Protein AF-0000000072250354 (afdb_homodimer)

Secondary structure (DSSP, 8-state):
---HHHHHHHHHHH-S-TT-TTT-HHHHHHHHHHHHT-SSS-EEEEEEES-TTSHHHHHHHTTEEEEEEEES-HHHHHHHHHHTTT-TTEEEEE--TTTTPPP--EEEEEEES-GGGS-HHHHHHHHHHHTTSEEEEEEEEEEEE-S--TT-S--HHHHHHHHHHH--SEEEEEEE-SSEEEEEEES--S-HHHHTT--/---HHHHHHHHHHH-S-TT-TTT-HHHHHHHHHHHHT-SSS-EEEEEEES-TTSHHHHHHHTTEEEEEEEES-HHHHHHHHHHTTT-TTEEEEE--TTTTPPP--EEEEEEES-GGGS-HHHHHHHHHHHTTSEEEEEEEEEEEE-S--TT-S--HHHHHHHHHHH--SEEEEEEE-SSEEEEEEES--S-HHHHTT--

pLDDT: mean 96.22, std 5.03, range [53.59, 98.94]

Radius of gyration: 22.18 Å; Cα contacts (8 Å, |Δi|>4): 784; chains: 2; bounding box: 41×64×51 Å

Organism: Acinetobacter pittii (strain PHEA-2) (NCBI:txid871585)

Nearest PDB structures (foldseek):
  4isc-assembly1_A  TM=9.282E-01  e=1.713E-18  Pseudomonas syringae pv. tomato str. DC3000
  3ofk-assembly2_B  TM=8.634E-01  e=3.587E-14  Bradyrhizobium sp. WM9
  8ys9-assembly1_A  TM=7.715E-01  e=9.098E-10  Rubellimicrobium thermophilum DSM 16684
  9fcu-assembly4_D  TM=7.230E-01  e=2.368E-09  Kitasatospora cystarginea
  9fcl-assembly1_A  TM=6.895E-01  e=9.098E-10  Kitasatospora cystarginea

Solvent-accessible surface area (backbone atoms only — not comparable to full-atom values): 21059 Å² total; per-residue (Å²): 129,76,52,60,51,60,52,46,37,55,49,42,71,77,29,88,55,77,86,32,65,91,72,37,62,65,47,48,35,52,48,41,35,59,62,25,66,48,92,59,87,62,40,60,36,33,37,34,45,51,38,48,49,24,71,64,50,52,61,48,50,77,30,32,61,28,31,40,32,28,16,54,22,62,60,28,30,52,45,16,41,63,71,40,62,87,42,84,52,52,46,68,41,74,33,47,81,49,82,59,60,74,84,49,68,22,41,31,37,38,43,44,70,44,71,35,68,36,50,75,66,46,43,53,53,34,50,61,47,52,70,62,23,54,38,73,74,7,34,40,42,37,36,28,54,53,62,92,56,87,87,41,87,42,41,30,68,57,47,52,48,52,48,65,73,65,49,90,49,42,78,50,33,43,34,47,43,82,58,29,38,34,40,31,31,20,56,46,81,68,46,68,47,55,76,67,66,76,103,128,78,52,59,50,61,54,46,36,56,50,41,70,77,29,88,54,77,84,32,65,91,72,36,62,65,48,47,35,51,47,41,35,59,60,26,68,48,93,58,87,61,42,60,36,33,36,32,46,50,38,49,51,24,72,65,49,52,60,48,51,76,31,32,62,28,30,41,33,27,17,54,20,62,59,28,29,51,45,17,41,62,71,39,60,87,42,83,52,52,46,67,38,72,34,46,81,49,84,59,61,74,83,50,68,22,41,31,37,39,42,44,70,46,71,35,68,36,52,73,68,44,42,53,54,35,49,60,46,53,68,64,23,55,37,73,75,6,35,40,41,36,35,29,54,53,62,89,56,88,86,44,87,42,41,31,67,58,49,52,49,52,47,66,74,65,48,90,49,41,79,51,32,44,35,46,44,81,58,30,38,35,40,31,31,20,56,46,80,68,46,66,47,55,76,67,64,74,102

Sequence (398 aa):
MIHSRVYFEDLYRHNSDPWGYDFHWYEARKRQICLALLTKPRYLKVLEVGCSNGHLSFHLAQRAEELLCIDVSARAVQLASARLQEFEHVVVENRKIPEDYSIQKFDLILISEMAYYLSADELHQFIEKLKLSLNDDGEILCCHWRHEIQDFELNAEQVHQAFQQHFPFHHYLSLNDPDFMIDLWTANTSSLAQQEKLRMIHSRVYFEDLYRHNSDPWGYDFHWYEARKRQICLALLTKPRYLKVLEVGCSNGHLSFHLAQRAEELLCIDVSARAVQLASARLQEFEHVVVENRKIPEDYSIQKFDLILISEMAYYLSADELHQFIEKLKLSLNDDGEILCCHWRHEIQDFELNAEQVHQAFQQHFPFHHYLSLNDPDFMIDLWTANTSSLAQQEKLR

InterPro domains:
  IPR008715 SAM-dependent methyltransferase, NodS-like [PF05401] (16-149)
  IPR029063 S-adenosyl-L-methionine-dependent methyltransferase superfamily [G3DSA:3.40.50.150] (24-187)
  IPR029063 S-adenosyl-L-methionine-dependent methyltransferase superfamily [SSF53335] (5-172)

Structure (mmCIF, N/CA/C/O backbone):
data_AF-0000000072250354-model_v1
#
loop_
_entity.id
_entity.type
_entity.pdbx_description
1 polymer 'N-methyl transferase'
#
loop_
_atom_site.group_PDB
_atom_site.id
_atom_site.type_symbol
_atom_site.label_atom_id
_atom_site.label_alt_id
_atom_site.label_comp_id
_atom_site.label_asym_id
_atom_site.label_entity_id
_atom_site.label_seq_id
_atom_site.pdbx_PDB_ins_code
_atom_site.Cartn_x
_atom_site.Cartn_y
_atom_site.Cartn_z
_atom_site.occupancy
_atom_site.B_iso_or_equiv
_atom_site.auth_seq_id
_atom_site.auth_comp_id
_atom_site.auth_asym_id
_atom_site.auth_atom_id
_atom_site.pdbx_PDB_model_num
ATOM 1 N N . MET A 1 1 ? -8.992 -34.5 -0.299 1 53.59 1 MET A N 1
ATOM 2 C CA . MET A 1 1 ? -8.219 -33.312 -0.688 1 53.59 1 MET A CA 1
ATOM 3 C C . MET A 1 1 ? -8.633 -32.844 -2.074 1 53.59 1 MET A C 1
ATOM 5 O O . MET A 1 1 ? -8.68 -33.625 -3.023 1 53.59 1 MET A O 1
ATOM 9 N N . ILE A 1 2 ? -9.398 -31.641 -2.033 1 64 2 ILE A N 1
ATOM 10 C CA . ILE A 1 2 ? -9.914 -31.203 -3.324 1 64 2 ILE A CA 1
ATOM 11 C C . ILE A 1 2 ? -8.75 -30.891 -4.266 1 64 2 ILE A C 1
ATOM 13 O O . ILE A 1 2 ? -7.727 -30.344 -3.848 1 64 2 ILE A O 1
ATOM 17 N N . HIS A 1 3 ? -8.844 -31.469 -5.398 1 79.12 3 HIS A N 1
ATOM 18 C CA . HIS A 1 3 ? -7.883 -31.156 -6.457 1 79.12 3 HIS A CA 1
ATOM 19 C C . HIS A 1 3 ? -8.055 -29.734 -6.965 1 79.12 3 HIS A C 1
ATOM 21 O O . HIS A 1 3 ? -9.125 -29.375 -7.457 1 79.12 3 HIS A O 1
ATOM 27 N N . SER A 1 4 ? -6.992 -28.938 -6.723 1 83.44 4 SER A N 1
ATOM 28 C CA . SER A 1 4 ? -7.055 -27.516 -7.031 1 83.44 4 SER A CA 1
ATOM 29 C C . SER A 1 4 ? -7.551 -27.281 -8.453 1 83.44 4 SER A C 1
ATOM 31 O O . SER A 1 4 ? -8.398 -26.406 -8.688 1 83.44 4 SER A O 1
ATOM 33 N N . ARG A 1 5 ? -7.16 -28.078 -9.438 1 88.62 5 ARG A N 1
ATOM 34 C CA . ARG A 1 5 ? -7.543 -27.891 -10.836 1 88.62 5 ARG A CA 1
ATOM 35 C C . ARG A 1 5 ? -9.047 -28.047 -11.008 1 88.62 5 ARG A C 1
ATOM 37 O O . ARG A 1 5 ? -9.688 -27.219 -11.664 1 88.62 5 ARG A O 1
ATOM 44 N N . VAL A 1 6 ? -9.539 -29.062 -10.477 1 89.12 6 VAL A N 1
ATOM 45 C CA . VAL A 1 6 ? -10.969 -29.312 -10.602 1 89.12 6 VAL A CA 1
ATOM 46 C C . VAL A 1 6 ? -11.75 -28.188 -9.914 1 89.12 6 VAL A C 1
ATOM 48 O O . VAL A 1 6 ? -12.742 -27.688 -10.461 1 89.12 6 VAL A O 1
ATOM 51 N N . TYR A 1 7 ? -11.297 -27.844 -8.805 1 90.5 7 TYR A N 1
ATOM 52 C CA . TYR A 1 7 ? -11.953 -26.781 -8.023 1 90.5 7 TYR A CA 1
ATOM 53 C C . TYR A 1 7 ? -12.039 -25.5 -8.828 1 90.5 7 TYR A C 1
ATOM 55 O O . TYR A 1 7 ? -13.117 -24.922 -8.984 1 90.5 7 TYR A O 1
ATOM 63 N N . PHE A 1 8 ? -10.977 -25.047 -9.383 1 93.94 8 PHE A N 1
ATOM 64 C CA . PHE A 1 8 ? -10.938 -23.75 -10.047 1 93.94 8 PHE A CA 1
ATOM 65 C C . PHE A 1 8 ? -11.609 -23.828 -11.414 1 93.94 8 PHE A C 1
ATOM 67 O O . PHE A 1 8 ? -12.227 -22.859 -11.867 1 93.94 8 PHE A O 1
ATOM 74 N N . GLU A 1 9 ? -11.539 -24.953 -12.062 1 93 9 GLU A N 1
ATOM 75 C CA . GLU A 1 9 ? -12.273 -25.109 -13.312 1 93 9 GLU A CA 1
ATOM 76 C C . GLU A 1 9 ? -13.773 -24.984 -13.086 1 93 9 GLU A C 1
ATOM 78 O O . GLU A 1 9 ? -14.477 -24.344 -13.875 1 93 9 GLU A O 1
ATOM 83 N N . ASP A 1 10 ? -14.18 -25.594 -12.047 1 91.94 10 ASP A N 1
ATOM 84 C CA . ASP A 1 10 ? -15.602 -25.531 -11.719 1 91.94 10 ASP A CA 1
ATOM 85 C C . ASP A 1 10 ? -16.016 -24.109 -11.367 1 91.94 10 ASP A C 1
ATOM 87 O O . ASP A 1 10 ? -17.094 -23.656 -11.773 1 91.94 10 ASP A O 1
ATOM 91 N N . LEU A 1 11 ? -15.164 -23.484 -10.617 1 91.44 11 LEU A N 1
ATOM 92 C CA . LEU A 1 11 ? -15.43 -22.094 -10.227 1 91.44 11 LEU A CA 1
ATOM 93 C C . LEU A 1 11 ? -15.602 -21.219 -11.453 1 91.44 11 LEU A C 1
ATOM 95 O O . LEU A 1 11 ? -16.562 -20.438 -11.539 1 91.44 11 LEU A O 1
ATOM 99 N N . TYR A 1 12 ? -14.836 -21.375 -12.484 1 93.94 12 TYR A N 1
ATOM 100 C CA . TYR A 1 12 ? -14.82 -20.5 -13.656 1 93.94 12 TYR A CA 1
ATOM 101 C C . TYR A 1 12 ? -15.812 -20.984 -14.703 1 93.94 12 TYR A C 1
ATOM 103 O O . TYR A 1 12 ? -16.172 -20.234 -15.625 1 93.94 12 TYR A O 1
ATOM 111 N N . ARG A 1 13 ? -16.188 -22.203 -14.586 1 90.12 13 ARG A N 1
ATOM 112 C CA . ARG A 1 13 ? -17.203 -22.719 -15.5 1 90.12 13 ARG A CA 1
ATOM 113 C C . ARG A 1 13 ? -18.516 -21.953 -15.359 1 90.12 13 ARG A C 1
ATOM 115 O O . ARG A 1 13 ? -19.219 -21.734 -16.344 1 90.12 13 ARG A O 1
ATOM 122 N N . HIS A 1 14 ? -18.75 -21.469 -14.242 1 89.31 14 HIS A N 1
ATOM 123 C CA . HIS A 1 14 ? -20.062 -20.891 -13.961 1 89.31 14 HIS A CA 1
ATOM 124 C C . HIS A 1 14 ? -19.984 -19.375 -13.82 1 89.31 14 HIS A C 1
ATOM 126 O O . HIS A 1 14 ? -21.016 -18.688 -13.82 1 89.31 14 HIS A O 1
ATOM 132 N N . ASN A 1 15 ? -18.828 -18.922 -13.633 1 92.25 15 ASN A N 1
ATOM 133 C CA . ASN A 1 15 ? -18.641 -17.5 -13.359 1 92.25 15 ASN A CA 1
ATOM 134 C C . ASN A 1 15 ? -17.297 -17 -13.891 1 92.25 15 ASN A C 1
ATOM 136 O O . ASN A 1 15 ? -16.234 -17.5 -13.484 1 92.25 15 ASN A O 1
ATOM 140 N N . SER A 1 16 ? -17.312 -16.031 -14.773 1 93.56 16 SER A N 1
ATOM 141 C CA . SER A 1 16 ? -16.078 -15.516 -15.375 1 93.56 16 SER A CA 1
ATOM 142 C C . SER A 1 16 ? -15.336 -14.594 -14.414 1 93.56 16 SER A C 1
ATOM 144 O O . SER A 1 16 ? -14.195 -14.219 -14.68 1 93.56 16 SER A O 1
ATOM 146 N N . ASP A 1 17 ? -15.969 -14.164 -13.328 1 95.06 17 ASP A N 1
ATOM 147 C CA . ASP A 1 17 ? -15.375 -13.32 -12.297 1 95.06 17 ASP A CA 1
ATOM 148 C C . ASP A 1 17 ? -15.82 -13.758 -10.906 1 95.06 17 ASP A C 1
ATOM 150 O O . ASP A 1 17 ? -16.469 -13 -10.188 1 95.06 17 ASP A O 1
ATOM 154 N N . PRO A 1 18 ? -15.398 -14.891 -10.531 1 92.75 18 PRO A N 1
ATOM 155 C CA . PRO A 1 18 ? -15.938 -15.508 -9.32 1 92.75 18 PRO A CA 1
ATOM 156 C C . PRO A 1 18 ? -15.617 -14.711 -8.062 1 92.75 18 PRO A C 1
ATOM 158 O O . PRO A 1 18 ? -16.328 -14.805 -7.062 1 92.75 18 PRO A O 1
ATOM 161 N N . TRP A 1 19 ? -14.594 -13.875 -8.031 1 92.75 19 TRP A N 1
ATOM 162 C CA . TRP A 1 19 ? -14.188 -13.141 -6.84 1 92.75 19 TRP A CA 1
ATOM 163 C C . TRP A 1 19 ? -14.703 -11.703 -6.887 1 92.75 19 TRP A C 1
ATOM 165 O O . TRP A 1 19 ? -14.547 -10.953 -5.918 1 92.75 19 TRP A O 1
ATOM 175 N N . GLY A 1 20 ? -15.289 -11.312 -8.008 1 94.94 20 GLY A N 1
ATOM 176 C CA . GLY A 1 20 ? -15.836 -9.969 -8.148 1 94.94 20 GLY A CA 1
ATOM 177 C C . GLY A 1 20 ? -14.773 -8.898 -8.312 1 94.94 20 GLY A C 1
ATOM 178 O O . GLY A 1 20 ? -14.859 -7.836 -7.699 1 94.94 20 GLY A O 1
ATOM 179 N N . TYR A 1 21 ? -13.734 -9.188 -9.148 1 95.19 21 TYR A N 1
ATOM 180 C CA . TYR A 1 21 ? -12.648 -8.242 -9.398 1 95.19 21 TYR A CA 1
ATOM 181 C C . TYR A 1 21 ? -13.188 -6.945 -10 1 95.19 21 TYR A C 1
ATOM 183 O O . TYR A 1 21 ? -12.641 -5.867 -9.742 1 95.19 21 TYR A O 1
ATOM 191 N N . ASP A 1 22 ? -14.266 -7.016 -10.711 1 93.94 22 ASP A N 1
ATOM 192 C CA . ASP A 1 22 ? -14.805 -5.867 -11.43 1 93.94 22 ASP A CA 1
ATOM 193 C C . ASP A 1 22 ? -15.766 -5.07 -10.555 1 93.94 22 ASP A C 1
ATOM 195 O O . ASP A 1 22 ? -16.109 -3.93 -10.875 1 93.94 22 ASP A O 1
ATOM 199 N N . PHE A 1 23 ? -16.109 -5.629 -9.383 1 94.12 23 PHE A N 1
ATOM 200 C CA . PHE A 1 23 ? -17.25 -5.023 -8.695 1 94.12 23 PHE A CA 1
ATOM 201 C C . PHE A 1 23 ? -16.859 -4.602 -7.281 1 94.12 23 PHE A C 1
ATOM 203 O O . PHE A 1 23 ? -17.359 -3.596 -6.773 1 94.12 23 PHE A O 1
ATOM 210 N N . HIS A 1 24 ? -15.992 -5.359 -6.715 1 96.31 24 HIS A N 1
ATOM 211 C CA . HIS A 1 24 ? -15.68 -5.098 -5.312 1 96.31 24 HIS A CA 1
ATOM 212 C C . HIS A 1 24 ? -14.531 -4.105 -5.18 1 96.31 24 HIS A C 1
ATOM 214 O O . HIS A 1 24 ? -13.453 -4.316 -5.738 1 96.31 24 HIS A O 1
ATOM 220 N N . TRP A 1 25 ? -14.758 -3.051 -4.375 1 97.5 25 TRP A N 1
ATOM 221 C CA . TRP A 1 25 ? -13.68 -2.131 -4.027 1 97.5 25 TRP A CA 1
ATOM 222 C C . TRP A 1 25 ? -12.555 -2.859 -3.301 1 97.5 25 TRP A C 1
ATOM 224 O O . TRP A 1 25 ? -11.375 -2.543 -3.492 1 97.5 25 TRP A O 1
ATOM 234 N N . TYR A 1 26 ? -12.953 -3.84 -2.51 1 97.5 26 TYR A N 1
ATOM 235 C CA . TYR A 1 26 ? -11.969 -4.668 -1.812 1 97.5 26 TYR A CA 1
ATOM 236 C C . TYR A 1 26 ? -10.914 -5.191 -2.775 1 97.5 26 TYR A C 1
ATOM 238 O O . TYR A 1 26 ? -9.711 -5.086 -2.506 1 97.5 26 TYR A O 1
ATOM 246 N N . GLU A 1 27 ? -11.383 -5.711 -3.867 1 97.88 27 GLU A N 1
ATOM 247 C CA . GLU A 1 27 ? -10.477 -6.305 -4.844 1 97.88 27 GLU A CA 1
ATOM 248 C C . GLU A 1 27 ? -9.633 -5.234 -5.539 1 97.88 27 GLU A C 1
ATOM 250 O O . GLU A 1 27 ? -8.43 -5.406 -5.73 1 97.88 27 GLU A O 1
ATOM 255 N N . ALA A 1 28 ? -10.25 -4.141 -5.883 1 98.06 28 AL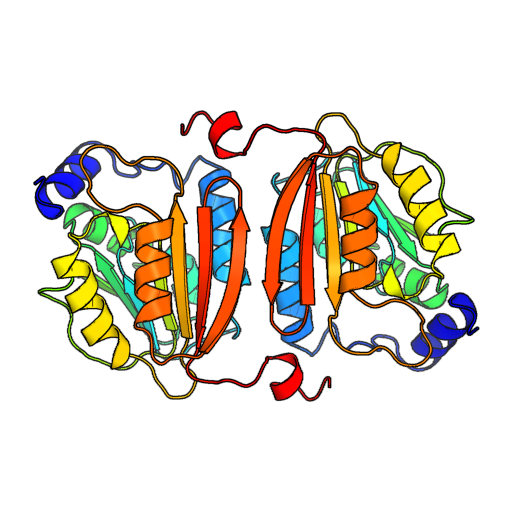A A N 1
ATOM 256 C CA . ALA A 1 28 ? -9.539 -3.043 -6.531 1 98.06 28 ALA A CA 1
ATOM 257 C C . ALA A 1 28 ? -8.469 -2.461 -5.605 1 98.06 28 ALA A C 1
ATOM 259 O O . ALA A 1 28 ? -7.336 -2.227 -6.027 1 98.06 28 ALA A O 1
ATOM 260 N N . ARG A 1 29 ? -8.836 -2.271 -4.348 1 98.5 29 ARG A N 1
ATOM 261 C CA . ARG A 1 29 ? -7.922 -1.731 -3.346 1 98.5 29 ARG A CA 1
ATOM 262 C C . ARG A 1 29 ? -6.723 -2.654 -3.141 1 98.5 29 ARG A C 1
ATOM 264 O O . ARG A 1 29 ? -5.578 -2.201 -3.137 1 98.5 29 ARG A O 1
ATOM 271 N N . LYS A 1 30 ? -7.016 -3.912 -2.994 1 98.5 30 LYS A N 1
ATOM 272 C CA . LYS A 1 30 ? -5.949 -4.887 -2.785 1 98.5 30 LYS A CA 1
ATOM 273 C C . LYS A 1 30 ? -4.965 -4.883 -3.953 1 98.5 30 LYS A C 1
ATOM 275 O O . LYS A 1 30 ? -3.75 -4.906 -3.75 1 98.5 30 LYS A O 1
ATOM 280 N N . ARG A 1 31 ? -5.484 -4.805 -5.172 1 98.38 31 ARG A N 1
ATOM 281 C CA . ARG A 1 31 ? -4.637 -4.746 -6.363 1 98.38 31 ARG A CA 1
ATOM 282 C C . ARG A 1 31 ? -3.787 -3.48 -6.367 1 98.38 31 ARG A C 1
ATOM 284 O O . ARG A 1 31 ? -2.59 -3.533 -6.66 1 98.38 31 ARG A O 1
ATOM 291 N N . GLN A 1 32 ? -4.383 -2.369 -6.02 1 98.69 32 GLN A N 1
ATOM 292 C CA . GLN A 1 32 ? -3.664 -1.101 -5.965 1 98.69 32 GLN A CA 1
ATOM 293 C C . GLN A 1 32 ? -2.553 -1.144 -4.922 1 98.69 32 GLN A C 1
ATOM 295 O O . GLN A 1 32 ? -1.458 -0.626 -5.152 1 98.69 32 GLN A O 1
ATOM 300 N N . ILE A 1 33 ? -2.852 -1.77 -3.828 1 98.88 33 ILE A N 1
ATOM 301 C CA . ILE A 1 33 ? -1.864 -1.876 -2.758 1 98.88 33 ILE A CA 1
ATOM 302 C C . ILE A 1 33 ? -0.688 -2.73 -3.225 1 98.88 33 ILE A C 1
ATOM 304 O O . ILE A 1 33 ? 0.471 -2.338 -3.078 1 98.88 33 ILE A O 1
ATOM 308 N N . CYS A 1 34 ? -0.96 -3.879 -3.826 1 98.88 34 CYS A N 1
ATOM 309 C CA . CYS A 1 34 ? 0.105 -4.742 -4.324 1 98.88 34 CYS A CA 1
ATOM 310 C C . CYS A 1 34 ? 1.019 -3.986 -5.281 1 98.88 34 CYS A C 1
ATOM 312 O O . CYS A 1 34 ? 2.242 -4.062 -5.168 1 98.88 34 CYS A O 1
ATOM 314 N N . LEU A 1 35 ? 0.418 -3.256 -6.164 1 98.81 35 LEU A N 1
ATOM 315 C CA . LEU A 1 35 ? 1.185 -2.529 -7.168 1 98.81 35 LEU A CA 1
ATOM 316 C C . LEU A 1 35 ? 2.01 -1.418 -6.527 1 98.81 35 LEU A C 1
ATOM 318 O O . LEU A 1 35 ? 3.176 -1.224 -6.879 1 98.81 35 LEU A O 1
ATOM 322 N N . ALA A 1 36 ? 1.438 -0.729 -5.594 1 98.88 36 ALA A N 1
ATOM 323 C CA . ALA A 1 36 ? 2.105 0.413 -4.973 1 98.88 36 ALA A CA 1
ATOM 324 C C . ALA A 1 36 ? 3.297 -0.038 -4.133 1 98.88 36 ALA A C 1
ATOM 326 O O . ALA A 1 36 ? 4.273 0.702 -3.979 1 98.88 36 ALA A O 1
ATOM 327 N N . LEU A 1 37 ? 3.279 -1.235 -3.637 1 98.81 37 LEU A N 1
ATOM 328 C CA . LEU A 1 37 ? 4.293 -1.713 -2.703 1 98.81 37 LEU A CA 1
ATOM 329 C C . LEU A 1 37 ? 5.57 -2.1 -3.439 1 98.81 37 LEU A C 1
ATOM 331 O O . LEU A 1 37 ? 6.617 -2.287 -2.816 1 98.81 37 LEU A O 1
ATOM 335 N N . LEU A 1 38 ? 5.523 -2.258 -4.738 1 98.69 38 LEU A N 1
ATOM 336 C CA . LEU A 1 38 ? 6.684 -2.662 -5.527 1 98.69 38 LEU A CA 1
ATOM 337 C C . LEU A 1 38 ? 7.785 -1.607 -5.457 1 98.69 38 LEU A C 1
ATOM 339 O O . LEU A 1 38 ? 7.5 -0.408 -5.477 1 98.69 38 LEU A O 1
ATOM 343 N N . THR A 1 39 ? 9.031 -2.023 -5.488 1 97.94 39 THR A N 1
ATOM 344 C CA . THR A 1 39 ? 10.125 -1.116 -5.148 1 97.94 39 THR A CA 1
ATOM 345 C C . THR A 1 39 ? 10.695 -0.461 -6.402 1 97.94 39 THR A C 1
ATOM 347 O O . THR A 1 39 ? 11.523 0.448 -6.312 1 97.94 39 THR A O 1
ATOM 350 N N . LYS A 1 40 ? 10.25 -0.917 -7.562 1 97.69 40 LYS A N 1
ATOM 351 C CA . LYS A 1 40 ? 10.68 -0.307 -8.82 1 97.69 40 LYS A CA 1
ATOM 352 C C . LYS A 1 40 ? 9.477 0.114 -9.664 1 97.69 40 LYS A C 1
ATOM 354 O O . LYS A 1 40 ? 8.414 -0.51 -9.594 1 97.69 40 LYS A O 1
ATOM 359 N N . PRO A 1 41 ? 9.719 1.136 -10.477 1 97.44 41 PRO A N 1
ATOM 360 C CA . PRO A 1 41 ? 8.617 1.548 -11.344 1 97.44 41 PRO A CA 1
ATOM 361 C C . PRO A 1 41 ? 8.375 0.572 -12.492 1 97.44 41 PRO A C 1
ATOM 363 O O . PRO A 1 41 ? 7.25 0.463 -12.992 1 97.44 41 PRO A O 1
ATOM 366 N N . ARG A 1 42 ? 9.43 -0.102 -12.953 1 98.06 42 ARG A N 1
ATOM 367 C CA . ARG A 1 42 ? 9.359 -1.068 -14.039 1 98.06 42 ARG A CA 1
ATOM 368 C C . ARG A 1 42 ? 10.305 -2.238 -13.797 1 98.06 42 ARG A C 1
ATOM 370 O O . ARG A 1 42 ? 11.312 -2.094 -13.102 1 98.06 42 ARG A O 1
ATOM 377 N N . TYR A 1 43 ? 9.93 -3.336 -14.43 1 98.5 43 TYR A N 1
ATOM 378 C CA . TYR A 1 43 ? 10.703 -4.566 -14.328 1 98.5 43 TYR A CA 1
ATOM 379 C C . TYR A 1 43 ? 10.961 -5.172 -15.703 1 98.5 43 TYR A C 1
ATOM 381 O O . TYR A 1 43 ? 10.164 -4.988 -16.625 1 98.5 43 TYR A O 1
ATOM 389 N N . LEU A 1 44 ? 12.094 -5.859 -15.852 1 98.56 44 LEU A N 1
ATOM 390 C CA . LEU A 1 44 ? 12.375 -6.527 -17.125 1 98.56 44 LEU A CA 1
ATOM 391 C C . LEU A 1 44 ? 11.531 -7.785 -17.266 1 98.56 44 LEU A C 1
ATOM 393 O O . LEU A 1 44 ? 10.719 -7.887 -18.203 1 98.56 44 LEU A O 1
ATOM 397 N N . LYS A 1 45 ? 11.664 -8.719 -16.391 1 98.81 45 LYS A N 1
ATOM 398 C CA . LYS A 1 45 ? 10.984 -10.008 -16.438 1 98.81 45 LYS A CA 1
ATOM 399 C C . LYS A 1 45 ? 10.156 -10.25 -15.188 1 98.81 45 LYS A C 1
ATOM 401 O O . LYS A 1 45 ? 10.695 -10.32 -14.086 1 98.81 45 LYS A O 1
ATOM 406 N N . VAL A 1 46 ? 8.812 -10.445 -15.383 1 98.81 46 VAL A N 1
ATOM 407 C CA . VAL A 1 46 ? 7.875 -10.57 -14.273 1 98.81 46 VAL A CA 1
ATOM 408 C C . VAL A 1 46 ? 7.105 -11.883 -14.391 1 98.81 46 VAL A C 1
ATOM 410 O O . VAL A 1 46 ? 6.715 -12.289 -15.484 1 98.81 46 VAL A O 1
ATOM 413 N N . LEU A 1 47 ? 6.918 -12.57 -13.25 1 98.88 47 LEU A N 1
ATOM 414 C CA . LEU A 1 47 ? 6.062 -13.75 -13.148 1 98.88 47 LEU A CA 1
ATOM 415 C C . LEU A 1 47 ? 4.891 -13.492 -12.211 1 98.88 47 LEU A C 1
ATOM 417 O O . LEU A 1 47 ? 5.078 -13.023 -11.086 1 98.88 47 LEU A O 1
ATOM 421 N N . GLU A 1 48 ? 3.719 -13.727 -12.672 1 98.81 48 GLU A N 1
ATOM 422 C CA . GLU A 1 48 ? 2.531 -13.766 -11.828 1 98.81 48 GLU A CA 1
ATOM 423 C C . GLU A 1 48 ? 1.993 -15.188 -11.695 1 98.81 48 GLU A C 1
ATOM 425 O O . GLU A 1 48 ? 1.588 -15.797 -12.68 1 98.81 48 GLU A O 1
ATOM 430 N N . VAL A 1 49 ? 2.004 -15.688 -10.5 1 98.5 49 VAL A N 1
ATOM 431 C CA . VAL A 1 49 ? 1.511 -17.031 -10.227 1 98.5 49 VAL A CA 1
ATOM 432 C C . VAL A 1 49 ? 0.055 -16.969 -9.766 1 98.5 49 VAL A C 1
ATOM 434 O O . VAL A 1 49 ? -0.271 -16.266 -8.812 1 98.5 49 VAL A O 1
ATOM 437 N N . GLY A 1 50 ? -0.802 -17.75 -10.391 1 97.81 50 GLY A N 1
ATOM 438 C CA . GLY A 1 50 ? -2.227 -17.656 -10.109 1 97.81 50 GLY A CA 1
ATOM 439 C C . GLY A 1 50 ? -2.848 -16.359 -10.594 1 97.81 50 GLY A C 1
ATOM 440 O O . GLY A 1 50 ? -3.447 -15.625 -9.812 1 97.81 50 GLY A O 1
ATOM 441 N N . CYS A 1 51 ? -2.801 -16.172 -11.938 1 98.38 51 CYS A N 1
ATOM 442 C CA . CYS A 1 51 ? -3.146 -14.867 -12.484 1 98.38 51 CYS A CA 1
ATOM 443 C C . CYS A 1 51 ? -4.66 -14.703 -12.594 1 98.38 51 CYS A C 1
ATOM 445 O O . CYS A 1 51 ? -5.152 -13.602 -12.836 1 98.38 51 CYS A O 1
ATOM 447 N N . SER A 1 52 ? -5.441 -15.82 -12.391 1 97.69 52 SER A N 1
ATOM 448 C CA . SER A 1 52 ? -6.891 -15.797 -12.531 1 97.69 52 SER A CA 1
ATOM 449 C C . SER A 1 52 ? -7.305 -15.195 -13.875 1 97.69 52 SER A C 1
ATOM 451 O O . SER A 1 52 ? -6.797 -15.602 -14.922 1 97.69 52 SER A O 1
ATOM 453 N N . ASN A 1 53 ? -8.281 -14.305 -13.906 1 97.75 53 ASN A N 1
ATOM 454 C CA . ASN A 1 53 ? -8.781 -13.781 -15.172 1 97.75 53 ASN A CA 1
ATOM 455 C C . ASN A 1 53 ? -7.992 -12.555 -15.633 1 97.75 53 ASN A C 1
ATOM 457 O O . ASN A 1 53 ? -8.414 -11.852 -16.547 1 97.75 53 ASN A O 1
ATOM 461 N N . GLY A 1 54 ? -6.898 -12.164 -14.969 1 98.56 54 GLY A N 1
ATOM 462 C CA . GLY A 1 54 ? -5.895 -11.281 -15.555 1 98.56 54 GLY A CA 1
ATOM 463 C C . GLY A 1 54 ? -6.035 -9.844 -15.109 1 98.56 54 GLY A C 1
ATOM 464 O O . GLY A 1 54 ? -5.473 -8.938 -15.727 1 98.56 54 GLY A O 1
ATOM 465 N N . HIS A 1 55 ? -6.762 -9.523 -14.008 1 98.31 55 HIS A N 1
ATOM 466 C CA . HIS A 1 55 ? -6.977 -8.148 -13.578 1 98.31 55 HIS A CA 1
ATOM 467 C C . HIS A 1 55 ? -5.676 -7.512 -13.094 1 98.31 55 HIS A C 1
ATOM 469 O O . HIS A 1 55 ? -5.305 -6.426 -13.539 1 98.31 55 HIS A O 1
ATOM 475 N N . LEU A 1 56 ? -5.012 -8.195 -12.203 1 98.62 56 LEU A N 1
ATOM 476 C CA . LEU A 1 56 ? -3.729 -7.688 -11.734 1 98.62 56 LEU A CA 1
ATOM 477 C C . LEU A 1 56 ? -2.693 -7.711 -12.859 1 98.62 56 LEU A C 1
ATOM 479 O O . LEU A 1 56 ? -1.891 -6.785 -12.984 1 98.62 56 LEU A O 1
ATOM 483 N N . SER A 1 57 ? -2.768 -8.719 -13.719 1 98.88 57 SER A N 1
ATOM 484 C CA . SER A 1 57 ? -1.855 -8.906 -14.844 1 98.88 57 SER A CA 1
ATOM 485 C C . SER A 1 57 ? -1.873 -7.703 -15.781 1 98.88 57 SER A C 1
ATOM 487 O O . SER A 1 57 ? -0.832 -7.301 -16.312 1 98.88 57 SER A O 1
ATOM 489 N N . PHE A 1 58 ? -3.055 -7.176 -15.977 1 98.88 58 PHE A N 1
ATOM 490 C CA . PHE A 1 58 ? -3.209 -6.027 -16.859 1 98.88 58 PHE A CA 1
ATOM 491 C C . PHE A 1 58 ? -2.324 -4.871 -16.406 1 98.88 58 PHE A C 1
ATOM 493 O O . PHE A 1 58 ? -1.64 -4.25 -17.219 1 98.88 58 PHE A O 1
ATOM 500 N N . HIS A 1 59 ? -2.309 -4.594 -15.172 1 98.75 59 HIS A N 1
ATOM 501 C CA . HIS A 1 59 ? -1.505 -3.506 -14.617 1 98.75 59 HIS A CA 1
ATOM 502 C C . HIS A 1 59 ? -0.025 -3.871 -14.594 1 98.75 59 HIS A C 1
ATOM 504 O O . HIS A 1 59 ? 0.833 -3.021 -14.844 1 98.75 59 HIS A O 1
ATOM 510 N N . LEU A 1 60 ? 0.284 -5.16 -14.289 1 98.88 60 LEU A N 1
ATOM 511 C CA . LEU A 1 60 ? 1.67 -5.621 -14.305 1 98.88 60 LEU A CA 1
ATOM 512 C C . LEU A 1 60 ? 2.27 -5.488 -15.703 1 98.88 60 LEU A C 1
ATOM 514 O O . LEU A 1 60 ? 3.441 -5.133 -15.852 1 98.88 60 LEU A O 1
ATOM 518 N N . ALA A 1 61 ? 1.466 -5.758 -16.703 1 98.94 61 ALA A N 1
ATOM 519 C CA . ALA A 1 61 ? 1.918 -5.676 -18.078 1 98.94 61 ALA A CA 1
ATOM 520 C C . ALA A 1 61 ? 2.443 -4.281 -18.406 1 98.94 61 ALA A C 1
ATOM 522 O O . ALA A 1 61 ? 3.383 -4.133 -19.188 1 98.94 61 ALA A O 1
ATOM 523 N N . GLN A 1 62 ? 1.881 -3.287 -17.828 1 98.62 62 GLN A N 1
ATOM 524 C CA . GLN A 1 62 ? 2.25 -1.899 -18.094 1 98.62 62 GLN A CA 1
ATOM 525 C C . GLN A 1 62 ? 3.578 -1.549 -17.422 1 98.62 62 GLN A C 1
ATOM 527 O O . GLN A 1 62 ? 4.188 -0.525 -17.75 1 98.62 62 GLN A O 1
ATOM 532 N N . ARG A 1 63 ? 4.031 -2.418 -16.531 1 98.38 63 ARG A N 1
ATOM 533 C CA . ARG A 1 63 ? 5.25 -2.137 -15.781 1 98.38 63 ARG A CA 1
ATOM 534 C C . ARG A 1 63 ? 6.312 -3.195 -16.047 1 98.38 63 ARG A C 1
ATOM 536 O O . ARG A 1 63 ? 7.32 -3.26 -15.336 1 98.38 63 ARG A O 1
ATOM 543 N N . ALA A 1 64 ? 6.051 -4.098 -17.047 1 98.75 64 ALA A N 1
ATOM 544 C CA . ALA A 1 64 ? 6.965 -5.203 -17.312 1 98.75 64 ALA A CA 1
ATOM 545 C C . ALA A 1 64 ? 7.422 -5.188 -18.766 1 98.75 64 ALA A C 1
ATOM 547 O O . ALA A 1 64 ? 6.637 -4.883 -19.672 1 98.75 64 ALA A O 1
ATOM 548 N N . GLU A 1 65 ? 8.664 -5.52 -19.016 1 98.75 65 GLU A N 1
ATOM 549 C CA . GLU A 1 65 ? 9.102 -5.77 -20.391 1 98.75 65 GLU A CA 1
ATOM 550 C C . GLU A 1 65 ? 8.625 -7.129 -20.875 1 98.75 65 GLU A C 1
ATOM 552 O O . GLU A 1 65 ? 8.266 -7.285 -22.047 1 98.75 65 GLU A O 1
ATOM 557 N N . GLU A 1 66 ? 8.695 -8.07 -20.031 1 98.81 66 GLU A N 1
ATOM 558 C CA . GLU A 1 66 ? 8.141 -9.406 -20.234 1 98.81 66 GLU A CA 1
ATOM 559 C C . GLU A 1 66 ? 7.312 -9.852 -19.047 1 98.81 66 GLU A C 1
ATOM 561 O O . GLU A 1 66 ? 7.762 -9.75 -17.891 1 98.81 66 GLU A O 1
ATOM 566 N N . LEU A 1 67 ? 6.137 -10.328 -19.328 1 98.88 67 LEU A N 1
ATOM 567 C CA . LEU A 1 67 ? 5.254 -10.797 -18.266 1 98.88 67 LEU A CA 1
ATOM 568 C C . LEU A 1 67 ? 4.75 -12.211 -18.547 1 98.88 67 LEU A C 1
ATOM 570 O O . LEU A 1 67 ? 4.137 -12.453 -19.594 1 98.88 67 LEU A O 1
ATOM 574 N N . LEU A 1 68 ? 5.094 -13.109 -17.672 1 98.88 68 LEU A N 1
ATOM 575 C CA . LEU A 1 68 ? 4.539 -14.453 -17.703 1 98.88 68 LEU A CA 1
ATOM 576 C C . LEU A 1 68 ? 3.465 -14.617 -16.641 1 98.88 68 LEU A C 1
ATOM 578 O O . LEU A 1 68 ? 3.727 -14.422 -15.453 1 98.88 68 LEU A O 1
ATOM 582 N N . CYS A 1 69 ? 2.301 -14.914 -17.094 1 98.81 69 CYS A N 1
ATOM 583 C CA . CYS A 1 69 ? 1.187 -15.227 -16.203 1 98.81 69 CYS A CA 1
ATOM 584 C C . CYS A 1 69 ? 0.834 -16.703 -16.25 1 98.81 69 CYS A C 1
ATOM 586 O O . CYS A 1 69 ? 0.703 -17.266 -17.344 1 98.81 69 CYS A O 1
ATOM 588 N N . ILE A 1 70 ? 0.626 -17.312 -15.078 1 98.44 70 ILE A N 1
ATOM 589 C CA . ILE A 1 70 ? 0.262 -18.734 -15.094 1 98.44 70 ILE A CA 1
ATOM 590 C C . ILE A 1 70 ? -0.93 -18.969 -14.172 1 98.44 70 ILE A C 1
ATOM 592 O O . ILE A 1 70 ? -1.074 -18.297 -13.148 1 98.44 70 ILE A O 1
ATOM 596 N N . ASP A 1 71 ? -1.74 -19.891 -14.523 1 98 71 ASP A N 1
ATOM 597 C CA . ASP A 1 71 ? -2.891 -20.312 -13.734 1 98 71 ASP A CA 1
ATOM 598 C C . ASP A 1 71 ? -3.236 -21.766 -14.008 1 98 71 ASP A C 1
ATOM 600 O O . ASP A 1 71 ? -2.988 -22.281 -15.102 1 98 71 ASP A O 1
ATOM 604 N N . VAL A 1 72 ? -3.832 -22.391 -13.016 1 97.06 72 VAL A N 1
ATOM 605 C CA . VAL A 1 72 ? -4.145 -23.812 -13.109 1 97.06 72 VAL A CA 1
ATOM 606 C C . VAL A 1 72 ? -5.426 -24.016 -13.914 1 97.06 72 VAL A C 1
ATOM 608 O O . VAL A 1 72 ? -5.629 -25.062 -14.523 1 97.06 72 VAL A O 1
ATOM 611 N N . SER A 1 73 ? -6.312 -23.062 -13.938 1 96.94 73 SER A N 1
ATOM 612 C CA . SER A 1 73 ? -7.594 -23.156 -14.633 1 96.94 73 SER A CA 1
ATOM 613 C C . SER A 1 73 ? -7.457 -22.781 -16.094 1 96.94 73 SER A C 1
ATOM 615 O O . SER A 1 73 ? -7.035 -21.656 -16.422 1 96.94 73 SER A O 1
ATOM 617 N N . ALA A 1 74 ? -7.875 -23.672 -17 1 97.25 74 ALA A N 1
ATOM 618 C CA . ALA A 1 74 ? -7.855 -23.391 -18.422 1 97.25 74 ALA A CA 1
ATOM 619 C C . ALA A 1 74 ? -8.789 -22.234 -18.766 1 97.25 74 ALA A C 1
ATOM 621 O O . ALA A 1 74 ? -8.469 -21.406 -19.625 1 97.25 74 ALA A O 1
ATOM 622 N N . ARG A 1 75 ? -9.852 -22.219 -18.109 1 97.19 75 ARG A N 1
ATOM 623 C CA . ARG A 1 75 ? -10.82 -21.141 -18.359 1 97.19 75 ARG A CA 1
ATOM 624 C C . ARG A 1 75 ? -10.273 -19.797 -17.906 1 97.19 75 ARG A C 1
ATOM 626 O O . ARG A 1 75 ? -10.422 -18.797 -18.609 1 97.19 75 ARG A O 1
ATOM 633 N N . ALA A 1 76 ? -9.656 -19.719 -16.734 1 97.62 76 ALA A N 1
ATOM 634 C CA . ALA A 1 76 ? -9.031 -18.484 -16.266 1 97.62 76 ALA A CA 1
ATOM 635 C C . ALA A 1 76 ? -7.973 -18 -17.25 1 97.62 76 ALA A C 1
ATOM 637 O O . ALA A 1 76 ? -7.914 -16.812 -17.562 1 97.62 76 ALA A O 1
ATOM 638 N N . VAL A 1 77 ? -7.23 -18.938 -17.766 1 98.31 77 VAL A N 1
ATOM 639 C CA . VAL A 1 77 ? -6.164 -18.625 -18.719 1 98.31 77 VAL A CA 1
ATOM 640 C C . VAL A 1 77 ? -6.758 -18.031 -19.984 1 98.31 77 VAL A C 1
ATOM 642 O O . VAL A 1 77 ? -6.23 -17.047 -20.516 1 98.31 77 VAL A O 1
ATOM 645 N N . GLN A 1 78 ? -7.805 -18.609 -20.438 1 98.19 78 GLN A N 1
ATOM 646 C CA . GLN A 1 78 ? -8.484 -18.078 -21.625 1 98.19 78 GLN A CA 1
ATOM 647 C C . GLN A 1 78 ? -8.961 -16.656 -21.406 1 98.19 78 GLN A C 1
ATOM 649 O O . GLN A 1 78 ? -8.758 -15.781 -22.25 1 98.19 78 GLN A O 1
ATOM 654 N N . LEU A 1 79 ? -9.578 -16.422 -20.281 1 98.19 79 LEU A N 1
ATOM 655 C CA . LEU A 1 79 ? -10.086 -15.102 -19.938 1 98.19 79 LEU A CA 1
ATOM 656 C C . LEU A 1 79 ? -8.945 -14.102 -19.797 1 98.19 79 LEU A C 1
ATOM 658 O O . LEU A 1 79 ? -9.031 -12.977 -20.312 1 98.19 79 LEU A O 1
ATOM 662 N N . ALA A 1 80 ? -7.895 -14.508 -19.156 1 98.69 80 ALA A N 1
ATOM 663 C CA . ALA A 1 80 ? -6.734 -13.633 -18.969 1 98.69 80 ALA A CA 1
ATOM 664 C C . ALA A 1 80 ? -6.078 -13.312 -20.312 1 98.69 80 ALA A C 1
ATOM 666 O O . ALA A 1 8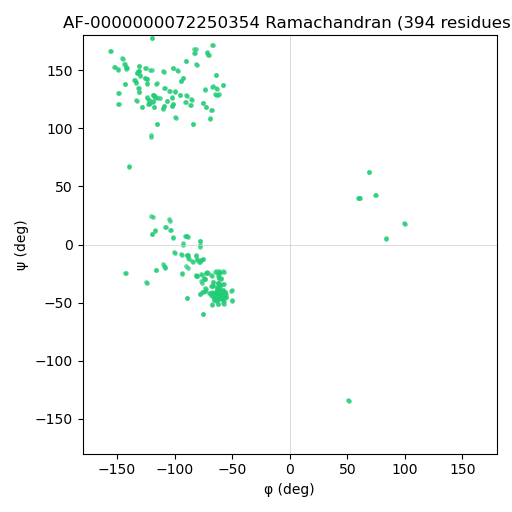0 ? -5.703 -12.164 -20.562 1 98.69 80 ALA A O 1
ATOM 667 N N . SER A 1 81 ? -5.977 -14.336 -21.141 1 98.75 81 SER A N 1
ATOM 668 C CA . SER A 1 81 ? -5.395 -14.133 -22.453 1 98.75 81 SER A CA 1
ATOM 669 C C . SER A 1 81 ? -6.191 -13.109 -23.266 1 98.75 81 SER A C 1
ATOM 671 O O . SER A 1 81 ? -5.613 -12.258 -23.938 1 98.75 81 SER A O 1
ATOM 673 N N . ALA A 1 82 ? -7.438 -13.242 -23.156 1 98.44 82 ALA A N 1
ATOM 674 C CA . ALA A 1 82 ? -8.297 -12.289 -23.859 1 98.44 82 ALA A CA 1
ATOM 675 C C . ALA A 1 82 ? -8.102 -10.883 -23.312 1 98.44 82 ALA A C 1
ATOM 677 O O . ALA A 1 82 ? -8.023 -9.914 -24.078 1 98.44 82 ALA A O 1
ATOM 678 N N . ARG A 1 83 ? -7.98 -10.711 -22.031 1 98.25 83 ARG A N 1
ATOM 679 C CA . ARG A 1 83 ? -7.82 -9.422 -21.375 1 98.25 83 ARG A CA 1
ATOM 680 C C . ARG A 1 83 ? -6.484 -8.781 -21.734 1 98.25 83 ARG A C 1
ATOM 682 O O . ARG A 1 83 ? -6.387 -7.559 -21.844 1 98.25 83 ARG A O 1
ATOM 689 N N . LEU A 1 84 ? -5.508 -9.609 -21.953 1 98.75 84 LEU A N 1
ATOM 690 C CA . LEU A 1 84 ? -4.141 -9.125 -22.109 1 98.75 84 LEU A CA 1
ATOM 691 C C . LEU A 1 84 ? -3.725 -9.141 -23.578 1 98.75 84 LEU A C 1
ATOM 693 O O . LEU A 1 84 ? -2.543 -9 -23.891 1 98.75 84 LEU A O 1
ATOM 697 N N . GLN A 1 85 ? -4.645 -9.32 -24.469 1 98.25 85 GLN A N 1
ATOM 698 C CA . GLN A 1 85 ? -4.387 -9.578 -25.875 1 98.25 85 GLN A CA 1
ATOM 699 C C . GLN A 1 85 ? -3.623 -8.422 -26.531 1 98.25 85 GLN A C 1
ATOM 701 O O . GLN A 1 85 ? -2.875 -8.625 -27.484 1 98.25 85 GLN A O 1
ATOM 706 N N . GLU A 1 86 ? -3.709 -7.195 -26 1 98.25 86 GLU A N 1
ATOM 707 C CA . GLU A 1 86 ? -3.08 -6.027 -26.609 1 98.25 86 GLU A CA 1
ATOM 708 C C . GLU A 1 86 ? -1.595 -5.961 -26.266 1 98.25 86 GLU A C 1
ATOM 710 O O . GLU A 1 86 ? -0.849 -5.184 -26.859 1 98.25 86 GLU A O 1
ATOM 715 N N . PHE A 1 87 ? -1.218 -6.727 -25.359 1 98.69 87 PHE A N 1
ATOM 716 C CA . PHE A 1 87 ? 0.169 -6.711 -24.906 1 98.69 87 PHE A CA 1
ATOM 717 C C . PHE A 1 87 ? 0.956 -7.852 -25.547 1 98.69 87 PHE A C 1
ATOM 719 O O . PHE A 1 87 ? 0.879 -8.992 -25.094 1 98.69 87 PHE A O 1
ATOM 726 N N . GLU A 1 88 ? 1.836 -7.605 -26.422 1 98.5 88 GLU A N 1
ATOM 727 C CA . GLU A 1 88 ? 2.584 -8.609 -27.172 1 98.5 88 GLU A CA 1
ATOM 728 C C . GLU A 1 88 ? 3.623 -9.297 -26.297 1 98.5 88 GLU A C 1
ATOM 730 O O . GLU A 1 88 ? 4.027 -10.43 -26.562 1 98.5 88 GLU A O 1
ATOM 735 N N . HIS A 1 89 ? 4.016 -8.562 -25.266 1 98.75 89 HIS A N 1
ATOM 736 C CA . HIS A 1 89 ? 5.102 -9.07 -24.438 1 98.75 89 HIS A CA 1
ATOM 737 C C . HIS A 1 89 ? 4.566 -9.898 -23.281 1 98.75 89 HIS A C 1
ATOM 739 O O . HIS A 1 89 ? 5.324 -10.289 -22.391 1 98.75 89 HIS A O 1
ATOM 745 N N . VAL A 1 90 ? 3.258 -10.195 -23.234 1 98.88 90 VAL A N 1
ATOM 746 C CA . VAL A 1 90 ? 2.629 -10.984 -22.188 1 98.88 90 VAL A CA 1
ATOM 747 C C . VAL A 1 90 ? 2.338 -12.391 -22.688 1 98.88 90 VAL A C 1
ATOM 749 O O . VAL A 1 90 ? 1.821 -12.562 -23.797 1 98.88 90 VAL A O 1
ATOM 752 N N . VAL A 1 91 ? 2.711 -13.375 -21.906 1 98.75 91 VAL A N 1
ATOM 753 C CA . VAL A 1 91 ? 2.379 -14.773 -22.156 1 98.75 91 VAL A CA 1
ATOM 754 C C . VAL A 1 91 ? 1.545 -15.32 -21 1 98.75 91 VAL A C 1
ATOM 756 O O . VAL A 1 91 ? 1.884 -15.125 -19.844 1 98.75 91 VAL A O 1
ATOM 759 N N . VAL A 1 92 ? 0.454 -15.914 -21.328 1 98.81 92 VAL A N 1
ATOM 760 C CA . VAL A 1 92 ? -0.406 -16.547 -20.328 1 98.81 92 VAL A CA 1
ATOM 761 C C . VAL A 1 92 ? -0.423 -18.062 -20.562 1 98.81 92 VAL A C 1
ATOM 763 O O . VAL A 1 92 ? -0.741 -18.531 -21.656 1 98.81 92 VAL A O 1
ATOM 766 N N . GLU A 1 93 ? -0.103 -18.812 -19.516 1 98.62 93 GLU A N 1
ATOM 767 C CA . GLU A 1 93 ? 0.009 -20.25 -19.688 1 98.62 93 GLU A CA 1
ATOM 768 C C . GLU A 1 93 ? -0.797 -21 -18.625 1 98.62 93 GLU A C 1
ATOM 770 O O . GLU A 1 93 ? -0.889 -20.547 -17.469 1 98.62 93 GLU A O 1
ATOM 775 N N . ASN A 1 94 ? -1.367 -22.141 -19.062 1 98.06 94 ASN A N 1
ATOM 776 C CA . ASN A 1 94 ? -2.031 -23.047 -18.125 1 98.06 94 ASN A CA 1
ATOM 777 C C . ASN A 1 94 ? -1.033 -23.984 -17.453 1 98.06 94 ASN A C 1
ATOM 779 O O . ASN A 1 94 ? -0.529 -24.922 -18.062 1 98.06 94 ASN A O 1
ATOM 783 N N . ARG A 1 95 ? -0.722 -23.641 -16.141 1 97.06 95 ARG A N 1
ATOM 784 C CA . ARG A 1 95 ? 0.258 -24.406 -15.383 1 97.06 95 ARG A CA 1
ATOM 785 C C . ARG A 1 95 ? -0.251 -24.719 -13.977 1 97.06 95 ARG A C 1
ATOM 787 O O . ARG A 1 95 ? -0.886 -23.859 -13.352 1 97.06 95 ARG A O 1
ATOM 794 N N . LYS A 1 96 ? 0.062 -25.906 -13.539 1 95.75 96 LYS A N 1
ATOM 795 C CA . LYS A 1 96 ? -0.177 -26.281 -12.148 1 95.75 96 LYS A CA 1
ATOM 796 C C . LYS A 1 96 ? 1.111 -26.219 -11.336 1 95.75 96 LYS A C 1
ATOM 798 O O . LYS A 1 96 ? 2.082 -26.906 -11.641 1 95.75 96 LYS A O 1
ATOM 803 N N . ILE A 1 97 ? 1.062 -25.422 -10.352 1 94.88 97 ILE A N 1
ATOM 804 C CA . ILE A 1 97 ? 2.227 -25.297 -9.477 1 94.88 97 ILE A CA 1
ATOM 805 C C . ILE A 1 97 ? 2.084 -26.266 -8.297 1 94.88 97 ILE A C 1
ATOM 807 O O . ILE A 1 97 ? 0.975 -26.5 -7.816 1 94.88 97 ILE A O 1
ATOM 811 N N . PRO A 1 98 ? 3.193 -26.844 -7.867 1 95.88 98 PRO A N 1
ATOM 812 C CA . PRO A 1 98 ? 4.574 -26.625 -8.305 1 95.88 98 PRO A CA 1
ATOM 813 C C . PRO A 1 98 ? 5.008 -27.578 -9.414 1 95.88 98 PRO A C 1
ATOM 815 O O . PRO A 1 98 ? 6.121 -27.453 -9.93 1 95.88 98 PRO A O 1
ATOM 818 N N . GLU A 1 99 ? 4.133 -28.453 -9.867 1 94.44 99 GLU A N 1
ATOM 819 C CA . GLU A 1 99 ? 4.5 -29.516 -10.805 1 94.44 99 GLU A CA 1
ATOM 820 C C . GLU A 1 99 ? 4.988 -28.938 -12.125 1 94.44 99 GLU A C 1
ATOM 822 O O . GLU A 1 99 ? 5.965 -29.406 -12.703 1 94.44 99 GLU A O 1
ATOM 827 N N . ASP A 1 100 ? 4.363 -27.922 -12.555 1 94.69 100 ASP A N 1
ATOM 828 C CA . ASP A 1 100 ? 4.656 -27.344 -13.859 1 94.69 100 ASP A CA 1
ATOM 829 C C . ASP A 1 100 ? 5.461 -26.047 -13.727 1 94.69 100 ASP A C 1
ATOM 831 O O . ASP A 1 100 ? 5.398 -25.188 -14.594 1 94.69 100 ASP A O 1
ATOM 835 N N . TYR A 1 101 ? 6.094 -25.891 -12.656 1 93.12 101 TYR A N 1
ATOM 836 C CA . TYR A 1 101 ? 6.945 -24.719 -12.469 1 93.12 101 TYR A CA 1
ATOM 837 C C . TYR A 1 101 ? 8.344 -24.969 -13.023 1 93.12 101 TYR A C 1
ATOM 839 O O . TYR A 1 101 ? 9 -25.938 -12.656 1 93.12 101 TYR A O 1
ATOM 847 N N . SER A 1 102 ? 8.758 -24.172 -13.969 1 88.12 102 SER A N 1
ATOM 848 C CA . SER A 1 102 ? 10.117 -24.203 -14.5 1 88.12 102 SER A CA 1
ATOM 849 C C . SER A 1 102 ? 10.977 -23.109 -13.883 1 88.12 102 SER A C 1
ATOM 851 O O . SER A 1 102 ? 10.617 -21.922 -13.93 1 88.12 102 SER A O 1
ATOM 853 N N . ILE A 1 103 ? 12.141 -23.547 -13.453 1 91.81 103 ILE A N 1
ATOM 854 C CA . ILE A 1 103 ? 13.023 -22.594 -12.781 1 91.81 103 ILE A CA 1
ATOM 855 C C . ILE A 1 103 ? 13.617 -21.625 -13.805 1 91.81 103 ILE A C 1
ATOM 857 O O . ILE A 1 103 ? 14.289 -22.062 -14.75 1 91.81 103 ILE A O 1
ATOM 861 N N . GLN A 1 104 ? 13.336 -20.484 -13.641 1 94.94 104 GLN A N 1
ATOM 862 C CA . GLN A 1 104 ? 13.898 -19.328 -14.344 1 94.94 104 GLN A CA 1
ATOM 863 C C . GLN A 1 104 ? 14.008 -18.125 -13.422 1 94.94 104 GLN A C 1
ATOM 865 O O . GLN A 1 104 ? 13.422 -18.094 -12.336 1 94.94 104 GLN A O 1
ATOM 870 N N . LYS A 1 105 ? 14.844 -17.219 -13.82 1 97.5 105 LYS A N 1
ATOM 871 C CA . LYS A 1 105 ? 15.047 -16.062 -12.945 1 97.5 105 LYS A CA 1
ATOM 872 C C . LYS A 1 105 ? 14.141 -14.906 -13.359 1 97.5 105 LYS A C 1
ATOM 874 O O . LYS A 1 105 ? 13.938 -14.664 -14.555 1 97.5 105 LYS A O 1
ATOM 879 N N . PHE A 1 106 ? 13.617 -14.227 -12.445 1 98.69 106 PHE A N 1
ATOM 880 C CA . PHE A 1 106 ? 12.711 -13.102 -12.633 1 98.69 106 PHE A CA 1
ATOM 881 C C . PHE A 1 106 ? 13.156 -11.906 -11.797 1 98.69 106 PHE A C 1
ATOM 883 O O . PHE A 1 106 ? 13.859 -12.07 -10.805 1 98.69 106 PHE A O 1
ATOM 890 N N . ASP A 1 107 ? 12.789 -10.695 -12.273 1 98.81 107 ASP A N 1
ATOM 891 C CA . ASP A 1 107 ? 12.992 -9.477 -11.5 1 98.81 107 ASP A CA 1
ATOM 892 C C . ASP A 1 107 ? 11.883 -9.289 -10.461 1 98.81 107 ASP A C 1
ATOM 894 O O . ASP A 1 107 ? 12.086 -8.633 -9.438 1 98.81 107 ASP A O 1
ATOM 898 N N . LEU A 1 108 ? 10.758 -9.852 -10.766 1 98.88 108 LEU A N 1
ATOM 899 C CA . LEU A 1 108 ? 9.594 -9.75 -9.891 1 98.88 108 LEU A CA 1
ATOM 900 C C . LEU A 1 108 ? 8.727 -10.992 -10 1 98.88 108 LEU A C 1
ATOM 902 O O . LEU A 1 108 ? 8.43 -11.453 -11.109 1 98.88 108 LEU A O 1
ATOM 906 N N . ILE A 1 109 ? 8.383 -11.547 -8.867 1 98.88 109 ILE A N 1
ATOM 907 C CA . ILE A 1 109 ? 7.41 -12.625 -8.781 1 98.88 109 ILE A CA 1
ATOM 908 C C . ILE A 1 109 ? 6.258 -12.219 -7.863 1 98.88 109 ILE A C 1
ATOM 910 O O . ILE A 1 109 ? 6.484 -11.828 -6.715 1 98.88 109 ILE A O 1
ATOM 914 N N . LEU A 1 110 ? 5.07 -12.281 -8.383 1 98.88 110 LEU A N 1
ATOM 915 C CA . LEU A 1 110 ? 3.881 -12 -7.586 1 98.88 110 LEU A CA 1
ATOM 916 C C . LEU A 1 110 ? 3.119 -13.281 -7.273 1 98.88 110 LEU A C 1
ATOM 918 O O . LEU A 1 110 ? 2.768 -14.039 -8.18 1 98.88 110 LEU A O 1
ATOM 922 N N . ILE A 1 111 ? 2.916 -13.516 -6.031 1 98.75 111 ILE A N 1
ATOM 923 C CA . ILE A 1 111 ? 2.137 -14.633 -5.512 1 98.75 111 ILE A CA 1
ATOM 924 C C . ILE A 1 111 ? 0.973 -14.102 -4.676 1 98.75 111 ILE A C 1
ATOM 926 O O . ILE A 1 111 ? 1.12 -13.875 -3.473 1 98.75 111 ILE A O 1
ATOM 930 N N . SER A 1 112 ? -0.113 -13.969 -5.316 1 97.94 112 SER A N 1
ATOM 931 C CA . SER A 1 112 ? -1.251 -13.328 -4.66 1 97.94 112 SER A CA 1
ATOM 932 C C . SER A 1 112 ? -2.465 -14.258 -4.637 1 97.94 112 SER A C 1
ATOM 934 O O . SER A 1 112 ? -2.918 -14.719 -5.688 1 97.94 112 SER A O 1
ATOM 936 N N . GLU A 1 113 ? -2.953 -14.539 -3.443 1 96.75 113 GLU A N 1
ATOM 937 C CA . GLU A 1 113 ? -4.219 -15.211 -3.16 1 96.75 113 GLU A CA 1
ATOM 938 C C . GLU A 1 113 ? -4.258 -16.609 -3.777 1 96.75 113 GLU A C 1
ATOM 940 O O . GLU A 1 113 ? -5.281 -17.016 -4.332 1 96.75 113 GLU A O 1
ATOM 945 N N . MET A 1 114 ? -3.162 -17.328 -3.73 1 95.81 114 MET A N 1
ATOM 946 C CA . MET A 1 114 ? -3.234 -18.641 -4.375 1 95.81 114 MET A CA 1
ATOM 947 C C . MET A 1 114 ? -2.457 -19.672 -3.58 1 95.81 114 MET A C 1
ATOM 949 O O . MET A 1 114 ? -2.76 -20.875 -3.65 1 95.81 114 MET A O 1
ATOM 953 N N . ALA A 1 115 ? -1.421 -19.312 -2.748 1 97.25 115 ALA A N 1
ATOM 954 C CA . ALA A 1 115 ? -0.495 -20.281 -2.168 1 97.25 115 ALA A CA 1
ATOM 955 C C . ALA A 1 115 ? -1.183 -21.109 -1.095 1 97.25 115 ALA A C 1
ATOM 957 O O . ALA A 1 115 ? -0.749 -22.234 -0.8 1 97.25 115 ALA A O 1
ATOM 958 N N . TYR A 1 116 ? -2.268 -20.594 -0.496 1 95.81 116 TYR A N 1
ATOM 959 C CA . TYR A 1 116 ? -2.957 -21.344 0.544 1 95.81 116 TYR A CA 1
ATOM 960 C C . TYR A 1 116 ? -3.836 -22.438 -0.062 1 95.81 116 TYR A C 1
ATOM 962 O O . TYR A 1 116 ? -4.445 -23.219 0.663 1 95.81 116 TYR A O 1
ATOM 970 N N . TYR A 1 117 ? -3.914 -22.562 -1.405 1 95 117 TYR A N 1
ATOM 971 C CA . TYR A 1 117 ? -4.629 -23.656 -2.066 1 95 117 TYR A CA 1
ATOM 972 C C . TYR A 1 117 ? -3.721 -24.859 -2.264 1 95 117 TYR A C 1
ATOM 974 O O . TYR A 1 117 ? -4.176 -25.922 -2.686 1 95 117 TYR A O 1
ATOM 982 N N . LEU A 1 118 ? -2.439 -24.734 -2.014 1 95.69 118 LEU A N 1
ATOM 983 C CA . LEU A 1 118 ? -1.488 -25.828 -2.066 1 95.69 118 LEU A CA 1
ATOM 984 C C . LEU A 1 118 ? -1.538 -26.656 -0.785 1 95.69 118 LEU A C 1
ATOM 986 O O . LEU A 1 118 ? -1.949 -26.156 0.264 1 95.69 118 LEU A O 1
ATOM 990 N N . SER A 1 119 ? -1.14 -27.938 -0.901 1 95.19 119 SER A N 1
ATOM 991 C CA . SER A 1 119 ? -0.835 -28.688 0.315 1 95.19 119 SER A CA 1
ATOM 992 C C . SER A 1 119 ? 0.458 -28.188 0.957 1 95.19 119 SER A C 1
ATOM 994 O O . SER A 1 119 ? 1.252 -27.5 0.315 1 95.19 119 SER A O 1
ATOM 996 N N . ALA A 1 120 ? 0.654 -28.547 2.221 1 95.81 120 ALA A N 1
ATOM 997 C CA . ALA A 1 120 ? 1.888 -28.172 2.904 1 95.81 120 ALA A CA 1
ATOM 998 C C . ALA A 1 120 ? 3.113 -28.656 2.137 1 95.81 120 ALA A C 1
ATOM 1000 O O . ALA A 1 120 ? 4.098 -27.938 1.997 1 95.81 120 ALA A O 1
ATOM 1001 N N . ASP A 1 121 ? 2.988 -29.859 1.67 1 96.75 121 ASP A N 1
ATOM 1002 C CA . ASP A 1 121 ? 4.09 -30.438 0.907 1 96.75 121 ASP A CA 1
ATOM 1003 C C . ASP A 1 121 ? 4.301 -29.688 -0.408 1 96.75 121 ASP A C 1
ATOM 1005 O O . ASP A 1 121 ? 5.438 -29.406 -0.792 1 96.75 121 ASP A O 1
ATOM 1009 N N . GLU A 1 122 ? 3.301 -29.406 -1.115 1 96.75 122 GLU A N 1
ATOM 1010 C CA . GLU A 1 122 ? 3.383 -28.656 -2.365 1 96.75 122 GLU A CA 1
ATOM 1011 C C . GLU A 1 122 ? 3.979 -27.266 -2.139 1 96.75 122 GLU A C 1
ATOM 1013 O O . GLU A 1 122 ? 4.777 -26.781 -2.945 1 96.75 122 GLU A O 1
ATOM 1018 N N . LEU A 1 123 ? 3.537 -26.625 -1.073 1 97.88 123 LEU A N 1
ATOM 1019 C CA . LEU A 1 123 ? 4.074 -25.312 -0.741 1 97.88 123 LEU A CA 1
ATOM 1020 C C . LEU A 1 123 ? 5.582 -25.375 -0.519 1 97.88 123 LEU A C 1
ATOM 1022 O O . LEU A 1 123 ? 6.328 -24.531 -1.015 1 97.88 123 LEU A O 1
ATOM 1026 N N . HIS A 1 124 ? 6.004 -26.375 0.208 1 97.94 124 HIS A N 1
ATOM 1027 C CA . HIS A 1 124 ? 7.43 -26.547 0.454 1 97.94 124 HIS A CA 1
ATOM 1028 C C . HIS A 1 124 ? 8.195 -26.719 -0.852 1 97.94 124 HIS A C 1
ATOM 1030 O O . HIS A 1 124 ? 9.258 -26.125 -1.042 1 97.94 124 HIS A O 1
ATOM 1036 N N . GLN A 1 125 ? 7.668 -27.531 -1.72 1 97.94 125 GLN A N 1
ATOM 1037 C CA . GLN A 1 125 ? 8.289 -27.734 -3.023 1 97.94 125 GLN A CA 1
ATOM 1038 C C . GLN A 1 125 ? 8.344 -26.438 -3.824 1 97.94 125 GLN A C 1
ATOM 1040 O O . GLN A 1 125 ? 9.344 -26.141 -4.477 1 97.94 125 GLN A O 1
ATOM 1045 N N . PHE A 1 126 ? 7.277 -25.734 -3.777 1 98.12 126 PHE A N 1
ATOM 1046 C CA . PHE A 1 126 ? 7.195 -24.453 -4.473 1 98.12 126 PHE A CA 1
ATOM 1047 C C . PHE A 1 126 ? 8.242 -23.484 -3.951 1 98.12 126 PHE A C 1
ATOM 1049 O O . PHE A 1 126 ? 8.938 -22.828 -4.734 1 98.12 126 PHE A O 1
ATOM 1056 N N . ILE A 1 127 ? 8.414 -23.391 -2.65 1 98.56 127 ILE A N 1
ATOM 1057 C CA . ILE A 1 127 ? 9.391 -22.516 -2.002 1 98.56 127 ILE A CA 1
ATOM 1058 C C . ILE A 1 127 ? 10.797 -22.875 -2.471 1 98.56 127 ILE A C 1
ATOM 1060 O O . ILE A 1 127 ? 11.594 -21.984 -2.777 1 98.56 127 ILE A O 1
ATOM 1064 N N . GLU A 1 128 ? 11.062 -24.156 -2.596 1 98.25 128 GLU A N 1
ATOM 1065 C CA . GLU A 1 128 ? 12.383 -24.609 -3.039 1 98.25 128 GLU A CA 1
ATOM 1066 C C . GLU A 1 128 ? 12.68 -24.109 -4.453 1 98.25 128 GLU A C 1
ATOM 1068 O O . GLU A 1 128 ? 13.82 -23.734 -4.758 1 98.25 128 GLU A O 1
ATOM 1073 N N . LYS A 1 129 ? 11.695 -24.094 -5.234 1 98.19 129 LYS A N 1
ATOM 1074 C CA . LYS A 1 129 ? 11.859 -23.609 -6.598 1 98.19 129 LYS A CA 1
ATOM 1075 C C . LYS A 1 129 ? 11.992 -22.078 -6.629 1 98.19 129 LYS A C 1
ATOM 1077 O O . LYS A 1 129 ? 12.812 -21.547 -7.379 1 98.19 129 LYS A O 1
ATOM 1082 N N . LEU A 1 130 ? 11.234 -21.406 -5.82 1 98.31 130 LEU A N 1
ATOM 1083 C CA . LEU A 1 130 ? 11.258 -19.953 -5.75 1 98.31 130 LEU A CA 1
ATOM 1084 C C . LEU A 1 130 ? 12.625 -19.453 -5.309 1 98.31 130 LEU A C 1
ATOM 1086 O O . LEU A 1 130 ? 13.078 -18.406 -5.758 1 98.31 130 LEU A O 1
ATOM 1090 N N . LYS A 1 131 ? 13.281 -20.219 -4.461 1 98 131 LYS A N 1
ATOM 1091 C CA . LYS A 1 131 ? 14.594 -19.844 -3.941 1 98 131 LYS A CA 1
ATOM 1092 C C . LYS A 1 131 ? 15.594 -19.625 -5.074 1 98 131 LYS A C 1
ATOM 1094 O O . LYS A 1 131 ? 16.547 -18.859 -4.934 1 98 131 LYS A O 1
ATOM 1099 N N . LEU A 1 132 ? 15.297 -20.25 -6.184 1 97.62 132 LEU A N 1
ATOM 1100 C CA . LEU A 1 132 ? 16.219 -20.234 -7.312 1 97.62 132 LEU A CA 1
ATOM 1101 C C . LEU A 1 132 ? 15.688 -19.359 -8.438 1 97.62 132 LEU A C 1
ATOM 1103 O O . LEU A 1 132 ? 16.203 -19.375 -9.555 1 97.62 132 LEU A O 1
ATOM 1107 N N . SER A 1 133 ? 14.695 -18.547 -8.125 1 98 133 SER A N 1
ATOM 1108 C CA . SER A 1 133 ? 13.938 -17.953 -9.227 1 98 133 SER A CA 1
ATOM 1109 C C . SER A 1 133 ? 14.078 -16.438 -9.242 1 98 133 SER A C 1
ATOM 1111 O O . SER A 1 133 ? 13.328 -15.75 -9.945 1 98 133 SER A O 1
ATOM 1113 N N . LEU A 1 134 ? 14.992 -15.844 -8.492 1 97.81 134 LEU A N 1
ATOM 1114 C CA . LEU A 1 134 ? 15.117 -14.391 -8.461 1 97.81 134 LEU A CA 1
ATOM 1115 C C . LEU A 1 134 ? 16.469 -13.945 -9.023 1 97.81 134 LEU A C 1
ATOM 1117 O O . LEU A 1 134 ? 17.5 -14.562 -8.734 1 97.81 134 LEU A O 1
ATOM 1121 N N . ASN A 1 135 ? 16.438 -12.891 -9.812 1 97.62 135 ASN A N 1
ATOM 1122 C CA . ASN A 1 135 ? 17.656 -12.148 -10.148 1 97.62 135 ASN A CA 1
ATOM 1123 C C . ASN A 1 135 ? 18.234 -11.445 -8.922 1 97.62 135 ASN A C 1
ATOM 1125 O O . ASN A 1 135 ? 17.594 -11.398 -7.871 1 97.62 135 ASN A O 1
ATOM 1129 N N . ASP A 1 136 ? 19.438 -10.844 -8.984 1 94.31 136 ASP A N 1
ATOM 1130 C CA . ASP A 1 136 ? 20.188 -10.25 -7.875 1 94.31 136 ASP A CA 1
ATOM 1131 C C . ASP A 1 136 ? 19.406 -9.086 -7.266 1 94.31 136 ASP A C 1
ATOM 1133 O O . ASP A 1 136 ? 19.531 -8.805 -6.07 1 94.31 136 ASP A O 1
ATOM 1137 N N . ASP A 1 137 ? 18.609 -8.492 -8.023 1 94.5 137 ASP A N 1
ATOM 1138 C CA . ASP A 1 137 ? 17.844 -7.367 -7.512 1 94.5 137 ASP A CA 1
ATOM 1139 C C . ASP A 1 137 ? 16.344 -7.645 -7.594 1 94.5 137 ASP A C 1
ATOM 1141 O O . ASP A 1 137 ? 15.531 -6.715 -7.664 1 94.5 137 ASP A O 1
ATOM 1145 N N . GLY A 1 138 ? 16.062 -8.945 -7.625 1 98.19 138 GLY A N 1
ATOM 1146 C CA . GLY A 1 138 ? 14.664 -9.312 -7.781 1 98.19 138 GLY A CA 1
ATOM 1147 C C . GLY A 1 138 ? 13.891 -9.289 -6.477 1 98.19 138 GLY A C 1
ATOM 1148 O O . GLY A 1 138 ? 14.484 -9.18 -5.402 1 98.19 138 GLY A O 1
ATOM 1149 N N . GLU A 1 139 ? 12.562 -9.297 -6.559 1 98.56 139 GLU A N 1
ATOM 1150 C CA . GLU A 1 139 ? 11.719 -9.297 -5.367 1 98.56 139 GLU A CA 1
ATOM 1151 C C . GLU A 1 139 ? 10.5 -10.188 -5.551 1 98.56 139 GLU A C 1
ATOM 1153 O O . GLU A 1 139 ? 10.102 -10.484 -6.684 1 98.56 139 GLU A O 1
ATOM 1158 N N . ILE A 1 140 ? 10 -10.734 -4.449 1 98.88 140 ILE A N 1
ATOM 1159 C CA . ILE A 1 140 ? 8.797 -11.555 -4.391 1 98.88 140 ILE A CA 1
ATOM 1160 C C . ILE A 1 140 ? 7.758 -10.875 -3.5 1 98.88 140 ILE A C 1
ATOM 1162 O O . ILE A 1 140 ? 8.031 -10.586 -2.334 1 98.88 140 ILE A O 1
ATOM 1166 N N . LEU A 1 141 ? 6.645 -10.547 -4.074 1 98.94 141 LEU A N 1
ATOM 1167 C CA . LEU A 1 141 ? 5.531 -10.016 -3.297 1 98.94 141 LEU A CA 1
ATOM 1168 C C . LEU A 1 141 ? 4.465 -11.078 -3.066 1 98.94 141 LEU A C 1
ATOM 1170 O O . LEU A 1 141 ? 4.012 -11.727 -4.016 1 98.94 141 LEU A O 1
ATOM 1174 N N . CYS A 1 142 ? 4.09 -11.305 -1.815 1 98.94 142 CYS A N 1
ATOM 1175 C CA . CYS A 1 142 ? 3.072 -12.273 -1.425 1 98.94 142 CYS A CA 1
ATOM 1176 C C . CYS A 1 142 ? 1.896 -11.578 -0.745 1 98.94 142 CYS A C 1
ATOM 1178 O O . CYS A 1 142 ? 2.086 -10.797 0.186 1 98.94 142 CYS A O 1
ATOM 1180 N N . CYS A 1 143 ? 0.754 -11.836 -1.191 1 98.88 143 CYS A N 1
ATOM 1181 C CA . CYS A 1 143 ? -0.487 -11.266 -0.675 1 98.88 143 CYS A CA 1
ATOM 1182 C C . CYS A 1 143 ? -1.542 -12.352 -0.481 1 98.88 143 CYS A C 1
ATOM 1184 O O . CYS A 1 143 ? -1.905 -13.047 -1.431 1 98.88 143 CYS A O 1
ATOM 1186 N N . HIS A 1 144 ? -2.092 -12.461 0.805 1 98.75 144 HIS A N 1
ATOM 1187 C CA . HIS A 1 144 ? -3.025 -13.555 1.025 1 98.75 144 HIS A CA 1
ATOM 1188 C C . HIS A 1 144 ? -4.156 -13.141 1.962 1 98.75 144 HIS A C 1
ATOM 1190 O O . HIS A 1 144 ? -3.92 -12.453 2.957 1 98.75 144 HIS A O 1
ATOM 1196 N N . TRP A 1 145 ? -5.301 -13.562 1.579 1 97.88 145 TRP A N 1
ATOM 1197 C CA . TRP A 1 145 ? -6.535 -13.438 2.344 1 97.88 145 TRP A CA 1
ATOM 1198 C C . TRP A 1 145 ? -6.402 -14.109 3.709 1 97.88 145 TRP A C 1
ATOM 1200 O O . TRP A 1 145 ? -5.926 -15.242 3.807 1 97.88 145 TRP A O 1
ATOM 1210 N N . ARG A 1 146 ? -6.898 -13.461 4.793 1 97 146 ARG A N 1
ATOM 1211 C CA . ARG A 1 146 ? -6.609 -13.922 6.145 1 97 146 ARG A CA 1
ATOM 1212 C C . ARG A 1 146 ? -7.703 -14.859 6.652 1 97 146 ARG A C 1
ATOM 1214 O O . ARG A 1 146 ? -7.492 -15.617 7.602 1 97 146 ARG A O 1
ATOM 1221 N N . HIS A 1 147 ? -8.875 -14.719 6.094 1 93.94 147 HIS A N 1
ATOM 1222 C CA . HIS A 1 147 ? -10.008 -15.438 6.664 1 93.94 147 HIS A CA 1
ATOM 1223 C C . HIS A 1 147 ? -10.062 -16.875 6.164 1 93.94 147 HIS A C 1
ATOM 1225 O O . HIS A 1 147 ? -9.32 -17.25 5.25 1 93.94 147 HIS A O 1
ATOM 1231 N N . GLU A 1 148 ? -10.883 -17.578 6.82 1 88.31 148 GLU A N 1
ATOM 1232 C CA . GLU A 1 148 ? -10.938 -19.016 6.578 1 88.31 148 GLU A CA 1
ATOM 1233 C C . GLU A 1 148 ? -11.367 -19.312 5.145 1 88.31 148 GLU A C 1
ATOM 1235 O O . GLU A 1 148 ? -12.266 -18.656 4.609 1 88.31 148 GLU A O 1
ATOM 1240 N N . ILE A 1 149 ? -10.586 -20.25 4.59 1 86.81 149 ILE A N 1
ATOM 1241 C CA . ILE A 1 149 ? -10.953 -20.828 3.301 1 86.81 149 ILE A CA 1
ATOM 1242 C C . ILE A 1 149 ? -11.406 -22.266 3.492 1 86.81 149 ILE A C 1
ATOM 1244 O O . ILE A 1 149 ? -10.617 -23.125 3.916 1 86.81 149 ILE A O 1
ATOM 1248 N N . GLN A 1 150 ? -12.602 -22.516 3.135 1 85.5 150 GLN A N 1
ATOM 1249 C CA . GLN A 1 150 ? -13.156 -23.828 3.389 1 85.5 150 GLN A CA 1
ATOM 1250 C C . GLN A 1 150 ? -12.461 -24.891 2.547 1 85.5 150 GLN A C 1
ATOM 1252 O O . GLN A 1 150 ? -12.148 -24.656 1.376 1 85.5 150 GLN A O 1
ATOM 1257 N N . ASP A 1 151 ? -12.109 -26.047 3.105 1 86.19 151 ASP A N 1
ATOM 1258 C CA . ASP A 1 151 ? -11.688 -27.266 2.428 1 86.19 151 ASP A CA 1
ATOM 1259 C C . ASP A 1 151 ? -10.203 -27.219 2.09 1 86.19 151 ASP A C 1
ATOM 1261 O O . ASP A 1 151 ? -9.695 -28.094 1.367 1 86.19 151 ASP A O 1
ATOM 1265 N N . PHE A 1 152 ? -9.539 -26.203 2.531 1 87.94 152 PHE A N 1
ATOM 1266 C CA . PHE A 1 152 ? -8.109 -26.141 2.271 1 87.94 152 PHE A CA 1
ATOM 1267 C C . PHE A 1 152 ? -7.324 -26.062 3.576 1 87.94 152 PHE A C 1
ATOM 1269 O O . PHE A 1 152 ? -7.793 -25.484 4.559 1 87.94 152 PHE A O 1
ATOM 1276 N N . GLU A 1 153 ? -6.207 -26.578 3.504 1 89.06 153 GLU A N 1
ATOM 1277 C CA . GLU A 1 153 ? -5.395 -26.859 4.684 1 89.06 153 GLU A CA 1
ATOM 1278 C C . GLU A 1 153 ? -4.727 -25.594 5.199 1 89.06 153 GLU A C 1
ATOM 1280 O O . GLU A 1 153 ? -4.656 -25.359 6.41 1 89.06 153 GLU A O 1
ATOM 1285 N N . LEU A 1 154 ? -4.219 -24.797 4.363 1 94.81 154 LEU A N 1
ATOM 1286 C CA . LEU A 1 154 ? -3.346 -23.672 4.727 1 94.81 154 LEU A CA 1
ATOM 1287 C C . LEU A 1 154 ? -4.133 -22.375 4.797 1 94.81 154 LEU A C 1
ATOM 1289 O O . LEU A 1 154 ? -5.141 -22.219 4.105 1 94.81 154 LEU A O 1
ATOM 1293 N N . ASN A 1 155 ? -3.697 -21.484 5.648 1 96.31 155 ASN A N 1
ATOM 1294 C CA . ASN A 1 155 ? -4.18 -20.109 5.691 1 96.31 155 ASN A CA 1
ATOM 1295 C C . ASN A 1 155 ? -3.051 -19.109 5.441 1 96.31 155 ASN A C 1
ATOM 1297 O O . ASN A 1 155 ? -1.898 -19.516 5.258 1 96.31 155 ASN A O 1
ATOM 1301 N N . ALA A 1 156 ? -3.387 -17.859 5.418 1 97.69 156 ALA A N 1
ATOM 1302 C CA . ALA A 1 156 ? -2.426 -16.812 5.074 1 97.69 156 ALA A CA 1
ATOM 1303 C C . ALA A 1 156 ? -1.229 -16.844 6.02 1 97.69 156 ALA A C 1
ATOM 1305 O O . ALA A 1 156 ? -0.08 -16.75 5.578 1 97.69 156 ALA A O 1
ATOM 1306 N N . GLU A 1 157 ? -1.503 -16.938 7.305 1 97.44 157 GLU A N 1
ATOM 1307 C CA . GLU A 1 157 ? -0.44 -16.906 8.305 1 97.44 157 GLU A CA 1
ATOM 1308 C C . GLU A 1 157 ? 0.538 -18.062 8.102 1 97.44 157 GLU A C 1
ATOM 1310 O O . GLU A 1 157 ? 1.754 -17.875 8.164 1 97.44 157 GLU A O 1
ATOM 1315 N N . GLN A 1 158 ? -0.005 -19.219 7.863 1 97.5 158 GLN A N 1
ATOM 1316 C CA . GLN A 1 158 ? 0.827 -20.406 7.652 1 97.5 158 GLN A CA 1
ATOM 1317 C C . GLN A 1 158 ? 1.682 -20.25 6.395 1 97.5 158 GLN A C 1
ATOM 1319 O O . GLN A 1 158 ? 2.865 -20.609 6.398 1 97.5 158 GLN A O 1
ATOM 1324 N N . VAL A 1 159 ? 1.1 -19.75 5.352 1 98.31 159 VAL A N 1
ATOM 1325 C CA . VAL A 1 159 ? 1.806 -19.547 4.09 1 98.31 159 VAL A CA 1
ATOM 1326 C C . VAL A 1 159 ? 2.945 -18.562 4.289 1 98.31 159 VAL A C 1
ATOM 1328 O O . VAL A 1 159 ? 4.094 -18.844 3.936 1 98.31 159 VAL A O 1
ATOM 1331 N N . HIS A 1 160 ? 2.666 -17.422 4.863 1 98.69 160 HIS A N 1
ATOM 1332 C CA . HIS A 1 160 ? 3.668 -16.375 5.035 1 98.69 160 HIS A CA 1
ATOM 1333 C C . HIS A 1 160 ? 4.746 -16.812 6.023 1 98.69 160 HIS A C 1
ATOM 1335 O O . HIS A 1 160 ? 5.914 -16.453 5.871 1 98.69 160 HIS A O 1
ATOM 1341 N N . GLN A 1 161 ? 4.332 -17.547 7.02 1 98.44 161 GLN A N 1
ATOM 1342 C CA . GLN A 1 161 ? 5.316 -18.094 7.941 1 98.44 161 GLN A CA 1
ATOM 1343 C C . GLN A 1 161 ? 6.27 -19.047 7.223 1 98.44 161 GLN A C 1
ATOM 1345 O O . GLN A 1 161 ? 7.477 -19.047 7.48 1 98.44 161 GLN A O 1
ATOM 1350 N N . ALA A 1 162 ? 5.723 -19.891 6.355 1 98.56 162 ALA A N 1
ATOM 1351 C CA . ALA A 1 162 ? 6.555 -20.812 5.574 1 98.56 162 ALA A CA 1
ATOM 1352 C C . ALA A 1 162 ? 7.543 -20.031 4.703 1 98.56 162 ALA A C 1
ATOM 1354 O O . ALA A 1 162 ? 8.727 -20.375 4.645 1 98.56 162 ALA A O 1
ATOM 1355 N N . PHE A 1 163 ? 7.062 -18.984 4.004 1 98.62 163 PHE A N 1
ATOM 1356 C CA . PHE A 1 163 ? 7.953 -18.141 3.215 1 98.62 163 PHE A CA 1
ATOM 1357 C C . PHE A 1 163 ? 9.047 -17.531 4.09 1 98.62 163 PHE A C 1
ATOM 1359 O O . PHE A 1 163 ? 10.227 -17.609 3.75 1 98.62 163 PHE A O 1
ATOM 1366 N N . GLN A 1 164 ? 8.672 -16.984 5.199 1 98.38 164 GLN A N 1
ATOM 1367 C CA . GLN A 1 164 ? 9.594 -16.312 6.109 1 98.38 164 GLN A CA 1
ATOM 1368 C C . GLN A 1 164 ? 10.664 -17.281 6.613 1 98.38 164 GLN A C 1
ATOM 1370 O O . GLN A 1 164 ? 11.836 -16.922 6.711 1 98.38 164 GLN A O 1
ATOM 1375 N N . GLN A 1 165 ? 10.289 -18.453 6.891 1 98.19 165 GLN A N 1
ATOM 1376 C CA . GLN A 1 165 ? 11.18 -19.438 7.484 1 98.19 165 GLN A CA 1
ATOM 1377 C C . GLN A 1 165 ? 12.172 -19.984 6.453 1 98.19 165 GLN A C 1
ATOM 1379 O O . GLN A 1 165 ? 13.305 -20.328 6.797 1 98.19 165 GLN A O 1
ATOM 1384 N N . HIS A 1 166 ? 11.781 -20 5.18 1 98.44 166 HIS A N 1
ATOM 1385 C CA . HIS A 1 166 ? 12.578 -20.797 4.246 1 98.44 166 HIS A CA 1
ATOM 1386 C C . HIS A 1 166 ? 13.227 -19.906 3.188 1 98.44 166 HIS A C 1
ATOM 1388 O O . HIS A 1 166 ? 14.195 -20.312 2.541 1 98.44 166 HIS A O 1
ATOM 1394 N N . PHE A 1 167 ? 12.68 -18.734 2.959 1 98.06 167 PHE A N 1
ATOM 1395 C CA . PHE A 1 167 ? 13.266 -17.844 1.957 1 98.06 167 PHE A CA 1
ATOM 1396 C C . PHE A 1 167 ? 14.664 -17.406 2.371 1 98.06 167 PHE A C 1
ATOM 1398 O O . PHE A 1 167 ? 14.875 -16.984 3.508 1 98.06 167 PHE A O 1
ATOM 1405 N N . PRO A 1 168 ? 15.641 -17.547 1.518 1 97.81 168 PRO A N 1
ATOM 1406 C CA . PRO A 1 168 ? 16.953 -16.969 1.786 1 97.81 168 PRO A CA 1
ATOM 1407 C C . PRO A 1 168 ? 17.016 -15.461 1.524 1 97.81 168 PRO A C 1
ATOM 1409 O O . PRO A 1 168 ? 18.094 -14.867 1.545 1 97.81 168 PRO A O 1
ATOM 1412 N N . PHE A 1 169 ? 15.922 -14.844 1.164 1 98.25 169 PHE A N 1
ATOM 1413 C CA . PHE A 1 169 ? 15.82 -13.453 0.737 1 98.25 169 PHE A CA 1
ATOM 1414 C C . PHE A 1 169 ? 15.555 -12.539 1.928 1 98.25 169 PHE A C 1
ATOM 1416 O O . PHE A 1 169 ? 15.055 -12.984 2.963 1 98.25 169 PHE A O 1
ATOM 1423 N N . HIS A 1 170 ? 15.883 -11.281 1.759 1 98.12 170 HIS A N 1
ATOM 1424 C CA . HIS A 1 170 ? 15.664 -10.266 2.779 1 98.12 170 HIS A CA 1
ATOM 1425 C C . HIS A 1 170 ? 14.188 -9.875 2.855 1 98.12 170 HIS A C 1
ATOM 1427 O O . HIS A 1 170 ? 13.586 -9.516 1.843 1 98.12 170 HIS A O 1
ATOM 1433 N N . HIS A 1 171 ? 13.602 -10.047 4.039 1 98.62 171 HIS A N 1
ATOM 1434 C CA . HIS A 1 171 ? 12.242 -9.555 4.242 1 98.62 171 HIS A CA 1
ATOM 1435 C C . HIS A 1 171 ? 12.203 -8.023 4.246 1 98.62 171 HIS A C 1
ATOM 1437 O O . HIS A 1 171 ? 12.672 -7.391 5.195 1 98.62 171 HIS A O 1
ATOM 1443 N N . TYR A 1 172 ? 11.688 -7.43 3.268 1 98.38 172 TYR A N 1
ATOM 1444 C CA . TYR A 1 172 ? 11.766 -5.992 3.02 1 98.38 172 TYR A CA 1
ATOM 1445 C C . TYR A 1 172 ? 10.617 -5.258 3.688 1 98.38 172 TYR A C 1
ATOM 1447 O O . TYR A 1 172 ? 10.812 -4.199 4.293 1 98.38 172 TYR A O 1
ATOM 1455 N N . LEU A 1 173 ? 9.453 -5.758 3.533 1 98.38 173 LEU A N 1
ATOM 1456 C CA . LEU A 1 173 ? 8.273 -5.027 3.977 1 98.38 173 LEU A CA 1
ATOM 1457 C C . LEU A 1 173 ? 7.168 -5.988 4.406 1 98.38 173 LEU A C 1
ATOM 1459 O O . LEU A 1 173 ? 7.047 -7.086 3.852 1 98.38 173 LEU A O 1
ATOM 1463 N N . SER A 1 174 ? 6.336 -5.531 5.355 1 98.81 174 SER A N 1
ATOM 1464 C CA . SER A 1 174 ? 5.109 -6.227 5.734 1 98.81 174 SER A CA 1
ATOM 1465 C C . SER A 1 174 ? 3.932 -5.258 5.816 1 98.81 174 SER A C 1
ATOM 1467 O O . SER A 1 174 ? 4.094 -4.109 6.234 1 98.81 174 SER A O 1
ATOM 1469 N N . LEU A 1 175 ? 2.812 -5.637 5.379 1 98.88 175 LEU A N 1
ATOM 1470 C CA . LEU A 1 175 ? 1.537 -4.941 5.512 1 98.88 175 LEU A CA 1
ATOM 1471 C C . LEU A 1 175 ? 0.495 -5.84 6.168 1 98.88 175 LEU A C 1
ATOM 1473 O O . LEU A 1 175 ? 0.269 -6.965 5.723 1 98.88 175 LEU A O 1
ATOM 1477 N N . ASN A 1 176 ? -0.143 -5.379 7.238 1 98.69 176 ASN A N 1
ATOM 1478 C CA . ASN A 1 176 ? -1.192 -6.094 7.957 1 98.69 176 ASN A CA 1
ATOM 1479 C C . ASN A 1 176 ? -2.529 -5.363 7.867 1 98.69 176 ASN A C 1
ATOM 1481 O O . ASN A 1 176 ? -2.736 -4.352 8.539 1 98.69 176 ASN A O 1
ATOM 1485 N N . ASP A 1 177 ? -3.344 -5.832 7.094 1 98.56 177 ASP A N 1
ATOM 1486 C CA . ASP A 1 177 ? -4.746 -5.445 6.953 1 98.56 177 ASP A CA 1
ATOM 1487 C C . ASP A 1 177 ? -5.664 -6.445 7.656 1 98.56 177 ASP A C 1
ATOM 1489 O O . ASP A 1 177 ? -5.293 -7.602 7.855 1 98.56 177 ASP A O 1
ATOM 1493 N N . PRO A 1 178 ? -6.801 -5.965 8.094 1 98.06 178 PRO A N 1
ATOM 1494 C CA . PRO A 1 178 ? -7.68 -6.93 8.766 1 98.06 178 PRO A CA 1
ATOM 1495 C C . PRO A 1 178 ? -8.102 -8.078 7.852 1 98.06 178 PRO A C 1
ATOM 1497 O O . PRO A 1 178 ? -8.43 -9.164 8.328 1 98.06 178 PRO A O 1
ATOM 1500 N N . ASP A 1 179 ? -8.078 -7.902 6.566 1 98.5 179 ASP A N 1
ATOM 1501 C CA . ASP A 1 179 ? -8.656 -8.875 5.652 1 98.5 179 ASP A CA 1
ATOM 1502 C C . ASP A 1 179 ? -7.57 -9.625 4.883 1 98.5 179 ASP A C 1
ATOM 1504 O O . ASP A 1 179 ? -7.832 -10.68 4.297 1 98.5 179 ASP A O 1
ATOM 1508 N N . PHE A 1 180 ? -6.375 -9.094 4.812 1 98.62 180 PHE A N 1
ATOM 1509 C CA . PHE A 1 180 ? -5.273 -9.742 4.113 1 98.62 180 PHE A CA 1
ATOM 1510 C C . PHE A 1 180 ? -3.932 -9.266 4.66 1 98.62 180 PHE A C 1
ATOM 1512 O O . PHE A 1 180 ? -3.881 -8.328 5.457 1 98.62 180 PHE A O 1
ATOM 1519 N N . MET A 1 181 ? -2.875 -9.961 4.316 1 98.69 181 MET A N 1
ATOM 1520 C CA . MET A 1 181 ? -1.517 -9.562 4.664 1 98.69 181 MET A CA 1
ATOM 1521 C C . MET A 1 181 ? -0.601 -9.625 3.447 1 98.69 181 MET A C 1
ATOM 1523 O O . MET A 1 181 ? -0.847 -10.398 2.52 1 98.69 181 MET A O 1
ATOM 1527 N N . ILE A 1 182 ? 0.365 -8.773 3.406 1 98.94 182 ILE A N 1
ATOM 1528 C CA . ILE A 1 182 ? 1.334 -8.727 2.316 1 98.94 182 ILE A CA 1
ATOM 1529 C C . ILE A 1 182 ? 2.75 -8.68 2.887 1 98.94 182 ILE A C 1
ATOM 1531 O O . ILE A 1 182 ? 3.01 -7.969 3.861 1 98.94 182 ILE A O 1
ATOM 1535 N N . ASP A 1 183 ? 3.604 -9.469 2.34 1 98.94 183 ASP A N 1
ATOM 1536 C CA . ASP A 1 183 ? 5.039 -9.383 2.582 1 98.94 183 ASP A CA 1
ATOM 1537 C C . ASP A 1 183 ? 5.812 -9.258 1.27 1 98.94 183 ASP A C 1
ATOM 1539 O O . ASP A 1 183 ? 5.41 -9.828 0.25 1 98.94 183 ASP A O 1
ATOM 1543 N N . LEU A 1 184 ? 6.828 -8.492 1.314 1 98.88 184 LEU A N 1
ATOM 1544 C CA . LEU A 1 184 ? 7.754 -8.359 0.194 1 98.88 184 LEU A CA 1
ATOM 1545 C C . LEU A 1 184 ? 9.156 -8.805 0.592 1 98.88 184 LEU A C 1
ATOM 1547 O O . LEU A 1 184 ? 9.68 -8.375 1.624 1 98.88 184 LEU A O 1
ATOM 1551 N N . TRP A 1 185 ? 9.695 -9.727 -0.112 1 98.81 185 TRP A N 1
ATOM 1552 C CA . TRP A 1 185 ? 11.086 -10.164 0.04 1 98.81 185 TRP A CA 1
ATOM 1553 C C . TRP A 1 185 ? 11.922 -9.734 -1.158 1 98.81 185 TRP A C 1
ATOM 1555 O O . TRP A 1 185 ? 11.414 -9.641 -2.277 1 98.81 185 TRP A O 1
ATOM 1565 N N . THR A 1 186 ? 13.164 -9.484 -0.914 1 98.44 186 THR A N 1
ATOM 1566 C CA . THR A 1 186 ? 14.023 -9.062 -2.014 1 98.44 186 THR A CA 1
ATOM 1567 C C . THR A 1 186 ? 15.414 -9.664 -1.872 1 98.44 186 THR A C 1
ATOM 1569 O O . THR A 1 186 ? 15.852 -9.977 -0.763 1 98.44 186 THR A O 1
ATOM 1572 N N . ALA A 1 187 ? 16.062 -9.828 -3.027 1 97 187 ALA A N 1
ATOM 1573 C CA . ALA A 1 187 ? 17.453 -10.273 -3.045 1 97 187 ALA A CA 1
ATOM 1574 C C . ALA A 1 187 ? 18.391 -9.133 -2.678 1 97 187 ALA A C 1
ATOM 1576 O O . ALA A 1 187 ? 19.5 -9.367 -2.193 1 97 187 ALA A O 1
ATOM 1577 N N . ASN A 1 188 ? 17.953 -7.914 -2.912 1 94.19 188 ASN A N 1
ATOM 1578 C CA . ASN A 1 188 ? 18.734 -6.719 -2.59 1 94.19 188 ASN A CA 1
ATOM 1579 C C . ASN A 1 188 ? 18.422 -6.211 -1.185 1 94.19 188 ASN A C 1
ATOM 1581 O O . ASN A 1 188 ? 17.312 -5.727 -0.923 1 94.19 188 ASN A O 1
ATOM 1585 N N . THR A 1 189 ? 19.406 -6.098 -0.35 1 93.69 189 THR A N 1
ATOM 1586 C CA . THR A 1 189 ? 19.172 -5.77 1.051 1 93.69 189 THR A CA 1
ATOM 1587 C C . THR A 1 189 ? 19.125 -4.258 1.254 1 93.69 189 THR A C 1
ATOM 1589 O O . THR A 1 189 ? 18.703 -3.779 2.309 1 93.69 189 THR A O 1
ATOM 1592 N N . SER A 1 190 ? 19.547 -3.504 0.237 1 96.12 190 SER A N 1
ATOM 1593 C CA . SER A 1 190 ? 19.516 -2.051 0.357 1 96.12 190 SER A CA 1
ATOM 1594 C C . SER A 1 190 ? 18.094 -1.517 0.258 1 96.12 190 SER A C 1
ATOM 1596 O O . SER A 1 190 ? 17.344 -1.906 -0.636 1 96.12 190 SER A O 1
ATOM 1598 N N . SER A 1 191 ? 17.797 -0.653 1.163 1 96.62 191 SER A N 1
ATOM 1599 C CA . SER A 1 191 ? 16.5 0.007 1.063 1 96.62 191 SER A CA 1
ATOM 1600 C C . SER A 1 191 ? 16.469 1.005 -0.09 1 96.62 191 SER A C 1
ATOM 1602 O O . SER A 1 191 ? 17.516 1.355 -0.637 1 96.62 191 SER A O 1
ATOM 1604 N N . LEU A 1 192 ? 15.273 1.438 -0.466 1 96.62 192 LEU A N 1
ATOM 1605 C CA . LEU A 1 192 ? 15.148 2.414 -1.542 1 96.62 192 LEU A CA 1
ATOM 1606 C C . LEU A 1 192 ? 15.836 3.723 -1.17 1 96.62 192 LEU A C 1
ATOM 1608 O O . LEU A 1 192 ? 16.469 4.359 -2.016 1 96.62 192 LEU A O 1
ATOM 1612 N N . ALA A 1 193 ? 15.633 4.211 0.087 1 96.56 193 ALA A N 1
ATOM 1613 C CA . ALA A 1 193 ? 16.297 5.43 0.542 1 96.56 193 ALA A CA 1
ATOM 1614 C C . ALA A 1 193 ? 17.812 5.316 0.413 1 96.56 193 ALA A C 1
ATOM 1616 O O . ALA A 1 193 ? 18.484 6.285 0.052 1 96.56 193 ALA A O 1
ATOM 1617 N N . GLN A 1 194 ? 18.375 4.117 0.757 1 96.62 194 GLN A N 1
ATOM 1618 C CA . GLN A 1 194 ? 19.797 3.885 0.601 1 96.62 194 GLN A CA 1
ATOM 1619 C C . GLN A 1 194 ? 20.203 3.922 -0.87 1 96.62 194 GLN A C 1
ATOM 1621 O O . GLN A 1 194 ? 21.203 4.559 -1.229 1 96.62 194 GLN A O 1
ATOM 1626 N N . GLN A 1 195 ? 19.469 3.301 -1.723 1 95 195 GLN A N 1
ATOM 1627 C CA . GLN A 1 195 ? 19.766 3.227 -3.148 1 95 195 GLN A CA 1
ATOM 1628 C C . GLN A 1 195 ? 19.75 4.613 -3.785 1 95 195 GLN A C 1
ATOM 1630 O O . GLN A 1 195 ? 20.562 4.902 -4.672 1 95 195 GLN A O 1
ATOM 1635 N N . GLU A 1 196 ? 18.875 5.5 -3.256 1 95.62 196 GLU A N 1
ATOM 1636 C CA . GLU A 1 196 ? 18.734 6.832 -3.834 1 95.62 196 GLU A CA 1
ATOM 1637 C C . GLU A 1 196 ? 19.484 7.875 -3.021 1 95.62 196 GLU A C 1
ATOM 1639 O O . GLU A 1 196 ? 19.359 9.078 -3.271 1 95.62 196 GLU A O 1
ATOM 1644 N N . LYS A 1 197 ? 20.234 7.59 -2.039 1 94.19 197 LYS A N 1
ATOM 1645 C CA . LYS A 1 197 ? 21.109 8.414 -1.216 1 94.19 197 LYS A CA 1
ATOM 1646 C C . LYS A 1 197 ? 20.328 9.5 -0.491 1 94.19 197 LYS A C 1
ATOM 1648 O O . LYS A 1 197 ? 20.719 10.672 -0.495 1 94.19 197 LYS A O 1
ATOM 1653 N N . LEU A 1 198 ? 19.141 9.062 -0.028 1 93.12 198 LEU A N 1
ATOM 1654 C CA . LEU A 1 198 ? 18.328 9.969 0.779 1 93.12 198 LEU A CA 1
ATOM 1655 C C . LEU A 1 198 ? 18.766 9.93 2.24 1 93.12 198 LEU A C 1
ATOM 1657 O O . LEU A 1 198 ? 18.391 10.805 3.027 1 93.12 198 LEU A O 1
ATOM 1661 N N . ARG A 1 199 ? 19.594 8.859 2.625 1 82.75 199 ARG A N 1
ATOM 1662 C CA . ARG A 1 199 ? 20.172 8.68 3.947 1 82.75 199 ARG A CA 1
ATOM 1663 C C . ARG A 1 199 ? 21.531 7.988 3.854 1 82.75 199 ARG A C 1
ATOM 1665 O O . ARG A 1 199 ? 21.828 7.312 2.863 1 82.75 199 ARG A O 1
ATOM 1672 N N . MET B 1 1 ? 15.43 24.734 20.422 1 54.62 1 MET B N 1
ATOM 1673 C CA . MET B 1 1 ? 14.344 24.094 19.703 1 54.62 1 MET B CA 1
ATOM 1674 C C . MET B 1 1 ? 13.969 24.891 18.453 1 54.62 1 MET B C 1
ATOM 1676 O O . MET B 1 1 ? 13.75 26.094 18.531 1 54.62 1 MET B O 1
ATOM 1680 N N . ILE B 1 2 ? 14.398 24.25 17.234 1 64.94 2 ILE B N 1
ATOM 1681 C CA . ILE B 1 2 ? 14.164 25.016 16.016 1 64.94 2 ILE B CA 1
ATOM 1682 C C . ILE B 1 2 ? 12.672 25.25 15.844 1 64.94 2 ILE B C 1
ATOM 1684 O O . ILE B 1 2 ? 11.852 24.375 16.141 1 64.94 2 ILE B O 1
ATOM 1688 N N . HIS B 1 3 ? 12.352 26.469 15.625 1 78.94 3 HIS B N 1
ATOM 1689 C CA . HIS B 1 3 ? 10.977 26.828 15.289 1 78.94 3 HIS B CA 1
ATOM 1690 C C . HIS B 1 3 ? 10.586 26.281 13.922 1 78.94 3 HIS B C 1
ATOM 1692 O O . HIS B 1 3 ? 11.211 26.625 12.914 1 78.94 3 HIS B O 1
ATOM 1698 N N . SER B 1 4 ? 9.602 25.375 13.945 1 83.5 4 SER B N 1
ATOM 1699 C CA . SER B 1 4 ? 9.203 24.672 12.727 1 83.5 4 SER B CA 1
ATOM 1700 C C . SER B 1 4 ? 8.938 25.656 11.586 1 83.5 4 SER B C 1
ATOM 1702 O O . SER B 1 4 ? 9.383 25.438 10.461 1 83.5 4 SER B O 1
ATOM 1704 N N . ARG B 1 5 ? 8.32 26.812 11.82 1 88.75 5 ARG B N 1
ATOM 1705 C CA . ARG B 1 5 ? 7.984 27.766 10.773 1 88.75 5 ARG B CA 1
ATOM 1706 C C . ARG B 1 5 ? 9.242 28.328 10.109 1 88.75 5 ARG B C 1
ATOM 1708 O O . ARG B 1 5 ? 9.328 28.391 8.883 1 88.75 5 ARG B O 1
ATOM 1715 N N . VAL B 1 6 ? 10.125 28.719 10.906 1 89.12 6 VAL B N 1
ATOM 1716 C CA . VAL B 1 6 ? 11.359 29.266 10.375 1 89.12 6 VAL B CA 1
ATOM 1717 C C . VAL B 1 6 ? 12.109 28.203 9.578 1 89.12 6 VAL B C 1
ATOM 1719 O O . VAL B 1 6 ? 12.617 28.484 8.484 1 89.12 6 VAL B O 1
ATOM 1722 N N . TYR B 1 7 ? 12.133 27.078 10.109 1 90.44 7 TYR B N 1
ATOM 1723 C CA . TYR B 1 7 ? 12.828 25.969 9.461 1 90.44 7 TYR B CA 1
ATOM 1724 C C . TYR B 1 7 ? 12.266 25.703 8.07 1 90.44 7 TYR B C 1
ATOM 1726 O O . TYR B 1 7 ? 13.008 25.672 7.09 1 90.44 7 TYR B O 1
ATOM 1734 N N . PHE B 1 8 ? 11.008 25.578 7.941 1 93.88 8 PHE B N 1
ATOM 1735 C CA . PHE B 1 8 ? 10.391 25.203 6.672 1 93.88 8 PHE B CA 1
ATOM 1736 C C . PHE B 1 8 ? 10.375 26.375 5.707 1 93.88 8 PHE B C 1
ATOM 1738 O O . PHE B 1 8 ? 10.5 26.188 4.492 1 93.88 8 PHE B O 1
ATOM 1745 N N . GLU B 1 9 ? 10.234 27.562 6.211 1 92.88 9 GLU B N 1
ATOM 1746 C CA . GLU B 1 9 ? 10.328 28.734 5.336 1 92.88 9 GLU B CA 1
ATOM 1747 C C . GLU B 1 9 ? 11.703 28.812 4.684 1 92.88 9 GLU B C 1
ATOM 1749 O O . GLU B 1 9 ? 11.82 29.109 3.49 1 92.88 9 GLU B O 1
ATOM 1754 N N . ASP B 1 10 ? 12.68 28.562 5.492 1 91.94 10 ASP B N 1
ATOM 1755 C CA . ASP B 1 10 ? 14.039 28.594 4.973 1 91.94 10 ASP B CA 1
ATOM 1756 C C . ASP B 1 10 ? 14.258 27.484 3.943 1 91.94 10 ASP B C 1
ATOM 1758 O O . ASP B 1 10 ? 14.898 27.719 2.912 1 91.94 10 ASP B O 1
ATOM 1762 N N . LEU B 1 11 ? 13.727 26.359 4.273 1 91.56 11 LEU B N 1
ATOM 1763 C CA . LEU B 1 11 ? 13.844 25.219 3.365 1 91.56 11 LEU B CA 1
ATOM 1764 C C . LEU B 1 11 ? 13.242 25.547 2.002 1 91.56 11 LEU B C 1
ATOM 1766 O O . LEU B 1 11 ? 13.875 25.312 0.969 1 91.56 11 LEU B O 1
ATOM 1770 N N . TYR B 1 12 ? 12.141 26.203 1.922 1 93.94 12 TYR B N 1
ATOM 1771 C CA . TYR B 1 12 ? 11.414 26.469 0.685 1 93.94 12 TYR B CA 1
ATOM 1772 C C . TYR B 1 12 ? 11.898 27.75 0.024 1 93.94 12 TYR B C 1
ATOM 1774 O O . TYR B 1 12 ? 11.641 27.984 -1.16 1 93.94 12 TYR B O 1
ATOM 1782 N N . ARG B 1 13 ? 12.523 28.562 0.799 1 90.12 13 ARG B N 1
ATOM 1783 C CA . ARG B 1 13 ? 13.102 29.781 0.224 1 90.12 13 ARG B CA 1
ATOM 1784 C C . ARG B 1 13 ? 14.156 29.438 -0.827 1 90.12 13 ARG B C 1
ATOM 1786 O O . ARG B 1 13 ? 14.281 30.141 -1.831 1 90.12 13 ARG B O 1
ATOM 1793 N N . HIS B 1 14 ? 14.766 28.375 -0.692 1 89.69 14 HIS B N 1
ATOM 1794 C CA . HIS B 1 14 ? 15.914 28.062 -1.53 1 89.69 14 HIS B CA 1
ATOM 1795 C C . HIS B 1 14 ? 15.594 26.953 -2.523 1 89.69 14 HIS B C 1
ATOM 1797 O O . HIS B 1 14 ? 16.344 26.734 -3.475 1 89.69 14 HIS B O 1
ATOM 1803 N N . ASN B 1 15 ? 14.578 26.266 -2.225 1 92.25 15 ASN B N 1
ATOM 1804 C CA . ASN B 1 15 ? 14.234 25.094 -3.021 1 92.25 15 ASN B CA 1
ATOM 1805 C C . ASN B 1 15 ? 12.727 24.859 -3.061 1 92.25 15 ASN B C 1
ATOM 1807 O O . ASN B 1 15 ? 12.094 24.656 -2.02 1 92.25 15 ASN B O 1
ATOM 1811 N N . SER B 1 16 ? 12.141 24.859 -4.238 1 93.44 16 SER B N 1
ATOM 1812 C CA . SER B 1 16 ? 10.703 24.688 -4.375 1 93.44 16 SER B CA 1
ATOM 1813 C C . SER B 1 16 ? 10.297 23.234 -4.203 1 93.44 16 SER B C 1
ATOM 1815 O O . SER B 1 16 ? 9.109 22.922 -4.105 1 93.44 16 SER B O 1
ATOM 1817 N N . ASP B 1 17 ? 11.242 22.312 -4.227 1 95.12 17 ASP B N 1
ATOM 1818 C CA . ASP B 1 17 ? 11.023 20.875 -4.023 1 95.12 17 ASP B CA 1
ATOM 1819 C C . ASP B 1 17 ? 12.125 20.266 -3.174 1 95.12 17 ASP B C 1
ATOM 1821 O O . ASP B 1 17 ? 12.859 19.391 -3.641 1 95.12 17 ASP B O 1
ATOM 1825 N N . PRO B 1 18 ? 12.172 20.641 -1.967 1 92.81 18 PRO B N 1
ATOM 1826 C CA . PRO B 1 18 ? 13.312 20.297 -1.123 1 92.81 18 PRO B CA 1
ATOM 1827 C C . PRO B 1 18 ? 13.438 18.797 -0.894 1 92.81 18 PRO B C 1
ATOM 1829 O O . PRO B 1 18 ? 14.531 18.297 -0.626 1 92.81 18 PRO B O 1
ATOM 1832 N N . TRP B 1 19 ? 12.383 18.016 -1.017 1 92.75 19 TRP B N 1
ATOM 1833 C CA . TRP B 1 19 ? 12.414 16.578 -0.732 1 92.75 19 TRP B CA 1
ATOM 1834 C C . TRP B 1 19 ? 12.539 15.766 -2.02 1 92.75 19 TRP B C 1
ATOM 1836 O O . TRP B 1 19 ? 12.688 14.547 -1.979 1 92.75 19 TRP B O 1
ATOM 1846 N N . GLY B 1 20 ? 12.453 16.438 -3.168 1 94.94 20 GLY B N 1
ATOM 1847 C CA . GLY B 1 20 ? 12.586 15.766 -4.453 1 94.94 20 GLY B CA 1
ATOM 1848 C C . GLY B 1 20 ? 11.359 14.953 -4.832 1 94.94 20 GLY B C 1
ATOM 1849 O O . GLY B 1 20 ? 11.484 13.828 -5.309 1 94.94 20 GLY B O 1
ATOM 1850 N N . TYR B 1 21 ? 10.148 15.523 -4.598 1 95.19 21 TYR B N 1
ATOM 1851 C CA . TYR B 1 21 ? 8.891 14.852 -4.922 1 95.19 21 TYR B CA 1
ATOM 1852 C C . TYR B 1 21 ? 8.812 14.539 -6.414 1 95.19 21 TYR B C 1
ATOM 1854 O O . TYR B 1 21 ? 8.227 13.531 -6.812 1 95.19 21 TYR B O 1
ATOM 1862 N N . ASP B 1 22 ? 9.438 15.328 -7.227 1 94 22 ASP B N 1
ATOM 1863 C CA . ASP B 1 22 ? 9.336 15.211 -8.68 1 94 22 ASP B CA 1
ATOM 1864 C C . ASP B 1 22 ? 10.398 14.25 -9.227 1 94 22 ASP B C 1
ATOM 1866 O O . ASP B 1 22 ? 10.297 13.789 -10.367 1 94 22 ASP B O 1
ATOM 1870 N N . PHE B 1 23 ? 11.352 13.852 -8.359 1 94.12 23 PHE B N 1
ATOM 1871 C CA . PHE B 1 23 ? 12.508 13.195 -8.961 1 94.12 23 PHE B CA 1
ATOM 1872 C C . PHE B 1 23 ? 12.727 11.82 -8.336 1 94.12 23 PHE B C 1
ATOM 1874 O O . PHE B 1 23 ? 13.18 10.898 -9.016 1 94.12 23 PHE B O 1
ATOM 1881 N N . HIS B 1 24 ? 12.391 11.727 -7.09 1 96.31 24 HIS B N 1
ATOM 1882 C CA . HIS B 1 24 ? 12.695 10.484 -6.395 1 96.31 24 HIS B CA 1
ATOM 1883 C C . HIS B 1 24 ? 11.555 9.484 -6.523 1 96.31 24 HIS B C 1
ATOM 1885 O O . HIS B 1 24 ? 10.414 9.789 -6.176 1 96.31 24 HIS B O 1
ATOM 1891 N N . TRP B 1 25 ? 11.891 8.25 -6.973 1 97.5 25 TRP B N 1
ATOM 1892 C CA . TRP B 1 25 ? 10.922 7.16 -6.965 1 97.5 25 TRP B CA 1
ATOM 1893 C C . TRP B 1 25 ? 10.43 6.879 -5.551 1 97.5 25 TRP B C 1
ATOM 1895 O O . TRP B 1 25 ? 9.258 6.555 -5.348 1 97.5 25 TRP B O 1
ATOM 1905 N N . TYR B 1 26 ? 11.336 7.035 -4.602 1 97.5 26 TYR B N 1
ATOM 1906 C CA . TYR B 1 26 ? 10.977 6.871 -3.197 1 97.5 26 TYR B CA 1
ATOM 1907 C C . TYR B 1 26 ? 9.734 7.68 -2.852 1 97.5 26 TYR B C 1
ATOM 1909 O O . TYR B 1 26 ? 8.797 7.164 -2.24 1 97.5 26 TYR B O 1
ATOM 1917 N N . GLU B 1 27 ? 9.758 8.914 -3.26 1 97.88 27 GLU B N 1
ATOM 1918 C CA . GLU B 1 27 ? 8.656 9.82 -2.941 1 97.88 27 GLU B CA 1
ATOM 1919 C C . GLU B 1 27 ? 7.387 9.43 -3.699 1 97.88 27 GLU B C 1
ATOM 1921 O O . GLU B 1 27 ? 6.293 9.422 -3.131 1 97.88 27 GLU B O 1
ATOM 1926 N N . ALA B 1 28 ? 7.527 9.078 -4.941 1 98.06 28 ALA B N 1
ATOM 1927 C CA . ALA B 1 28 ? 6.383 8.664 -5.75 1 98.06 28 ALA B CA 1
ATOM 1928 C C . ALA B 1 28 ? 5.758 7.387 -5.199 1 98.06 28 ALA B C 1
ATOM 1930 O O . ALA B 1 28 ? 4.531 7.293 -5.074 1 98.06 28 ALA B O 1
ATOM 1931 N N . ARG B 1 29 ? 6.602 6.434 -4.84 1 98.5 29 ARG B N 1
ATOM 1932 C CA . ARG B 1 29 ? 6.152 5.164 -4.289 1 98.5 29 ARG B CA 1
ATOM 1933 C C . ARG B 1 29 ? 5.402 5.371 -2.975 1 98.5 29 ARG B C 1
ATOM 1935 O O . ARG B 1 29 ? 4.316 4.824 -2.779 1 98.5 29 ARG B O 1
ATOM 1942 N N . LYS B 1 30 ? 5.996 6.164 -2.123 1 98.5 30 LYS B N 1
ATOM 1943 C CA . LYS B 1 30 ? 5.371 6.43 -0.831 1 98.5 30 LYS B CA 1
ATOM 1944 C C . LYS B 1 30 ? 3.99 7.059 -1.007 1 98.5 30 LYS B C 1
ATOM 1946 O O . LYS B 1 30 ? 3.035 6.668 -0.332 1 98.5 30 LYS B O 1
ATOM 1951 N N . ARG B 1 31 ? 3.873 7.988 -1.939 1 98.38 31 ARG B N 1
ATOM 1952 C CA . ARG B 1 31 ? 2.592 8.625 -2.229 1 98.38 31 ARG B CA 1
ATOM 1953 C C . ARG B 1 31 ? 1.582 7.605 -2.752 1 98.38 31 ARG B C 1
ATOM 1955 O O . ARG B 1 31 ? 0.425 7.594 -2.324 1 98.38 31 ARG B O 1
ATOM 1962 N N . GLN B 1 32 ? 2.014 6.746 -3.637 1 98.69 32 GLN B N 1
ATOM 1963 C CA . GLN B 1 32 ? 1.145 5.715 -4.191 1 98.69 32 GLN B CA 1
ATOM 1964 C C . GLN B 1 32 ? 0.667 4.754 -3.107 1 98.69 32 GLN B C 1
ATOM 1966 O O . GLN B 1 32 ? -0.495 4.344 -3.104 1 98.69 32 GLN B O 1
ATOM 1971 N N . ILE B 1 33 ? 1.556 4.445 -2.221 1 98.88 33 ILE B N 1
ATOM 1972 C CA . ILE B 1 33 ? 1.209 3.541 -1.133 1 98.88 33 ILE B CA 1
ATOM 1973 C C . ILE B 1 33 ? 0.161 4.191 -0.233 1 98.88 33 ILE B C 1
ATOM 1975 O O . ILE B 1 33 ? -0.863 3.58 0.083 1 98.88 33 ILE B O 1
ATOM 1979 N N . CYS B 1 34 ? 0.365 5.441 0.161 1 98.88 34 CYS B N 1
ATOM 1980 C CA . CYS B 1 34 ? -0.6 6.141 1.002 1 98.88 34 CYS B CA 1
ATOM 1981 C C . CYS B 1 34 ? -1.984 6.137 0.364 1 98.88 34 CYS B C 1
ATOM 1983 O O . CYS B 1 34 ? -2.979 5.84 1.03 1 98.88 34 CYS B O 1
ATOM 1985 N N . LEU B 1 35 ? -2.016 6.418 -0.896 1 98.81 35 LEU B N 1
ATOM 1986 C CA . LEU B 1 35 ? -3.289 6.5 -1.604 1 98.81 35 LEU B CA 1
ATOM 1987 C C . LEU B 1 35 ? -3.951 5.129 -1.689 1 98.81 35 LEU B C 1
ATOM 1989 O O . LEU B 1 35 ? -5.16 5.004 -1.488 1 98.81 35 LEU B O 1
ATOM 1993 N N . ALA B 1 36 ? -3.186 4.125 -1.956 1 98.81 36 ALA B N 1
ATOM 1994 C CA . ALA B 1 36 ? -3.727 2.781 -2.145 1 98.81 36 ALA B CA 1
ATOM 1995 C C . ALA B 1 36 ? -4.285 2.227 -0.837 1 98.81 36 ALA B C 1
ATOM 1997 O O . ALA B 1 36 ? -5.219 1.423 -0.846 1 98.81 36 ALA B O 1
ATOM 1998 N N . LEU B 1 37 ? -3.785 2.658 0.276 1 98.81 37 LEU B N 1
ATOM 1999 C CA . LEU B 1 37 ? -4.137 2.088 1.572 1 98.81 37 LEU B CA 1
ATOM 2000 C C . LEU B 1 37 ? -5.492 2.6 2.041 1 98.81 37 LEU B C 1
ATOM 2002 O O . LEU B 1 37 ? -6.078 2.055 2.982 1 98.81 37 LEU B O 1
ATOM 2006 N N . LEU B 1 38 ? -6.004 3.648 1.438 1 98.69 38 LEU B N 1
ATOM 2007 C CA . LEU B 1 38 ? -7.277 4.234 1.842 1 98.69 38 LEU B CA 1
ATOM 2008 C C . LEU B 1 38 ? -8.422 3.254 1.619 1 98.69 38 LEU B C 1
ATOM 2010 O O . LEU B 1 38 ? -8.445 2.537 0.616 1 98.69 38 LEU B O 1
ATOM 2014 N N . THR B 1 39 ? -9.43 3.283 2.473 1 97.94 39 THR B N 1
ATOM 2015 C CA . THR B 1 39 ? -10.414 2.209 2.492 1 97.94 39 THR B CA 1
ATOM 2016 C C . THR B 1 39 ? -11.617 2.555 1.613 1 97.94 39 THR B C 1
ATOM 2018 O O . THR B 1 39 ? -12.477 1.71 1.369 1 97.94 39 THR B O 1
ATOM 2021 N N . LYS B 1 40 ? -11.664 3.795 1.147 1 97.62 40 LYS B N 1
ATOM 2022 C CA . LYS B 1 40 ? -12.734 4.203 0.238 1 97.62 40 LYS B CA 1
ATOM 2023 C C . LYS B 1 40 ? -12.164 4.789 -1.051 1 97.62 40 LYS B C 1
ATOM 2025 O O . LYS B 1 40 ? -11.078 5.387 -1.043 1 97.62 40 LYS B O 1
ATOM 2030 N N . PRO B 1 41 ? -12.953 4.637 -2.113 1 97.44 41 PRO B N 1
ATOM 2031 C CA . PRO B 1 41 ? -12.477 5.223 -3.367 1 97.44 41 PRO B CA 1
ATOM 2032 C C . PRO B 1 41 ? -12.578 6.746 -3.385 1 97.44 41 PRO B C 1
ATOM 2034 O O . PRO B 1 41 ? -11.812 7.414 -4.082 1 97.44 41 PRO B O 1
ATOM 2037 N N . ARG B 1 42 ? -13.555 7.289 -2.656 1 98.06 42 ARG B N 1
ATOM 2038 C CA . ARG B 1 42 ? -13.789 8.727 -2.57 1 98.06 42 ARG B CA 1
ATOM 2039 C C . ARG B 1 42 ? -14.25 9.125 -1.174 1 98.06 42 ARG B C 1
ATOM 2041 O O . ARG B 1 42 ? -14.828 8.312 -0.45 1 98.06 42 ARG B O 1
ATOM 2048 N N . TYR B 1 43 ? -13.984 10.383 -0.897 1 98.5 43 TYR B N 1
ATOM 2049 C CA . TYR B 1 43 ? -14.352 10.961 0.394 1 98.5 43 TYR B CA 1
ATOM 2050 C C . TYR B 1 43 ? -15.07 12.289 0.216 1 98.5 43 TYR B C 1
ATOM 2052 O O . TYR B 1 43 ? -14.844 13 -0.767 1 98.5 43 TYR B O 1
ATOM 2060 N N . LEU B 1 44 ? -15.969 12.609 1.141 1 98.56 44 LEU B N 1
ATOM 2061 C CA . LEU B 1 44 ? -16.641 13.906 1.079 1 98.56 44 LEU B CA 1
ATOM 2062 C C . LEU B 1 44 ? -15.719 15.023 1.521 1 98.56 44 LEU B C 1
ATOM 2064 O O . LEU B 1 44 ? -15.422 15.938 0.742 1 98.56 44 LEU B O 1
ATOM 2068 N N . LYS B 1 45 ? -15.227 14.984 2.738 1 98.81 45 LYS B N 1
ATOM 2069 C CA . LYS B 1 45 ? -14.398 16.031 3.324 1 98.81 45 LYS B CA 1
ATOM 2070 C C . LYS B 1 45 ? -13.055 15.461 3.791 1 98.81 45 LYS B C 1
ATOM 2072 O O . LYS B 1 45 ? -13.008 14.594 4.664 1 98.81 45 LYS B O 1
ATOM 2077 N N . VAL B 1 46 ? -11.938 16.016 3.217 1 98.81 46 VAL B N 1
ATOM 2078 C CA . VAL B 1 46 ? -10.594 15.5 3.467 1 98.81 46 VAL B CA 1
ATOM 2079 C C . VAL B 1 46 ? -9.703 16.625 4 1 98.81 46 VAL B C 1
ATOM 2081 O O . VAL B 1 46 ? -9.773 17.766 3.533 1 98.81 46 VAL B O 1
ATOM 2084 N N . LEU B 1 47 ? -8.867 16.297 5.012 1 98.88 47 LEU B N 1
ATOM 2085 C CA . LEU B 1 47 ? -7.836 17.188 5.523 1 98.88 47 LEU B CA 1
ATOM 2086 C C . LEU B 1 47 ? -6.445 16.594 5.305 1 98.88 47 LEU B C 1
ATOM 2088 O O . LEU B 1 47 ? -6.199 15.438 5.648 1 98.88 47 LEU B O 1
ATOM 2092 N N . GLU B 1 48 ? -5.598 17.328 4.695 1 98.81 48 GLU B N 1
ATOM 2093 C CA . GLU B 1 48 ? -4.18 16.984 4.637 1 98.81 48 GLU B CA 1
ATOM 2094 C C . GLU B 1 48 ? -3.352 17.953 5.484 1 98.81 48 GLU B C 1
ATOM 2096 O O . GLU B 1 48 ? -3.318 19.156 5.215 1 98.81 48 GLU B O 1
ATOM 2101 N N . VAL B 1 49 ? -2.713 17.438 6.484 1 98.5 49 VAL B N 1
ATOM 2102 C CA . VAL B 1 49 ? -1.878 18.25 7.371 1 98.5 49 VAL B CA 1
ATOM 2103 C C . VAL B 1 49 ? -0.424 18.188 6.91 1 98.5 49 VAL B C 1
ATOM 2105 O O . VAL B 1 49 ? 0.139 17.094 6.754 1 98.5 49 VAL B O 1
ATOM 2108 N N . GLY B 1 50 ? 0.203 19.312 6.75 1 97.75 50 GLY B N 1
ATOM 2109 C CA . GLY B 1 50 ? 1.544 19.359 6.191 1 97.75 50 GLY B CA 1
ATOM 2110 C C . GLY B 1 50 ? 1.586 18.984 4.719 1 97.75 50 GLY B C 1
ATOM 2111 O O . GLY B 1 50 ? 2.305 18.062 4.332 1 97.75 50 GLY B O 1
ATOM 2112 N N . CYS B 1 51 ? 0.893 19.812 3.891 1 98.38 51 CYS B N 1
ATOM 2113 C CA . CYS B 1 51 ? 0.668 19.406 2.508 1 98.38 51 CYS B CA 1
ATOM 2114 C C . CYS B 1 51 ? 1.89 19.703 1.646 1 98.38 51 CYS B C 1
ATOM 2116 O O . CYS B 1 51 ? 1.973 19.25 0.502 1 98.38 51 CYS B O 1
ATOM 2118 N N . SER B 1 52 ? 2.898 20.453 2.207 1 97.69 52 SER B N 1
ATOM 2119 C CA . SER B 1 52 ? 4.086 20.859 1.456 1 97.69 52 SER B CA 1
ATOM 2120 C C . SER B 1 52 ? 3.709 21.516 0.131 1 97.69 52 SER B C 1
ATOM 2122 O O . SER B 1 52 ? 2.881 22.422 0.097 1 97.69 52 SER B O 1
ATOM 2124 N N . ASN B 1 53 ? 4.336 21.156 -0.967 1 97.75 53 ASN B N 1
ATOM 2125 C CA . ASN B 1 53 ? 4.086 21.844 -2.238 1 97.75 53 ASN B CA 1
ATOM 2126 C C . ASN B 1 53 ? 2.939 21.188 -3.002 1 97.75 53 ASN B C 1
ATOM 2128 O O . ASN B 1 53 ? 2.734 21.469 -4.184 1 97.75 53 ASN B O 1
ATOM 2132 N N . GLY B 1 54 ? 2.211 20.219 -2.447 1 98.56 54 GLY B N 1
ATOM 2133 C CA . GLY B 1 54 ? 0.894 19.828 -2.93 1 98.56 54 GLY B CA 1
ATOM 2134 C C . GLY B 1 54 ? 0.914 18.594 -3.799 1 98.56 54 GLY B C 1
ATOM 2135 O O . GLY B 1 54 ? -0.045 18.312 -4.523 1 98.56 54 GLY B O 1
ATOM 2136 N N . HIS B 1 55 ? 1.97 17.75 -3.779 1 98.31 55 HIS B N 1
ATOM 2137 C CA . HIS B 1 55 ? 2.061 16.562 -4.633 1 98.31 55 HIS B CA 1
ATOM 2138 C C . HIS B 1 55 ? 1.02 15.523 -4.246 1 98.31 55 HIS B C 1
ATOM 2140 O O . HIS B 1 55 ? 0.264 15.047 -5.098 1 98.31 55 HIS B O 1
ATOM 2146 N N . LEU B 1 56 ? 0.99 15.195 -2.986 1 98.62 56 LEU B N 1
ATOM 2147 C CA . LEU B 1 56 ? -0.018 14.25 -2.523 1 98.62 56 LEU B CA 1
ATOM 2148 C C . LEU B 1 56 ? -1.416 14.844 -2.629 1 98.62 56 LEU B C 1
ATOM 2150 O O . LEU B 1 56 ? -2.367 14.156 -3.002 1 98.62 56 LEU B O 1
ATOM 2154 N N . SER B 1 57 ? -1.523 16.156 -2.383 1 98.88 57 SER B N 1
ATOM 2155 C CA . SER B 1 57 ? -2.781 16.891 -2.424 1 98.88 57 SER B CA 1
ATOM 2156 C C . SER B 1 57 ? -3.445 16.766 -3.791 1 98.88 57 SER B C 1
ATOM 2158 O O . SER B 1 57 ? -4.668 16.656 -3.885 1 98.88 57 SER B O 1
ATOM 2160 N N . PHE B 1 58 ? -2.623 16.812 -4.805 1 98.88 58 PHE B N 1
ATOM 2161 C CA . PHE B 1 58 ? -3.133 16.734 -6.168 1 98.88 58 PHE B CA 1
ATOM 2162 C C . PHE B 1 58 ? -3.938 15.453 -6.363 1 98.88 58 PHE B C 1
ATOM 2164 O O . PHE B 1 58 ? -5.031 15.484 -6.93 1 98.88 58 PHE B O 1
ATOM 2171 N N . HIS B 1 59 ? -3.457 14.375 -5.922 1 98.75 59 HIS B N 1
ATOM 2172 C CA . HIS B 1 59 ? -4.133 13.086 -6.051 1 98.75 59 HIS B CA 1
ATOM 2173 C C . HIS B 1 59 ? -5.328 12.992 -5.109 1 98.75 59 HIS B C 1
ATOM 2175 O O . HIS B 1 59 ? -6.363 12.422 -5.465 1 98.75 59 HIS B O 1
ATOM 2181 N N . LEU B 1 60 ? -5.176 13.555 -3.871 1 98.88 60 LEU B N 1
ATOM 2182 C CA . LEU B 1 60 ? -6.289 13.57 -2.926 1 98.88 60 LEU B CA 1
ATOM 2183 C C . LEU B 1 60 ? -7.469 14.359 -3.484 1 98.88 60 LEU B C 1
ATOM 2185 O O . LEU B 1 60 ? -8.625 13.977 -3.285 1 98.88 60 LEU B O 1
ATOM 2189 N N . ALA B 1 61 ? -7.16 15.43 -4.172 1 98.88 61 ALA B N 1
ATOM 2190 C CA 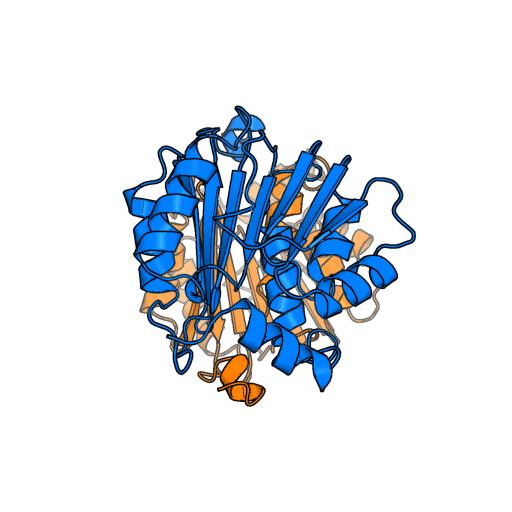. ALA B 1 61 ? -8.195 16.281 -4.758 1 98.88 61 ALA B CA 1
ATOM 2191 C C . ALA B 1 61 ? -9.094 15.477 -5.695 1 98.88 61 ALA B C 1
ATOM 2193 O O . ALA B 1 61 ? -10.297 15.742 -5.797 1 98.88 61 ALA B O 1
ATOM 2194 N N . GLN B 1 62 ? -8.562 14.516 -6.363 1 98.62 62 GLN B N 1
ATOM 2195 C CA . GLN B 1 62 ? -9.297 13.703 -7.332 1 98.62 62 GLN B CA 1
ATOM 2196 C C . GLN B 1 62 ? -10.219 12.711 -6.637 1 98.62 62 GLN B C 1
ATOM 2198 O O . GLN B 1 62 ? -11.102 12.133 -7.266 1 98.62 62 GLN B O 1
ATOM 2203 N N . ARG B 1 63 ? -10.023 12.555 -5.336 1 98.38 63 ARG B N 1
ATOM 2204 C CA . ARG B 1 63 ? -10.797 11.57 -4.586 1 98.38 63 ARG B CA 1
ATOM 2205 C C . ARG B 1 63 ? -11.609 12.234 -3.482 1 98.38 63 ARG B C 1
ATOM 2207 O O . ARG B 1 63 ? -12.141 11.555 -2.604 1 98.38 63 ARG B O 1
ATOM 2214 N N . ALA B 1 64 ? -11.648 13.602 -3.473 1 98.75 64 ALA B N 1
ATOM 2215 C CA . ALA B 1 64 ? -12.328 14.328 -2.408 1 98.75 64 ALA B CA 1
ATOM 2216 C C . ALA B 1 64 ? -13.383 15.273 -2.98 1 98.75 64 ALA B C 1
ATOM 2218 O O . ALA B 1 64 ? -13.172 15.891 -4.027 1 98.75 64 ALA B O 1
ATOM 2219 N N . GLU B 1 65 ? -14.5 15.398 -2.32 1 98.75 65 GLU B N 1
ATOM 2220 C CA . GLU B 1 65 ? -15.445 16.453 -2.666 1 98.75 65 GLU B CA 1
ATOM 2221 C C . GLU B 1 65 ? -14.969 17.812 -2.162 1 98.75 65 GLU B C 1
ATOM 2223 O O . GLU B 1 65 ? -15.164 18.828 -2.826 1 98.75 65 GLU B O 1
ATOM 2228 N N . GLU B 1 66 ? -14.445 17.812 -1.007 1 98.81 66 GLU B N 1
ATOM 2229 C CA . GLU B 1 66 ? -13.781 18.953 -0.403 1 98.81 66 GLU B CA 1
ATOM 2230 C C . GLU B 1 66 ? -12.422 18.562 0.175 1 98.81 66 GLU B C 1
ATOM 2232 O O . GLU B 1 66 ? -12.312 17.578 0.904 1 98.81 66 GLU B O 1
ATOM 2237 N N . LEU B 1 67 ? -11.43 19.344 -0.159 1 98.88 67 LEU B N 1
ATOM 2238 C CA . LEU B 1 67 ? -10.086 19.078 0.34 1 98.88 67 LEU B CA 1
ATOM 2239 C C . LEU B 1 67 ? -9.484 20.328 0.973 1 98.88 67 LEU B C 1
ATOM 2241 O O . LEU B 1 67 ? -9.375 21.375 0.321 1 98.88 67 LEU B O 1
ATOM 2245 N N . LEU B 1 68 ? -9.188 20.219 2.23 1 98.88 68 LEU B N 1
ATOM 2246 C CA . LEU B 1 68 ? -8.43 21.25 2.936 1 98.88 68 LEU B CA 1
ATOM 2247 C C . LEU B 1 68 ? -6.98 20.828 3.129 1 98.88 68 LEU B C 1
ATOM 2249 O O . LEU B 1 68 ? -6.711 19.781 3.727 1 98.88 68 LEU B O 1
ATOM 2253 N N . CYS B 1 69 ? -6.121 21.594 2.58 1 98.81 69 CYS B N 1
ATOM 2254 C CA . CYS B 1 69 ? -4.688 21.391 2.766 1 98.81 69 CYS B CA 1
ATOM 2255 C C . CYS B 1 69 ? -4.094 22.484 3.639 1 98.81 69 CYS B C 1
ATOM 2257 O O . CYS B 1 69 ? -4.344 23.672 3.406 1 98.81 69 CYS B O 1
ATOM 2259 N N . ILE B 1 70 ? -3.252 22.094 4.605 1 98.44 70 ILE B N 1
ATOM 2260 C CA . ILE B 1 70 ? -2.645 23.125 5.449 1 98.44 70 ILE B CA 1
ATOM 2261 C C . ILE B 1 70 ? -1.145 22.859 5.566 1 98.44 70 ILE B C 1
ATOM 2263 O O . ILE B 1 70 ? -0.7 21.719 5.562 1 98.44 70 ILE B O 1
ATOM 2267 N N . ASP B 1 71 ? -0.413 23.906 5.672 1 98 71 ASP B N 1
ATOM 2268 C CA . ASP B 1 71 ? 1.031 23.859 5.875 1 98 71 ASP B CA 1
ATOM 2269 C C . ASP B 1 71 ? 1.515 25.094 6.629 1 98 71 ASP B C 1
ATOM 2271 O O . ASP B 1 71 ? 0.914 26.172 6.523 1 98 71 ASP B O 1
ATOM 2275 N N . VAL B 1 72 ? 2.611 24.922 7.328 1 97.06 72 VAL B N 1
ATOM 2276 C CA . VAL B 1 72 ? 3.139 26 8.156 1 97.06 72 VAL B CA 1
ATOM 2277 C C . VAL B 1 72 ? 3.928 26.984 7.297 1 97.06 72 VAL B C 1
ATOM 2279 O O . VAL B 1 72 ? 4.047 28.172 7.641 1 97.06 72 VAL B O 1
ATOM 2282 N N . SER B 1 73 ? 4.484 26.562 6.203 1 96.94 73 SER B N 1
ATOM 2283 C CA . SER B 1 73 ? 5.301 27.406 5.328 1 96.94 73 SER B CA 1
ATOM 2284 C C . SER B 1 73 ? 4.438 28.172 4.34 1 96.94 73 SER B C 1
ATOM 2286 O O . SER B 1 73 ? 3.689 27.578 3.561 1 96.94 73 SER B O 1
ATOM 2288 N N . ALA B 1 74 ? 4.582 29.5 4.328 1 97.19 74 ALA B N 1
ATOM 2289 C CA . ALA B 1 74 ? 3.855 30.328 3.375 1 97.19 74 ALA B CA 1
ATOM 2290 C C . ALA B 1 74 ? 4.262 30.016 1.94 1 97.19 74 ALA B C 1
ATOM 2292 O O . ALA B 1 74 ? 3.422 30.016 1.036 1 97.19 74 ALA B O 1
ATOM 2293 N N . ARG B 1 75 ? 5.484 29.75 1.788 1 97.19 75 ARG B N 1
ATOM 2294 C CA . ARG B 1 75 ? 5.98 29.438 0.454 1 97.19 75 ARG B CA 1
ATOM 2295 C C . ARG B 1 75 ? 5.43 28.094 -0.03 1 97.19 75 ARG B C 1
ATOM 2297 O O . ARG B 1 75 ? 5.027 27.969 -1.189 1 97.19 75 ARG B O 1
ATOM 2304 N N . ALA B 1 76 ? 5.406 27.078 0.819 1 97.62 76 ALA B N 1
ATOM 2305 C CA . ALA B 1 76 ? 4.816 25.781 0.461 1 97.62 76 ALA B CA 1
ATOM 2306 C C . ALA B 1 76 ? 3.352 25.938 0.069 1 97.62 76 ALA B C 1
ATOM 2308 O O . ALA B 1 76 ? 2.902 25.375 -0.928 1 97.62 76 ALA B O 1
ATOM 2309 N N . VAL B 1 77 ? 2.672 26.781 0.802 1 98.31 77 VAL B N 1
ATOM 2310 C CA . VAL B 1 77 ? 1.255 27.031 0.563 1 98.31 77 VAL B CA 1
ATOM 2311 C C . VAL B 1 77 ? 1.066 27.656 -0.813 1 98.31 77 VAL B C 1
ATOM 2313 O O . VAL B 1 77 ? 0.159 27.281 -1.559 1 98.31 77 VAL B O 1
ATOM 2316 N N . GLN B 1 78 ? 1.889 28.609 -1.115 1 98.19 78 GLN B N 1
ATOM 2317 C CA . GLN B 1 78 ? 1.827 29.25 -2.42 1 98.19 78 GLN B CA 1
ATOM 2318 C C . GLN B 1 78 ? 2.041 28.234 -3.547 1 98.19 78 GLN B C 1
ATOM 2320 O O . GLN B 1 78 ? 1.295 28.234 -4.527 1 98.19 78 GLN B O 1
ATOM 2325 N N . LEU B 1 79 ? 3.035 27.422 -3.398 1 98.19 79 LEU B N 1
ATOM 2326 C CA . LEU B 1 79 ? 3.35 26.406 -4.398 1 98.19 79 LEU B CA 1
ATOM 2327 C C . LEU B 1 79 ? 2.213 25.406 -4.527 1 98.19 79 LEU B C 1
ATOM 2329 O O . LEU B 1 79 ? 1.824 25.031 -5.641 1 98.19 79 LEU B O 1
ATOM 2333 N N . ALA B 1 80 ? 1.69 24.984 -3.412 1 98.69 80 ALA B N 1
ATOM 2334 C CA . ALA B 1 80 ? 0.583 24.031 -3.42 1 98.69 80 ALA B CA 1
ATOM 2335 C C . ALA B 1 80 ? -0.66 24.641 -4.062 1 98.69 80 ALA B C 1
ATOM 2337 O O . ALA B 1 80 ? -1.344 23.984 -4.852 1 98.69 80 ALA B O 1
ATOM 2338 N N . SER B 1 81 ? -0.906 25.891 -3.721 1 98.75 81 SER B N 1
ATOM 2339 C CA . SER B 1 81 ? -2.051 26.578 -4.305 1 98.75 81 SER B CA 1
ATOM 2340 C C . SER B 1 81 ? -1.941 26.641 -5.824 1 98.75 81 SER B C 1
ATOM 2342 O O . SER B 1 81 ? -2.93 26.438 -6.531 1 98.75 81 SER B O 1
ATOM 2344 N N . ALA B 1 82 ? -0.786 26.922 -6.242 1 98.44 82 ALA B N 1
ATOM 2345 C CA . ALA B 1 82 ? -0.559 26.969 -7.684 1 98.44 82 ALA B CA 1
ATOM 2346 C C . ALA B 1 82 ? -0.774 25.609 -8.32 1 98.44 82 ALA B C 1
ATOM 2348 O O . ALA B 1 82 ? -1.396 25.5 -9.383 1 98.44 82 ALA B O 1
ATOM 2349 N N . ARG B 1 83 ? -0.339 24.547 -7.703 1 98.25 83 ARG B N 1
ATOM 2350 C CA . ARG B 1 83 ? -0.454 23.188 -8.211 1 98.25 83 ARG B CA 1
ATOM 2351 C C . ARG B 1 83 ? -1.912 22.734 -8.258 1 98.25 83 ARG B C 1
ATOM 2353 O O . ARG B 1 83 ? -2.309 21.984 -9.148 1 98.25 83 ARG B O 1
ATOM 2360 N N . LEU B 1 84 ? -2.68 23.234 -7.332 1 98.75 84 LEU B N 1
ATOM 2361 C CA . LEU B 1 84 ? -4.039 22.75 -7.145 1 98.75 84 LEU B CA 1
ATOM 2362 C C . LEU B 1 84 ? -5.059 23.719 -7.723 1 98.75 84 LEU B C 1
ATOM 2364 O O . LEU B 1 84 ? -6.258 23.594 -7.461 1 98.75 84 LEU B O 1
ATOM 2368 N N . GLN B 1 85 ? -4.629 24.656 -8.484 1 98.25 85 GLN B N 1
ATOM 2369 C CA . GLN B 1 85 ? -5.434 25.797 -8.93 1 98.25 85 GLN B CA 1
ATOM 2370 C C . GLN B 1 85 ? -6.629 25.328 -9.758 1 98.25 85 GLN B C 1
ATOM 2372 O O . GLN B 1 85 ? -7.672 25.984 -9.773 1 98.25 85 GLN B O 1
ATOM 2377 N N . GLU B 1 86 ? -6.586 24.156 -10.398 1 98.25 86 GLU B N 1
ATOM 2378 C CA . GLU B 1 86 ? -7.656 23.688 -11.273 1 98.25 86 GLU B CA 1
ATOM 2379 C C . GLU B 1 86 ? -8.805 23.094 -10.469 1 98.25 86 GLU B C 1
ATOM 2381 O O . GLU B 1 86 ? -9.883 22.844 -11.008 1 98.25 86 GLU B O 1
ATOM 2386 N N . PHE B 1 87 ? -8.555 22.859 -9.266 1 98.69 87 PHE B N 1
ATOM 2387 C CA . PHE B 1 87 ? -9.555 22.234 -8.414 1 98.69 87 PHE B CA 1
ATOM 2388 C C . PHE B 1 87 ? -10.281 23.281 -7.57 1 98.69 87 PHE B C 1
ATOM 2390 O O . PHE B 1 87 ? -9.758 23.734 -6.547 1 98.69 87 PHE B O 1
ATOM 2397 N N . GLU B 1 88 ? -11.492 23.578 -7.812 1 98.5 88 GLU B N 1
ATOM 2398 C CA . GLU B 1 88 ? -12.258 24.625 -7.145 1 98.5 88 GLU B CA 1
ATOM 2399 C C . GLU B 1 88 ? -12.617 24.219 -5.719 1 98.5 88 GLU B C 1
ATOM 2401 O O . GLU B 1 88 ? -12.852 25.078 -4.863 1 98.5 88 GLU B O 1
ATOM 2406 N N . HIS B 1 89 ? -12.656 22.906 -5.531 1 98.75 89 HIS B N 1
ATOM 2407 C CA . HIS B 1 89 ? -13.109 22.406 -4.238 1 98.75 89 HIS B CA 1
ATOM 2408 C C . HIS B 1 89 ? -11.945 22.234 -3.271 1 98.75 89 HIS B C 1
ATOM 2410 O O . HIS B 1 89 ? -12.109 21.688 -2.182 1 98.75 89 HIS B O 1
ATOM 2416 N N . VAL B 1 90 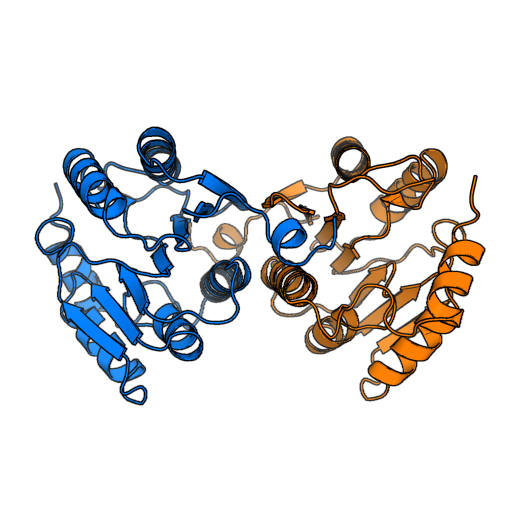? -10.734 22.688 -3.639 1 98.88 90 VAL B N 1
ATOM 2417 C CA . VAL B 1 90 ? -9.547 22.578 -2.799 1 98.88 90 VAL B CA 1
ATOM 2418 C C . VAL B 1 90 ? -9.227 23.953 -2.184 1 98.88 90 VAL B C 1
ATOM 2420 O O . VAL B 1 90 ? -9.242 24.969 -2.875 1 98.88 90 VAL B O 1
ATOM 2423 N N . VAL B 1 91 ? -8.992 23.953 -0.888 1 98.75 91 VAL B N 1
ATOM 2424 C CA . VAL B 1 91 ? -8.523 25.125 -0.166 1 98.75 91 VAL B CA 1
ATOM 2425 C C . VAL B 1 91 ? -7.16 24.844 0.46 1 98.75 91 VAL B C 1
ATOM 2427 O O . VAL B 1 91 ? -6.961 23.797 1.087 1 98.75 91 VAL B O 1
ATOM 2430 N N . VAL B 1 92 ? -6.234 25.688 0.224 1 98.81 92 VAL B N 1
ATOM 2431 C CA . VAL B 1 92 ? -4.906 25.594 0.815 1 98.81 92 VAL B CA 1
ATOM 2432 C C . VAL B 1 92 ? -4.672 26.75 1.775 1 98.81 92 VAL B C 1
ATOM 2434 O O . VAL B 1 92 ? -4.801 27.922 1.392 1 98.81 92 VAL B O 1
ATOM 2437 N N . GLU B 1 93 ? -4.309 26.422 2.998 1 98.62 93 GLU B N 1
ATOM 2438 C CA . GLU B 1 93 ? -4.176 27.484 4 1 98.62 93 GLU B CA 1
ATOM 2439 C C . GLU B 1 93 ? -2.838 27.375 4.73 1 98.62 93 GLU B C 1
ATOM 2441 O O . GLU B 1 93 ? -2.336 26.281 4.969 1 98.62 93 GLU B O 1
ATOM 2446 N N . ASN B 1 94 ? -2.307 28.578 5.074 1 98 94 ASN B N 1
ATOM 2447 C CA . ASN B 1 94 ? -1.12 28.656 5.918 1 98 94 ASN B CA 1
ATOM 2448 C C . ASN B 1 94 ? -1.481 28.562 7.398 1 98 94 ASN B C 1
ATOM 2450 O O . ASN B 1 94 ? -2.004 29.531 7.973 1 98 94 ASN B O 1
ATOM 2454 N N . ARG B 1 95 ? -1.225 27.344 7.984 1 97.06 95 ARG B N 1
ATOM 2455 C CA . ARG B 1 95 ? -1.567 27.094 9.383 1 97.06 95 ARG B CA 1
ATOM 2456 C C . ARG B 1 95 ? -0.426 26.391 10.109 1 97.06 95 ARG B C 1
ATOM 2458 O O . ARG B 1 95 ? 0.233 25.516 9.547 1 97.06 95 ARG B O 1
ATOM 2465 N N . LYS B 1 96 ? -0.252 26.797 11.336 1 95.81 96 LYS B N 1
ATOM 2466 C CA . LYS B 1 96 ? 0.667 26.109 12.234 1 95.81 96 LYS B CA 1
ATOM 2467 C C . LYS B 1 96 ? -0.089 25.203 13.203 1 95.81 96 LYS B C 1
ATOM 2469 O O . LYS B 1 96 ? -0.92 25.672 13.977 1 95.81 96 LYS B O 1
ATOM 2474 N N . ILE B 1 97 ? 0.243 23.969 13.125 1 94.81 97 ILE B N 1
ATOM 2475 C CA . ILE B 1 97 ? -0.391 23.016 14.031 1 94.81 97 ILE B CA 1
ATOM 2476 C C . ILE B 1 97 ? 0.472 22.844 15.281 1 94.81 97 ILE B C 1
ATOM 2478 O O . ILE B 1 97 ? 1.701 22.891 15.203 1 94.81 97 ILE B O 1
ATOM 2482 N N . PRO B 1 98 ? -0.169 22.688 16.422 1 95.81 98 PRO B N 1
ATOM 2483 C CA . PRO B 1 98 ? -1.608 22.547 16.656 1 95.81 98 PRO B CA 1
ATOM 2484 C C . PRO B 1 98 ? -2.291 23.891 16.953 1 95.81 98 PRO B C 1
ATOM 2486 O O . PRO B 1 98 ? -3.514 23.938 17.109 1 95.81 98 PRO B O 1
ATOM 2489 N N . GLU B 1 99 ? -1.563 24.984 16.969 1 94.56 99 GLU B N 1
ATOM 2490 C CA . GLU B 1 99 ? -2.09 26.281 17.391 1 94.56 99 GLU B CA 1
ATOM 2491 C C . GLU B 1 99 ? -3.236 26.734 16.5 1 94.56 99 GLU B C 1
ATOM 2493 O O . GLU B 1 99 ? -4.242 27.25 16.984 1 94.56 99 GLU B O 1
ATOM 2498 N N . ASP B 1 100 ? -3.094 26.5 15.266 1 94.75 100 ASP B N 1
ATOM 2499 C CA . ASP B 1 100 ? -4.062 27 14.289 1 94.75 100 ASP B CA 1
ATOM 2500 C C . ASP B 1 100 ? -4.973 25.875 13.797 1 94.75 100 ASP B C 1
ATOM 2502 O O . ASP B 1 100 ? -5.52 25.953 12.695 1 94.75 100 ASP B O 1
ATOM 2506 N N . TYR B 1 101 ? -5.059 24.859 14.516 1 93.19 101 TYR B N 1
ATOM 2507 C CA . TYR B 1 101 ? -5.961 23.766 14.156 1 93.19 101 TYR B CA 1
ATOM 2508 C C . TYR B 1 101 ? -7.367 24.031 14.68 1 93.19 101 TYR B C 1
ATOM 2510 O O . TYR B 1 101 ? -7.562 24.266 15.875 1 93.19 101 TYR B O 1
ATOM 2518 N N . SER B 1 102 ? -8.32 24.094 13.789 1 88.31 102 SER B N 1
ATOM 2519 C CA . SER B 1 102 ? -9.727 24.219 14.164 1 88.31 102 SER B CA 1
ATOM 2520 C C . SER B 1 102 ? -10.43 22.859 14.086 1 88.31 102 SER B C 1
ATOM 2522 O O . SER B 1 102 ? -10.383 22.188 13.055 1 88.31 102 SER B O 1
ATOM 2524 N N . ILE B 1 103 ? -11.148 22.594 15.156 1 91.94 103 ILE B N 1
ATOM 2525 C CA . ILE B 1 103 ? -11.812 21.297 15.219 1 91.94 103 ILE B CA 1
ATOM 2526 C C . ILE B 1 103 ? -13 21.266 14.25 1 91.94 103 ILE B C 1
ATOM 2528 O O . ILE B 1 103 ? -13.914 22.078 14.367 1 91.94 103 ILE B O 1
ATOM 2532 N N . GLN B 1 104 ? -12.938 20.453 13.391 1 95 104 GLN B N 1
ATOM 2533 C CA . GLN B 1 104 ? -13.984 20.078 12.453 1 95 104 GLN B CA 1
ATOM 2534 C C . GLN B 1 104 ? -13.922 18.578 12.117 1 95 104 GLN B C 1
ATOM 2536 O O . GLN B 1 104 ? -12.922 17.922 12.406 1 95 104 GLN B O 1
ATOM 2541 N N . LYS B 1 105 ? -15.016 18.094 11.633 1 97.5 105 LYS B N 1
ATOM 2542 C CA . LYS B 1 105 ? -15.039 16.656 11.352 1 97.5 105 LYS B CA 1
ATOM 2543 C C . LYS B 1 105 ? -14.688 16.375 9.891 1 97.5 105 LYS B C 1
ATOM 2545 O O . LYS B 1 105 ? -15.102 17.125 8.992 1 97.5 105 LYS B O 1
ATOM 2550 N N . PHE B 1 106 ? -13.969 15.391 9.648 1 98.69 106 PHE B N 1
ATOM 2551 C CA . PHE B 1 106 ? -13.508 14.969 8.328 1 98.69 106 PHE B CA 1
ATOM 2552 C C . PHE B 1 106 ? -13.766 13.484 8.109 1 98.69 106 PHE B C 1
ATOM 2554 O O . PHE B 1 106 ? -13.891 12.727 9.078 1 98.69 106 PHE B O 1
ATOM 2561 N N . ASP B 1 107 ? -13.914 13.109 6.832 1 98.81 107 ASP B N 1
ATOM 2562 C CA . ASP B 1 107 ? -13.992 11.695 6.457 1 98.81 107 ASP B CA 1
ATOM 2563 C C . ASP B 1 107 ? -12.602 11.07 6.375 1 98.81 107 ASP B C 1
ATOM 2565 O O . ASP B 1 107 ? -12.453 9.859 6.539 1 98.81 107 ASP B O 1
ATOM 2569 N N . LEU B 1 108 ? -11.648 11.891 6.098 1 98.88 108 LEU B N 1
ATOM 2570 C CA .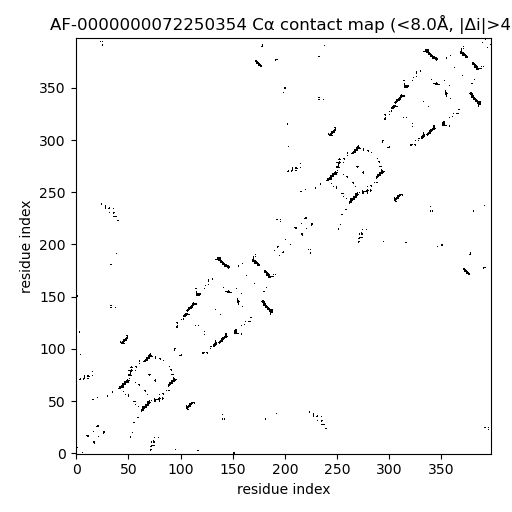 LEU B 1 108 ? -10.266 11.445 5.961 1 98.88 108 LEU B CA 1
ATOM 2571 C C . LEU B 1 108 ? -9.297 12.539 6.402 1 98.88 108 LEU B C 1
ATOM 2573 O O . LEU B 1 108 ? -9.445 13.695 6.008 1 98.88 108 LEU B O 1
ATOM 2577 N N . ILE B 1 109 ? -8.375 12.164 7.242 1 98.88 109 ILE B N 1
ATOM 2578 C CA . ILE B 1 109 ? -7.27 13.031 7.625 1 98.88 109 ILE B CA 1
ATOM 2579 C C . ILE B 1 109 ? -5.941 12.344 7.301 1 98.88 109 ILE B C 1
ATOM 2581 O O . ILE B 1 109 ? -5.699 11.219 7.73 1 98.88 109 ILE B O 1
ATOM 2585 N N . LEU B 1 110 ? -5.133 13 6.535 1 98.88 110 LEU B N 1
ATOM 2586 C CA . LEU B 1 110 ? -3.801 12.5 6.215 1 98.88 110 LEU B CA 1
ATOM 2587 C C . LEU B 1 110 ? -2.73 13.289 6.961 1 98.88 110 LEU B C 1
ATOM 2589 O O . LEU B 1 110 ? -2.676 14.516 6.867 1 98.88 110 LEU B O 1
ATOM 2593 N N . ILE B 1 111 ? -1.939 12.594 7.695 1 98.75 111 ILE B N 1
ATOM 2594 C CA . ILE B 1 111 ? -0.793 13.125 8.422 1 98.75 111 ILE B CA 1
ATOM 2595 C C . ILE B 1 111 ? 0.483 12.43 7.961 1 98.75 111 ILE B C 1
ATOM 2597 O O . ILE B 1 111 ? 0.858 11.383 8.508 1 98.75 111 ILE B O 1
ATOM 2601 N N . SER B 1 112 ? 1.103 13.016 7.023 1 97.88 112 SER B N 1
ATOM 2602 C CA . SER B 1 112 ? 2.25 12.367 6.398 1 97.88 112 SER B CA 1
ATOM 2603 C C . SER B 1 112 ? 3.506 13.227 6.523 1 97.88 112 SER B C 1
ATOM 2605 O O . SER B 1 112 ? 3.516 14.391 6.105 1 97.88 112 SER B O 1
ATOM 2607 N N . GLU B 1 113 ? 4.531 12.672 7.129 1 96.75 113 GLU B N 1
ATOM 2608 C CA . GLU B 1 113 ? 5.895 13.188 7.18 1 96.75 113 GLU B CA 1
ATOM 2609 C C . GLU B 1 113 ? 5.945 14.555 7.844 1 96.75 113 GLU B C 1
ATOM 2611 O O . GLU B 1 113 ? 6.656 15.453 7.383 1 96.75 113 GLU B O 1
ATOM 2616 N N . MET B 1 114 ? 5.18 14.766 8.891 1 95.75 114 MET B N 1
ATOM 2617 C CA . MET B 1 114 ? 5.227 16.109 9.461 1 95.75 114 MET B CA 1
ATOM 2618 C C . MET B 1 114 ? 5.129 16.062 10.984 1 95.75 114 MET B C 1
ATOM 2620 O O . MET B 1 114 ? 5.605 16.969 11.664 1 95.75 114 MET B O 1
ATOM 2624 N N . ALA B 1 115 ? 4.535 14.992 11.617 1 97.25 115 ALA B N 1
ATOM 2625 C CA . ALA B 1 115 ? 4.203 15.016 13.039 1 97.25 115 ALA B CA 1
ATOM 2626 C C . ALA B 1 115 ? 5.461 14.953 13.898 1 97.25 115 ALA B C 1
ATOM 2628 O O . ALA B 1 115 ? 5.457 15.383 15.055 1 97.25 115 ALA B O 1
ATOM 2629 N N . TYR B 1 116 ? 6.559 14.406 13.352 1 95.88 116 TYR B N 1
ATOM 2630 C CA . TYR B 1 116 ? 7.789 14.305 14.125 1 95.88 116 TYR B CA 1
ATOM 2631 C C . TYR B 1 116 ? 8.508 15.641 14.188 1 95.88 116 TYR B C 1
ATOM 2633 O O . TYR B 1 116 ? 9.539 15.773 14.852 1 95.88 116 TYR B O 1
ATOM 2641 N N . TYR B 1 117 ? 7.992 16.719 13.555 1 95 117 TYR B N 1
ATOM 2642 C CA . TYR B 1 117 ? 8.547 18.062 13.664 1 95 117 TYR B CA 1
ATOM 2643 C C . TYR B 1 117 ? 7.926 18.812 14.836 1 95 117 TYR B C 1
ATOM 2645 O O . TYR B 1 117 ? 8.359 19.922 15.172 1 95 117 TYR B O 1
ATOM 2653 N N . LEU B 1 118 ? 6.902 18.266 15.445 1 95.69 118 LEU B N 1
ATOM 2654 C CA . LEU B 1 118 ? 6.289 18.844 16.641 1 95.69 118 LEU B CA 1
ATOM 2655 C C . LEU B 1 118 ? 7.086 18.469 17.891 1 95.69 118 LEU B C 1
ATOM 2657 O O . LEU B 1 118 ? 7.809 17.469 17.891 1 95.69 118 LEU B O 1
ATOM 2661 N N . SER B 1 119 ? 6.965 19.312 18.922 1 95.19 119 SER B N 1
ATOM 2662 C CA . SER B 1 119 ? 7.41 18.875 20.25 1 95.19 119 SER B CA 1
ATOM 2663 C C . SER B 1 119 ? 6.477 17.812 20.812 1 95.19 119 SER B C 1
ATOM 2665 O O . SER B 1 119 ? 5.352 17.641 20.344 1 95.19 119 SER B O 1
ATOM 2667 N N . ALA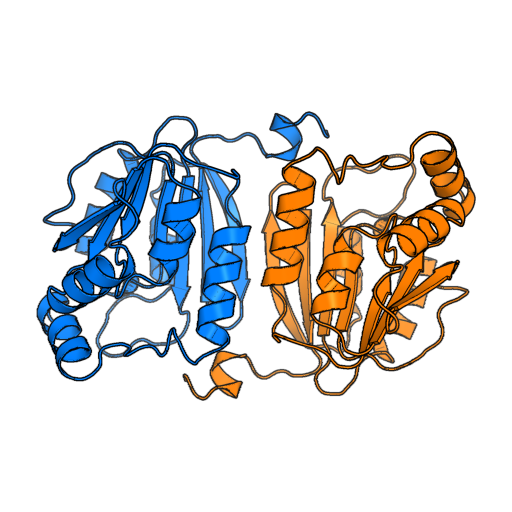 B 1 120 ? 6.949 17.094 21.828 1 95.81 120 ALA B N 1
ATOM 2668 C CA . ALA B 1 120 ? 6.109 16.078 22.469 1 95.81 120 ALA B CA 1
ATOM 2669 C C . ALA B 1 120 ? 4.809 16.703 22.969 1 95.81 120 ALA B C 1
ATOM 2671 O O . ALA B 1 120 ? 3.736 16.109 22.828 1 95.81 120 ALA B O 1
ATOM 2672 N N . ASP B 1 121 ? 4.957 17.859 23.531 1 96.69 121 ASP B N 1
ATOM 2673 C CA . ASP B 1 121 ? 3.783 18.562 24.047 1 96.69 121 ASP B CA 1
ATOM 2674 C C . ASP B 1 121 ? 2.846 18.969 22.922 1 96.69 121 ASP B C 1
ATOM 2676 O O . ASP B 1 121 ? 1.628 18.812 23.016 1 96.69 121 ASP B O 1
ATOM 2680 N N . GLU B 1 122 ? 3.322 19.5 21.875 1 96.81 122 GLU B N 1
ATOM 2681 C CA . GLU B 1 122 ? 2.525 19.875 20.719 1 96.81 122 GLU B CA 1
ATOM 2682 C C . GLU B 1 122 ? 1.818 18.672 20.109 1 96.81 122 GLU B C 1
ATOM 2684 O O . GLU B 1 122 ? 0.659 18.766 19.703 1 96.81 122 GLU B O 1
ATOM 2689 N N . LEU B 1 123 ? 2.545 17.578 20 1 97.88 123 LEU B N 1
ATOM 2690 C CA . LEU B 1 123 ? 1.95 16.344 19.484 1 97.88 123 LEU B CA 1
ATOM 2691 C C . LEU B 1 123 ? 0.76 15.914 20.328 1 97.88 123 LEU B C 1
ATOM 2693 O O . LEU B 1 123 ? -0.29 15.555 19.797 1 97.88 123 LEU B O 1
ATOM 2697 N N . HIS B 1 124 ? 0.94 15.969 21.625 1 97.94 124 HIS B N 1
ATOM 2698 C CA . HIS B 1 124 ? -0.149 15.594 22.516 1 97.94 124 HIS B CA 1
ATOM 2699 C C . HIS B 1 124 ? -1.364 16.5 22.312 1 97.94 124 HIS B C 1
ATOM 2701 O O . HIS B 1 124 ? -2.498 16.016 22.25 1 97.94 124 HIS B O 1
ATOM 2707 N N . GLN B 1 125 ? -1.13 17.766 22.188 1 98 125 GLN B N 1
ATOM 2708 C CA . GLN B 1 125 ? -2.213 18.703 21.938 1 98 125 GLN B CA 1
ATOM 2709 C C . GLN B 1 125 ? -2.896 18.406 20.594 1 98 125 GLN B C 1
ATOM 2711 O O . GLN B 1 125 ? -4.121 18.469 20.5 1 98 125 GLN B O 1
ATOM 2716 N N . PHE B 1 126 ? -2.107 18.141 19.641 1 98.12 126 PHE B N 1
ATOM 2717 C CA . PHE B 1 126 ? -2.623 17.812 18.312 1 98.12 126 PHE B CA 1
ATOM 2718 C C . PHE B 1 126 ? -3.504 16.562 18.359 1 98.12 126 PHE B C 1
ATOM 2720 O O . PHE B 1 126 ? -4.598 16.547 17.797 1 98.12 126 PHE B O 1
ATOM 2727 N N . ILE B 1 127 ? -3.088 15.539 19.062 1 98.56 127 ILE B N 1
ATOM 2728 C CA . ILE B 1 127 ? -3.822 14.281 19.203 1 98.56 127 ILE B CA 1
ATOM 2729 C C . ILE B 1 127 ? -5.18 14.555 19.859 1 98.56 127 ILE B C 1
ATOM 2731 O O . ILE B 1 127 ? -6.199 14.016 19.422 1 98.56 127 ILE B O 1
ATOM 2735 N N . GLU B 1 128 ? -5.191 15.438 20.844 1 98.25 128 GLU B N 1
ATOM 2736 C CA . GLU B 1 128 ? -6.441 15.773 21.516 1 98.25 128 GLU B CA 1
ATOM 2737 C C . GLU B 1 128 ? -7.445 16.391 20.562 1 98.25 128 GLU B C 1
ATOM 2739 O O . GLU B 1 128 ? -8.648 16.125 20.641 1 98.25 128 GLU B O 1
ATOM 2744 N N . LYS B 1 129 ? -6.941 17.156 19.672 1 98.19 129 LYS B N 1
ATOM 2745 C CA . LYS B 1 129 ? -7.805 17.781 18.672 1 98.19 129 LYS B CA 1
ATOM 2746 C C . LYS B 1 129 ? -8.266 16.766 17.641 1 98.19 129 LYS B C 1
ATOM 2748 O O . LYS B 1 129 ? -9.422 16.766 17.219 1 98.19 129 LYS B O 1
ATOM 2753 N N . LEU B 1 130 ? -7.379 15.891 17.234 1 98.31 130 LEU B N 1
ATOM 2754 C CA . LEU B 1 130 ? -7.68 14.875 16.234 1 98.31 130 LEU B CA 1
ATOM 2755 C C . LEU B 1 130 ? -8.766 13.93 16.734 1 98.31 130 LEU B C 1
ATOM 2757 O O . LEU B 1 130 ? -9.586 13.453 15.938 1 98.31 130 LEU B O 1
ATOM 2761 N N . LYS B 1 131 ? -8.781 13.688 18.016 1 98 131 LYS B N 1
ATOM 2762 C CA . LYS B 1 131 ? -9.758 12.789 18.609 1 98 131 LYS B CA 1
ATOM 2763 C C . LYS B 1 131 ? -11.18 13.25 18.328 1 98 131 LYS B C 1
ATOM 2765 O O . LYS B 1 131 ? -12.109 12.438 18.281 1 98 131 LYS B O 1
ATOM 2770 N N . LEU B 1 132 ? -11.305 14.523 18.062 1 97.62 132 LEU B N 1
ATOM 2771 C CA . LEU B 1 132 ? -12.617 15.125 17.859 1 97.62 132 LEU B CA 1
ATOM 2772 C C . LEU B 1 132 ? -12.852 15.469 16.391 1 97.62 132 LEU B C 1
ATOM 2774 O O . LEU B 1 132 ? -13.805 16.172 16.062 1 97.62 132 LEU B O 1
ATOM 2778 N N . SER B 1 133 ? -12.023 14.914 15.523 1 98 133 SER B N 1
ATOM 2779 C CA . SER B 1 133 ? -11.992 15.477 14.18 1 98 133 SER B CA 1
ATOM 2780 C C . SER B 1 133 ? -12.445 14.461 13.141 1 98 133 SER B C 1
ATOM 2782 O O . SER B 1 133 ? -12.266 14.664 11.938 1 98 133 SER B O 1
ATOM 2784 N N . LEU B 1 134 ? -13.023 13.328 13.531 1 97.75 134 LEU B N 1
ATOM 2785 C CA . LEU B 1 134 ? -13.422 12.32 12.555 1 97.75 134 LEU B CA 1
ATOM 2786 C C . LEU B 1 134 ? -14.938 12.141 12.547 1 97.75 134 LEU B C 1
ATOM 2788 O O . LEU B 1 134 ? -15.57 12.117 13.609 1 97.75 134 LEU B O 1
ATOM 2792 N N . ASN B 1 135 ? -15.492 12.008 11.359 1 97.56 135 ASN B N 1
ATOM 2793 C CA . ASN B 1 135 ? -16.844 11.5 11.203 1 97.56 135 ASN B CA 1
ATOM 2794 C C . ASN B 1 135 ? -16.953 10.031 11.602 1 97.56 135 ASN B C 1
ATOM 2796 O O . ASN B 1 135 ? -15.93 9.375 11.836 1 97.56 135 ASN B O 1
ATOM 2800 N N . ASP B 1 136 ? -18.156 9.422 11.688 1 94.19 136 ASP B N 1
ATOM 2801 C CA . ASP B 1 136 ? -18.422 8.07 12.18 1 94.19 136 ASP B CA 1
ATOM 2802 C C . ASP B 1 136 ? -17.734 7.027 11.312 1 94.19 136 ASP B C 1
ATOM 2804 O O . ASP B 1 136 ? -17.359 5.957 11.805 1 94.19 136 ASP B O 1
ATOM 2808 N N . ASP B 1 137 ? -17.5 7.352 10.125 1 94.31 137 ASP B N 1
ATOM 2809 C CA . ASP B 1 137 ? -16.844 6.402 9.242 1 94.31 137 ASP B CA 1
ATOM 2810 C C . ASP B 1 137 ? -15.523 6.969 8.711 1 94.31 137 ASP B C 1
ATOM 2812 O O . ASP B 1 137 ? -15.07 6.59 7.629 1 94.31 137 ASP B O 1
ATOM 2816 N N . GLY B 1 138 ? -15.008 7.906 9.508 1 98.19 138 GLY B N 1
ATOM 2817 C CA . GLY B 1 138 ? -13.789 8.562 9.055 1 98.19 138 GLY B CA 1
ATOM 2818 C C . GLY B 1 138 ? -12.539 7.773 9.375 1 98.19 138 GLY B C 1
ATOM 2819 O O . GLY B 1 138 ? -12.586 6.801 10.133 1 98.19 138 GLY B O 1
ATOM 2820 N N . GLU B 1 139 ? -11.422 8.125 8.742 1 98.56 139 GLU B N 1
ATOM 2821 C CA . GLU B 1 139 ? -10.156 7.441 8.984 1 98.56 139 GLU B CA 1
ATOM 2822 C C . GLU B 1 139 ? -8.992 8.43 8.977 1 98.56 139 GLU B C 1
ATOM 2824 O O . GLU B 1 139 ? -9.102 9.523 8.414 1 98.56 139 GLU B O 1
ATOM 2829 N N . ILE B 1 140 ? -7.949 8.102 9.727 1 98.88 140 ILE B N 1
ATOM 2830 C CA . ILE B 1 140 ? -6.707 8.859 9.805 1 98.88 140 ILE B CA 1
ATOM 2831 C C . ILE B 1 140 ? -5.547 7.996 9.32 1 98.88 140 ILE B C 1
ATOM 2833 O O . ILE B 1 140 ? -5.312 6.906 9.844 1 98.88 140 ILE B O 1
ATOM 2837 N N . LEU B 1 141 ? -4.906 8.43 8.273 1 98.94 141 LEU B N 1
ATOM 2838 C CA . LEU B 1 141 ? -3.705 7.754 7.797 1 98.94 141 LEU B CA 1
ATOM 2839 C C . LEU B 1 141 ? -2.453 8.523 8.203 1 98.94 141 LEU B C 1
ATOM 2841 O O . LEU B 1 141 ? -2.352 9.727 7.957 1 98.94 141 LEU B O 1
ATOM 2845 N N . CYS B 1 142 ? -1.516 7.852 8.852 1 98.94 142 CYS B N 1
ATOM 2846 C CA . CYS B 1 142 ? -0.25 8.43 9.289 1 98.94 142 CYS B CA 1
ATOM 2847 C C . CYS B 1 142 ? 0.929 7.73 8.617 1 98.94 142 CYS B C 1
ATOM 2849 O O . CYS B 1 142 ? 1.019 6.504 8.633 1 98.94 142 CYS B O 1
ATOM 2851 N N . CYS B 1 143 ? 1.772 8.461 8.039 1 98.88 143 CYS B N 1
ATOM 2852 C CA . CYS B 1 143 ? 2.961 7.977 7.348 1 98.88 143 CYS B CA 1
ATOM 2853 C C . CYS B 1 143 ? 4.191 8.773 7.75 1 98.88 143 CYS B C 1
ATOM 2855 O O . CYS B 1 143 ? 4.227 9.992 7.586 1 98.88 143 CYS B O 1
ATOM 2857 N N . HIS B 1 144 ? 5.27 8.047 8.266 1 98.75 144 HIS B N 1
ATOM 2858 C CA . HIS B 1 144 ? 6.41 8.812 8.75 1 98.75 144 HIS B CA 1
ATOM 2859 C C . HIS B 1 144 ? 7.723 8.109 8.438 1 98.75 144 HIS B C 1
ATOM 2861 O O . HIS B 1 144 ? 7.824 6.887 8.578 1 98.75 144 HIS B O 1
ATOM 2867 N N . TRP B 1 145 ? 8.641 8.898 8.023 1 97.88 145 TRP B N 1
ATOM 2868 C CA . TRP B 1 145 ? 10.031 8.531 7.781 1 97.88 145 TRP B CA 1
ATOM 2869 C C . TRP B 1 145 ? 10.672 7.965 9.039 1 97.88 145 TRP B C 1
ATOM 2871 O O . TRP B 1 145 ? 10.555 8.547 10.125 1 97.88 145 TRP B O 1
ATOM 2881 N N . ARG B 1 146 ? 11.461 6.863 8.914 1 97 146 ARG B N 1
ATOM 2882 C CA . ARG B 1 146 ? 11.922 6.133 10.094 1 97 146 ARG B CA 1
ATOM 2883 C C . ARG B 1 146 ? 13.297 6.621 10.539 1 97 146 ARG B C 1
ATOM 2885 O O . ARG B 1 146 ? 13.695 6.402 11.68 1 97 146 ARG B O 1
ATOM 2892 N N . HIS B 1 147 ? 14.023 7.164 9.602 1 94 147 HIS B N 1
ATOM 2893 C CA . HIS B 1 147 ? 15.422 7.469 9.906 1 94 147 HIS B CA 1
ATOM 2894 C C . HIS B 1 147 ? 15.539 8.789 10.656 1 94 147 HIS B C 1
ATOM 2896 O O . HIS B 1 147 ? 14.57 9.531 10.773 1 94 147 HIS B O 1
ATOM 2902 N N . GLU B 1 148 ? 16.703 8.961 11.133 1 88.56 148 GLU B N 1
ATOM 2903 C CA . GLU B 1 148 ? 16.938 10.094 12.023 1 88.56 148 GLU B CA 1
ATOM 2904 C C . GLU B 1 148 ? 16.734 11.414 11.289 1 88.56 148 GLU B C 1
ATOM 2906 O O . GLU B 1 148 ? 17.125 11.562 10.133 1 88.56 148 GLU B O 1
ATOM 2911 N N . ILE B 1 149 ? 16 12.266 12.031 1 86.88 149 ILE B N 1
ATOM 2912 C CA . ILE B 1 149 ? 15.875 13.656 11.609 1 86.88 149 ILE B CA 1
ATOM 2913 C C . ILE B 1 149 ? 16.656 14.562 12.555 1 86.88 149 ILE B C 1
ATOM 2915 O O . ILE B 1 149 ? 16.328 14.656 13.742 1 86.88 149 ILE B O 1
ATOM 2919 N N . GLN B 1 150 ? 17.578 15.219 12.016 1 85.44 150 GLN B N 1
ATOM 2920 C CA . GLN B 1 150 ? 18.469 16.031 12.859 1 85.44 150 GLN B CA 1
ATOM 2921 C C . GLN B 1 150 ? 17.703 17.188 13.484 1 85.44 150 GLN B C 1
ATOM 2923 O O . GLN B 1 150 ? 16.875 17.812 12.82 1 85.44 150 GLN B O 1
ATOM 2928 N N . ASP B 1 151 ? 17.891 17.5 14.773 1 86.31 151 ASP B N 1
ATOM 2929 C CA . ASP B 1 151 ? 17.484 18.703 15.477 1 86.31 151 ASP B CA 1
ATOM 2930 C C . ASP B 1 151 ? 16.031 18.609 15.93 1 86.31 151 ASP B C 1
ATOM 2932 O O . ASP B 1 151 ? 15.445 19.594 16.391 1 86.31 151 ASP B O 1
ATOM 2936 N N . PHE B 1 152 ? 15.438 17.484 15.711 1 87.81 152 PHE B N 1
ATOM 2937 C CA . PHE B 1 152 ? 14.062 17.328 16.172 1 87.81 152 PHE B CA 1
ATOM 2938 C C . PHE B 1 152 ? 13.953 16.188 17.172 1 87.81 152 PHE B C 1
ATOM 2940 O O . PHE B 1 152 ? 14.672 15.195 17.062 1 87.81 152 PHE B O 1
ATOM 2947 N N . GLU B 1 153 ? 13.055 16.344 18 1 88.94 153 GLU B N 1
ATOM 2948 C CA . GLU B 1 153 ? 12.93 15.508 19.203 1 88.94 153 GLU B CA 1
ATOM 2949 C C . GLU B 1 153 ? 12.32 14.156 18.859 1 88.94 153 GLU B C 1
ATOM 2951 O O . GLU B 1 153 ? 12.758 13.125 19.375 1 88.94 153 GLU B O 1
ATOM 2956 N N . LEU B 1 154 ? 11.336 14.117 18.062 1 94.81 154 LEU B N 1
ATOM 2957 C CA . LEU B 1 154 ? 10.516 12.93 17.844 1 94.81 154 LEU B CA 1
ATOM 2958 C C . LEU B 1 154 ? 10.945 12.188 16.594 1 94.81 154 LEU B C 1
ATOM 2960 O O . LEU B 1 154 ? 11.484 12.789 15.656 1 94.81 154 LEU B O 1
ATOM 2964 N N . ASN B 1 155 ? 10.758 10.891 16.594 1 96.31 155 ASN B N 1
ATOM 2965 C CA . ASN B 1 155 ? 10.906 10.047 15.414 1 96.31 155 ASN B CA 1
ATOM 2966 C C . ASN B 1 155 ? 9.609 9.328 15.07 1 96.31 155 ASN B C 1
ATOM 2968 O O . ASN B 1 155 ? 8.609 9.477 15.773 1 96.31 155 ASN B O 1
ATOM 2972 N N . ALA B 1 156 ? 9.625 8.586 14 1 97.69 156 ALA B N 1
ATOM 2973 C CA . ALA B 1 156 ? 8.414 7.945 13.5 1 97.69 156 ALA B CA 1
ATOM 2974 C C . ALA B 1 156 ? 7.812 7.02 14.555 1 97.69 156 ALA B C 1
ATOM 2976 O O . ALA B 1 156 ? 6.598 7.035 14.781 1 97.69 156 ALA B O 1
ATOM 2977 N N . GLU B 1 157 ? 8.648 6.227 15.18 1 97.44 157 GLU B N 1
ATOM 2978 C CA . GLU B 1 157 ? 8.172 5.262 16.172 1 97.44 157 GLU B CA 1
ATOM 2979 C C . GLU B 1 157 ? 7.48 5.961 17.328 1 97.44 157 GLU B C 1
ATOM 2981 O O . GLU B 1 157 ? 6.414 5.531 17.781 1 97.44 157 GLU B O 1
ATOM 2986 N N . GLN B 1 158 ? 8.094 7.012 17.797 1 97.5 158 GLN B N 1
ATOM 2987 C CA . GLN B 1 158 ? 7.527 7.77 18.906 1 97.5 158 GLN B CA 1
ATOM 2988 C C . GLN B 1 158 ? 6.188 8.391 18.531 1 97.5 158 GLN B C 1
ATOM 2990 O O . GLN B 1 158 ? 5.238 8.367 19.312 1 97.5 158 GLN B O 1
ATOM 2995 N N . VAL B 1 159 ? 6.105 8.938 17.359 1 98.31 159 VAL B N 1
ATOM 2996 C CA . VAL B 1 159 ? 4.879 9.555 16.859 1 98.31 159 VAL B CA 1
ATOM 2997 C C . VAL B 1 159 ? 3.77 8.508 16.766 1 98.31 159 VAL B C 1
ATOM 2999 O O . VAL B 1 159 ? 2.676 8.711 17.312 1 98.31 159 VAL B O 1
ATOM 3002 N N . HIS B 1 160 ? 4.035 7.414 16.141 1 98.69 160 HIS B N 1
ATOM 3003 C CA . HIS B 1 160 ? 3.021 6.383 15.93 1 98.69 160 HIS B CA 1
ATOM 3004 C C . HIS B 1 160 ? 2.627 5.727 17.25 1 98.69 160 HIS B C 1
ATOM 3006 O O . HIS B 1 160 ? 1.47 5.344 17.438 1 98.69 160 HIS B O 1
ATOM 3012 N N . GLN B 1 161 ? 3.594 5.578 18.109 1 98.44 161 GLN B N 1
ATOM 3013 C CA . GLN B 1 161 ? 3.273 5.074 19.453 1 98.44 161 GLN B CA 1
ATOM 3014 C C . GLN B 1 161 ? 2.324 6.016 20.188 1 98.44 161 GLN B C 1
ATOM 3016 O O . GLN B 1 161 ? 1.395 5.57 20.859 1 98.44 161 GLN B O 1
ATOM 3021 N N . ALA B 1 162 ? 2.588 7.316 20.078 1 98.56 162 ALA B N 1
ATOM 3022 C CA . ALA B 1 162 ? 1.705 8.305 20.703 1 98.56 162 ALA B CA 1
ATOM 3023 C C . ALA B 1 162 ? 0.292 8.211 20.125 1 98.56 162 ALA B C 1
ATOM 3025 O O . ALA B 1 162 ? -0.687 8.219 20.875 1 98.56 162 ALA B O 1
ATOM 3026 N N . PHE B 1 163 ? 0.159 8.125 18.781 1 98.62 163 PHE B N 1
ATOM 3027 C CA . PHE B 1 163 ? -1.146 7.941 18.156 1 98.62 163 PHE B CA 1
ATOM 3028 C C . PHE B 1 163 ? -1.828 6.684 18.688 1 98.62 163 PHE B C 1
ATOM 3030 O O . PHE B 1 163 ? -2.99 6.727 19.109 1 98.62 163 PHE B O 1
ATOM 3037 N N . GLN B 1 164 ? -1.115 5.594 18.703 1 98.38 164 GLN B N 1
ATOM 3038 C CA . GLN B 1 164 ? -1.649 4.305 19.125 1 98.38 164 GLN B CA 1
ATOM 3039 C C . GLN B 1 164 ? -2.139 4.352 20.578 1 98.38 164 GLN B C 1
ATOM 3041 O O . GLN B 1 164 ? -3.191 3.797 20.891 1 98.38 164 GLN B O 1
ATOM 3046 N N . GLN B 1 165 ? -1.441 5.008 21.391 1 98.19 165 GLN B N 1
ATOM 3047 C CA . GLN B 1 165 ? -1.73 5.055 22.828 1 98.19 165 GLN B CA 1
ATOM 3048 C C . GLN B 1 165 ? -2.939 5.938 23.109 1 98.19 165 GLN B C 1
ATOM 3050 O O . GLN B 1 165 ? -3.689 5.684 24.062 1 98.19 165 GLN B O 1
ATOM 3055 N N . HIS B 1 166 ? -3.18 6.945 22.281 1 98.44 166 HIS B N 1
ATOM 3056 C CA . HIS B 1 166 ? -4.125 7.969 22.719 1 98.44 166 HIS B CA 1
ATOM 3057 C C . HIS B 1 166 ? -5.355 8 21.812 1 98.44 166 HIS B C 1
ATOM 3059 O O . HIS B 1 166 ? -6.402 8.523 22.203 1 98.44 166 HIS B O 1
ATOM 3065 N N . PHE B 1 167 ? -5.23 7.5 20.594 1 98.12 167 PHE B N 1
ATOM 3066 C CA . PHE B 1 167 ? -6.379 7.512 19.703 1 98.12 167 PHE B CA 1
ATOM 3067 C C . PHE B 1 167 ? -7.492 6.621 20.234 1 98.12 167 PHE B C 1
ATOM 3069 O O . PHE B 1 167 ? -7.25 5.477 20.609 1 98.12 167 PHE B O 1
ATOM 3076 N N . PRO B 1 168 ? -8.695 7.129 20.312 1 97.81 168 PRO B N 1
ATOM 3077 C CA . PRO B 1 168 ? -9.836 6.27 20.625 1 97.81 168 PRO B CA 1
ATOM 3078 C C . PRO B 1 168 ? -10.312 5.449 19.438 1 97.81 168 PRO B C 1
ATOM 3080 O O . PRO B 1 168 ? -11.367 4.812 19.5 1 97.81 168 PRO B O 1
ATOM 3083 N N . PHE B 1 169 ? -9.664 5.527 18.312 1 98.25 169 PHE B N 1
ATOM 3084 C CA . PHE B 1 169 ? -10.062 4.934 17.047 1 98.25 169 PHE B CA 1
ATOM 3085 C C . PHE B 1 169 ? -9.492 3.531 16.891 1 98.25 169 PHE B C 1
ATOM 3087 O O . PHE B 1 169 ? -8.492 3.191 17.547 1 98.25 169 PHE B O 1
ATOM 3094 N N . HIS B 1 170 ? -10.117 2.76 16.062 1 98.12 170 HIS B N 1
ATOM 3095 C CA . HIS B 1 170 ? -9.68 1.398 15.766 1 98.12 170 HIS B CA 1
ATOM 3096 C C . HIS B 1 170 ? -8.453 1.396 14.859 1 98.12 170 HIS B C 1
ATOM 3098 O O . HIS B 1 170 ? -8.461 2.014 13.797 1 98.12 170 HIS B O 1
ATOM 3104 N N . HIS B 1 171 ? -7.375 0.782 15.344 1 98.62 171 HIS B N 1
ATOM 3105 C CA . HIS B 1 171 ? -6.211 0.598 14.484 1 98.62 171 HIS B CA 1
ATOM 3106 C C . HIS B 1 171 ? -6.5 -0.408 13.375 1 98.62 171 HIS B C 1
ATOM 3108 O O . HIS B 1 171 ? -6.594 -1.61 13.625 1 98.62 171 HIS B O 1
ATOM 3114 N N . TYR B 1 172 ? -6.629 0.014 12.188 1 98.38 172 TYR B N 1
ATOM 3115 C CA . TYR B 1 172 ? -7.121 -0.775 11.062 1 98.38 172 TYR B CA 1
ATOM 3116 C C . TYR B 1 172 ? -5.977 -1.496 10.359 1 98.38 172 TYR B C 1
ATOM 3118 O O . TYR B 1 172 ? -6.102 -2.67 10.008 1 98.38 172 TYR B O 1
ATOM 3126 N N . LEU B 1 173 ? -4.934 -0.808 10.109 1 98.38 173 LEU B N 1
ATOM 3127 C CA . LEU B 1 173 ? -3.863 -1.351 9.281 1 98.38 173 LEU B CA 1
ATOM 3128 C C . LEU B 1 173 ? -2.508 -0.791 9.703 1 98.38 173 LEU B C 1
ATOM 3130 O O . LEU B 1 173 ? -2.416 0.355 10.148 1 98.38 173 LEU B O 1
ATOM 3134 N N . SER B 1 174 ? -1.452 -1.603 9.5 1 98.81 174 SER B N 1
ATOM 3135 C CA . SER B 1 174 ? -0.069 -1.16 9.648 1 98.81 174 SER B CA 1
ATOM 3136 C C . SER B 1 174 ? 0.784 -1.61 8.469 1 98.81 174 SER B C 1
ATOM 3138 O O . SER B 1 174 ? 0.592 -2.707 7.938 1 98.81 174 SER B O 1
ATOM 3140 N N . LEU B 1 175 ? 1.636 -0.807 7.996 1 98.88 175 LEU B N 1
ATOM 3141 C CA . LEU B 1 175 ? 2.652 -1.093 6.988 1 98.88 175 LEU B CA 1
ATOM 3142 C C . LEU B 1 175 ? 4.043 -0.749 7.508 1 98.88 175 LEU B C 1
ATOM 3144 O O . LEU B 1 175 ? 4.277 0.366 7.98 1 98.88 175 LEU B O 1
ATOM 3148 N N . ASN B 1 176 ? 4.98 -1.677 7.461 1 98.69 176 ASN B N 1
ATOM 3149 C CA . ASN B 1 176 ? 6.367 -1.496 7.883 1 98.69 176 ASN B CA 1
ATOM 3150 C C . ASN B 1 176 ? 7.328 -1.629 6.703 1 98.69 176 ASN B C 1
ATOM 3152 O O . ASN B 1 176 ? 7.602 -2.738 6.242 1 98.69 176 ASN B O 1
ATOM 3156 N N . ASP B 1 177 ? 7.781 -0.594 6.262 1 98.56 177 ASP B N 1
ATOM 3157 C CA . ASP B 1 177 ? 8.852 -0.451 5.273 1 98.56 177 ASP B CA 1
ATOM 3158 C C . ASP B 1 177 ? 10.172 -0.099 5.945 1 98.56 177 ASP B C 1
ATOM 3160 O O . ASP B 1 177 ? 10.195 0.447 7.051 1 98.56 177 ASP B O 1
ATOM 3164 N N . PRO B 1 178 ? 11.258 -0.488 5.32 1 98.06 178 PRO B N 1
ATOM 3165 C CA . PRO B 1 178 ? 12.523 -0.145 5.969 1 98.06 178 PRO B CA 1
ATOM 3166 C C . PRO B 1 178 ? 12.727 1.361 6.117 1 98.06 178 PRO B C 1
ATOM 3168 O O . PRO B 1 178 ? 13.453 1.807 7.008 1 98.06 178 PRO B O 1
ATOM 3171 N N . ASP B 1 179 ? 12.086 2.158 5.328 1 98.44 179 ASP B N 1
ATOM 3172 C CA . ASP B 1 179 ? 12.383 3.586 5.277 1 98.44 179 ASP B CA 1
ATOM 3173 C C . ASP B 1 179 ? 11.258 4.402 5.906 1 98.44 179 ASP B C 1
ATOM 3175 O O . ASP B 1 179 ? 11.445 5.574 6.238 1 98.44 179 ASP B O 1
ATOM 3179 N N . PHE B 1 180 ? 10.078 3.852 6.016 1 98.62 180 PHE B N 1
ATOM 3180 C CA . PHE B 1 180 ? 8.945 4.547 6.613 1 98.62 180 PHE B CA 1
ATOM 3181 C C . PHE B 1 180 ? 7.93 3.553 7.168 1 98.62 180 PHE B C 1
ATOM 3183 O O . PHE B 1 180 ? 8.047 2.348 6.934 1 98.62 180 PHE B O 1
AT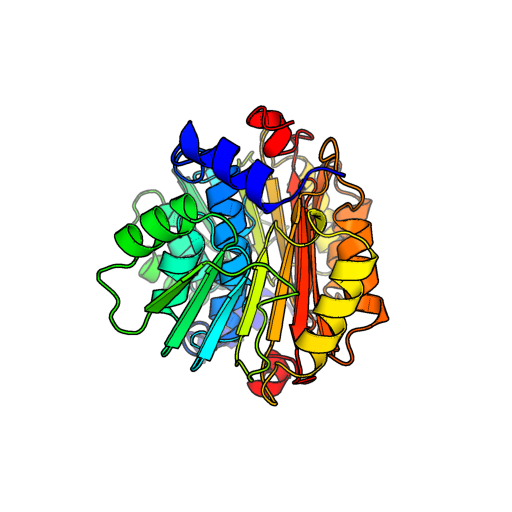OM 3190 N N . MET B 1 181 ? 7.008 4.039 7.973 1 98.69 181 MET B N 1
ATOM 3191 C CA . MET B 1 181 ? 5.906 3.232 8.484 1 98.69 181 MET B CA 1
ATOM 3192 C C . MET B 1 181 ? 4.574 3.953 8.297 1 98.69 181 MET B C 1
ATOM 3194 O O . MET B 1 181 ? 4.531 5.184 8.25 1 98.69 181 MET B O 1
ATOM 3198 N N . ILE B 1 182 ? 3.535 3.215 8.109 1 98.94 182 ILE B N 1
ATOM 3199 C CA . ILE B 1 182 ? 2.191 3.756 7.93 1 98.94 182 ILE B CA 1
ATOM 3200 C C . ILE B 1 182 ? 1.214 3.014 8.844 1 98.94 182 ILE B C 1
ATOM 3202 O O . ILE B 1 182 ? 1.28 1.789 8.969 1 98.94 182 ILE B O 1
ATOM 3206 N N . ASP B 1 183 ? 0.387 3.752 9.5 1 98.94 183 ASP B N 1
ATOM 3207 C CA . ASP B 1 183 ? -0.766 3.219 10.219 1 98.94 183 ASP B CA 1
ATOM 3208 C C . ASP B 1 183 ? -2.055 3.912 9.781 1 98.94 183 ASP B C 1
ATOM 3210 O O . ASP B 1 183 ? -2.047 5.105 9.469 1 98.94 183 ASP B O 1
ATOM 3214 N N . LEU B 1 184 ? -3.072 3.156 9.719 1 98.88 184 LEU B N 1
ATOM 3215 C CA . LEU B 1 184 ? -4.41 3.674 9.445 1 98.88 184 LEU B CA 1
ATOM 3216 C C . LEU B 1 184 ? -5.352 3.383 10.609 1 98.88 184 LEU B C 1
ATOM 3218 O O . LEU B 1 184 ? -5.426 2.248 11.086 1 98.88 184 LEU B O 1
ATOM 3222 N N . TRP B 1 185 ? -5.938 4.387 11.156 1 98.81 185 TRP B N 1
ATOM 3223 C CA . TRP B 1 185 ? -6.977 4.273 12.18 1 98.81 185 TRP B CA 1
ATOM 3224 C C . TRP B 1 185 ? -8.336 4.668 11.617 1 98.81 185 TRP B C 1
ATOM 3226 O O . TRP B 1 185 ? -8.43 5.512 10.719 1 98.81 185 TRP B O 1
ATOM 3236 N N . THR B 1 186 ? -9.359 4.059 12.125 1 98.44 186 THR B N 1
ATOM 3237 C CA . THR B 1 186 ? -10.688 4.383 11.633 1 98.44 186 THR B CA 1
ATOM 3238 C C . THR B 1 186 ? -11.703 4.387 12.773 1 98.44 186 THR B C 1
ATOM 3240 O O . THR B 1 186 ? -11.516 3.705 13.781 1 98.44 186 THR B O 1
ATOM 3243 N N . ALA B 1 187 ? -12.75 5.191 12.578 1 96.88 187 ALA B N 1
ATOM 3244 C CA . ALA B 1 187 ? -13.867 5.203 13.516 1 96.88 187 ALA B CA 1
ATOM 3245 C C . ALA B 1 187 ? -14.758 3.984 13.32 1 96.88 187 ALA B C 1
ATOM 3247 O O . ALA B 1 187 ? -15.438 3.547 14.258 1 96.88 187 ALA B O 1
ATOM 3248 N N . ASN B 1 188 ? -14.758 3.443 12.125 1 94 188 ASN B N 1
ATOM 3249 C CA . ASN B 1 188 ? -15.531 2.256 11.789 1 94 188 ASN B CA 1
ATOM 3250 C C . ASN B 1 188 ? -14.734 0.978 12.023 1 94 188 ASN B C 1
ATOM 3252 O O . ASN B 1 188 ? -13.766 0.705 11.305 1 94 188 ASN B O 1
ATOM 3256 N N . THR B 1 189 ? -15.227 0.091 12.828 1 93.56 189 THR B N 1
ATOM 3257 C CA . THR B 1 189 ? -14.445 -1.077 13.227 1 93.56 189 THR B CA 1
ATOM 3258 C C . THR B 1 189 ? -14.641 -2.217 12.227 1 93.56 189 THR B C 1
ATOM 3260 O O . THR B 1 189 ? -13.891 -3.199 12.25 1 93.56 189 THR B O 1
ATOM 3263 N N . SER B 1 190 ? -15.633 -2.074 11.344 1 96.06 190 SER B N 1
ATOM 3264 C CA . SER B 1 190 ? -15.859 -3.117 10.352 1 96.06 190 SER B CA 1
ATOM 3265 C C . SER B 1 190 ? -14.789 -3.1 9.273 1 96.06 190 SER B C 1
ATOM 3267 O O . SER B 1 190 ? -14.453 -2.039 8.734 1 96.06 190 SER B O 1
ATOM 3269 N N . SER B 1 191 ? -14.297 -4.25 8.977 1 96.62 191 SER B N 1
ATOM 3270 C CA . SER B 1 191 ? -13.359 -4.344 7.863 1 96.62 191 SER B CA 1
ATOM 3271 C C . SER B 1 191 ? -14.07 -4.164 6.527 1 96.62 191 SER B C 1
ATOM 3273 O O . SER B 1 191 ? -15.297 -4.23 6.457 1 96.62 191 SER B O 1
ATOM 3275 N N . LEU B 1 192 ? -13.297 -3.924 5.484 1 96.62 192 LEU B N 1
ATOM 3276 C CA . LEU B 1 192 ? -13.883 -3.766 4.156 1 96.62 192 LEU B CA 1
ATOM 3277 C C . LEU B 1 192 ? -14.586 -5.043 3.719 1 96.62 192 LEU B C 1
ATOM 3279 O O . LEU B 1 192 ? -15.656 -4.988 3.107 1 96.62 192 LEU B O 1
ATOM 3283 N N . ALA B 1 193 ? -13.953 -6.23 3.928 1 96.56 193 ALA B N 1
ATOM 3284 C CA . ALA B 1 193 ? -14.578 -7.504 3.584 1 96.56 193 ALA B CA 1
ATOM 3285 C C . ALA B 1 193 ? -15.922 -7.66 4.281 1 96.56 193 ALA B C 1
ATOM 3287 O O . ALA B 1 193 ? -16.875 -8.188 3.701 1 96.56 193 ALA B O 1
ATOM 3288 N N . GLN B 1 194 ? -15.992 -7.238 5.59 1 96.62 194 GLN B N 1
ATOM 3289 C CA . GLN B 1 194 ? -17.25 -7.277 6.324 1 96.62 194 GLN B CA 1
ATOM 3290 C C . GLN B 1 194 ? -18.281 -6.328 5.707 1 96.62 194 GLN B C 1
ATOM 3292 O O . GLN B 1 194 ? -19.438 -6.703 5.508 1 96.62 194 GLN B O 1
ATOM 3297 N N . GLN B 1 195 ? -17.891 -5.145 5.379 1 95 195 GLN B N 1
ATOM 3298 C CA . GLN B 1 195 ? -18.766 -4.129 4.812 1 95 195 GLN B CA 1
ATOM 3299 C C . GLN B 1 195 ? -19.344 -4.586 3.477 1 95 195 GLN B C 1
ATOM 3301 O O . GLN B 1 195 ? -20.516 -4.309 3.166 1 95 195 GLN B O 1
ATOM 3306 N N . GLU B 1 196 ? -18.531 -5.379 2.719 1 95.56 196 GLU B N 1
ATOM 3307 C CA . GLU B 1 196 ? -18.953 -5.809 1.387 1 95.56 196 GLU B CA 1
ATOM 3308 C C . GLU B 1 196 ? -19.469 -7.242 1.406 1 95.56 196 GLU B C 1
ATOM 3310 O O . GLU B 1 196 ? -19.719 -7.832 0.353 1 95.56 196 GLU B O 1
ATOM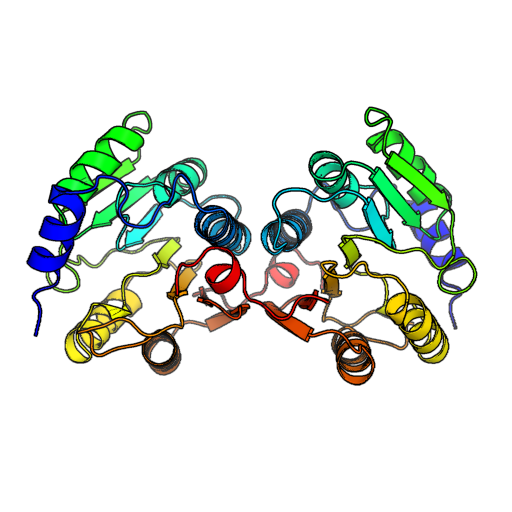 3315 N N . LYS B 1 197 ? -19.641 -7.922 2.467 1 94.12 197 LYS B N 1
ATOM 3316 C CA . LYS B 1 197 ? -20.203 -9.25 2.699 1 94.12 197 LYS B CA 1
ATOM 3317 C C . LYS B 1 197 ? -19.422 -10.32 1.946 1 94.12 197 LYS B C 1
ATOM 3319 O O . LYS B 1 197 ? -20.016 -11.172 1.282 1 94.12 197 LYS B O 1
ATOM 3324 N N . LEU B 1 198 ? -18.078 -10.109 1.986 1 93.12 198 LEU B N 1
ATOM 3325 C CA . LEU B 1 198 ? -17.203 -11.117 1.389 1 93.12 198 LEU B CA 1
ATOM 3326 C C . LEU B 1 198 ? -16.906 -12.234 2.381 1 93.12 198 LEU B C 1
ATOM 3328 O O . LEU B 1 198 ? -16.406 -13.289 1.997 1 93.12 198 LEU B O 1
ATOM 3332 N N . ARG B 1 199 ? -17.219 -11.984 3.736 1 83.25 199 ARG B N 1
ATOM 3333 C CA . ARG B 1 199 ? -17.078 -12.953 4.816 1 83.25 199 ARG B CA 1
ATOM 3334 C C . ARG B 1 199 ? -18.156 -12.766 5.875 1 83.25 199 ARG B C 1
ATOM 3336 O O . ARG B 1 199 ? -18.75 -11.695 5.977 1 83.25 199 ARG B O 1
#

Foldseek 3Di:
DDDPLVVVQVQCVVPLCNPPCPNDPVNVVLLVVLQVPDLDQAWAFEEEEACFLAPSVQVNLVRYVAYEYEHQYPSRQVNNCVVCVVRPRYDYYNDDPPVRPDAEETQEYEAEAPLQQDDPVRLLVRLVSVLRHYDQWHKYKYKHFADDDPPTDGGQVRSVVSNVVRRPFAFQDWDDDPTMIMTMTTNDPDHSCRVVVVD/DDDPLVVVQVQCVVPLCNPPCPNDPVNVVLLVVLQVPDLDQAWAFEEEEACFLAPSVQVNLVRYVAYEYEHQYPSSQVNNCVVCVVRPRYDYYNDDPPVRPDAEETQEYEAEAPLQQDDPVRLLVRLVSVLRHYDQWHKYKYKHFADDDPPTDGGQVRSVVSNVVRRPFAFQDWDDDPTMIMTMTTNDPDHSCRVVVVD